Protein 2ZU9 (pdb70)

Organism: Pyrococcus horikoshii (strain ATCC 700860 / DSM 12428 / JCM 9974 / NBRC 100139 / OT-3) (NCBI:txid70601)

B-factor: mean 32.84, std 9.47, range [15.9, 75.98]

Structure (mmCIF, N/CA/C/O backbone):
data_2ZU9
#
_entry.id   2ZU9
#
_cell.length_a   54.655
_cell.length_b   84.867
_cell.length_c   83.565
_cell.angle_alpha   90.00
_cell.angle_beta   102.00
_cell.angle_gamma   90.00
#
_symmetry.space_group_name_H-M   'P 1 21 1'
#
loop_
_entity.id
_entity.type
_entity.pdbx_description
1 polymer 'Mannosyl-3-phosphoglycerate synthase'
2 non-polymer "GUANOSINE-5'-DIPHOSPHATE"
3 non-polymer 'COBALT (II) ION'
4 water water
#
loop_
_atom_site.group_PDB
_atom_site.id
_atom_site.type_symbol
_atom_site.label_atom_id
_atom_site.label_alt_id
_atom_site.label_comp_id
_atom_site.label_asym_id
_atom_site.label_entity_id
_atom_site.label_seq_id
_atom_site.pdbx_PDB_ins_code
_atom_site.Cartn_x
_atom_site.Cartn_y
_atom_site.Cartn_z
_atom_site.occupancy
_atom_site.B_iso_or_equiv
_atom_site.auth_seq_id
_atom_site.auth_comp_id
_atom_site.auth_asym_id
_atom_site.auth_atom_id
_atom_site.pdbx_PDB_model_num
ATOM 9 N N . LEU A 1 2 ? 1.835 14.125 -20.706 1.00 24.46 2 LEU A N 1
ATOM 10 C CA . LEU A 1 2 ? 3.271 13.995 -20.883 1.00 24.65 2 LEU A CA 1
ATOM 11 C C . LEU A 1 2 ? 3.588 12.596 -21.419 1.00 24.09 2 LEU A C 1
ATOM 12 O O . LEU A 1 2 ? 3.064 11.602 -20.931 1.00 22.78 2 LEU A O 1
ATOM 17 N N . LEU A 1 3 ? 4.430 12.538 -22.441 1.00 23.56 3 LEU A N 1
ATOM 18 C CA . LEU A 1 3 ? 4.864 11.274 -23.007 1.00 24.13 3 LEU A CA 1
ATOM 19 C C . LEU A 1 3 ? 6.354 11.344 -23.157 1.00 24.05 3 LEU A C 1
ATOM 20 O O . LEU A 1 3 ? 6.937 12.425 -23.098 1.00 23.30 3 LEU A O 1
ATOM 25 N N . GLU A 1 4 ? 6.966 10.173 -23.339 1.00 24.64 4 GLU A N 1
ATOM 26 C CA . GLU A 1 4 ? 8.387 10.152 -23.627 1.00 25.07 4 GLU A CA 1
ATOM 27 C C . GLU A 1 4 ? 8.495 10.862 -24.998 1.00 25.55 4 GLU A C 1
ATOM 28 O O . GLU A 1 4 ? 7.632 10.700 -25.869 1.00 24.04 4 GLU A O 1
ATOM 34 N N . ALA A 1 5 ? 9.547 11.655 -25.183 1.00 25.92 5 ALA A N 1
ATOM 35 C CA . ALA A 1 5 ? 9.740 12.380 -26.436 1.00 27.20 5 ALA A CA 1
ATOM 36 C C . ALA A 1 5 ? 10.065 11.404 -27.567 1.00 27.62 5 ALA A C 1
ATOM 37 O O . ALA A 1 5 ? 10.730 10.396 -27.348 1.00 27.43 5 ALA A O 1
ATOM 39 N N . PRO A 1 6 ? 9.570 11.673 -28.784 1.00 28.80 6 PRO A N 1
ATOM 40 C CA . PRO A 1 6 ? 9.809 10.819 -29.957 1.00 29.67 6 PRO A CA 1
ATOM 41 C C . PRO A 1 6 ? 11.242 10.992 -30.450 1.00 31.74 6 PRO A C 1
ATOM 42 O O . PRO A 1 6 ? 11.483 11.629 -31.472 1.00 33.40 6 PRO A O 1
ATOM 46 N N . VAL A 1 7 ? 12.187 10.404 -29.732 1.00 32.14 7 VAL A N 1
ATOM 47 C CA . VAL A 1 7 ? 13.601 10.517 -30.072 1.00 33.42 7 VAL A CA 1
ATOM 48 C C . VAL A 1 7 ? 14.105 9.558 -31.146 1.00 33.41 7 VAL A C 1
ATOM 49 O O . VAL A 1 7 ? 14.808 9.975 -32.074 1.00 35.16 7 VAL A O 1
ATOM 53 N N . TYR A 1 8 ? 13.734 8.288 -31.040 1.00 32.38 8 TYR A N 1
ATOM 54 C CA . TYR A 1 8 ? 14.188 7.291 -32.000 1.00 31.68 8 TYR A CA 1
ATOM 55 C C . TYR A 1 8 ? 13.116 6.828 -32.987 1.00 31.11 8 TYR A C 1
ATOM 56 O O . TYR A 1 8 ? 11.917 6.839 -32.685 1.00 29.01 8 TYR A O 1
ATOM 65 N N . LYS A 1 9 ? 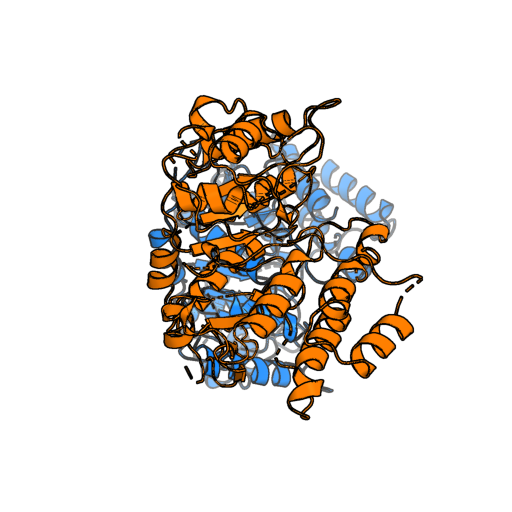13.570 6.397 -34.161 1.00 28.98 9 LYS A N 1
ATOM 66 C CA . LYS A 1 9 ? 12.666 5.946 -35.195 1.00 28.41 9 LYS A CA 1
ATOM 67 C C . LYS A 1 9 ? 13.479 5.325 -36.320 1.00 28.08 9 LYS A C 1
ATOM 68 O O . LYS A 1 9 ? 14.704 5.477 -36.383 1.00 27.05 9 LYS A O 1
ATOM 74 N N . GLU A 1 10 ? 12.771 4.674 -37.234 1.00 26.15 10 GLU A N 1
ATOM 75 C CA . GLU A 1 10 ? 13.396 4.046 -38.378 1.00 27.08 10 GLU A CA 1
ATOM 76 C C . GLU A 1 10 ? 12.654 4.475 -39.640 1.00 27.13 10 GLU A C 1
ATOM 77 O O . GLU A 1 10 ? 11.422 4.477 -39.687 1.00 26.63 10 GLU A O 1
ATOM 83 N N . ILE A 1 11 ? 13.417 4.874 -40.654 1.00 25.88 11 ILE A N 1
ATOM 84 C CA . ILE A 1 11 ? 12.861 5.328 -41.911 1.00 26.53 11 ILE A CA 1
ATOM 85 C C . ILE A 1 11 ? 13.031 4.285 -43.008 1.00 26.03 11 ILE A C 1
ATOM 86 O O . ILE A 1 11 ? 14.121 3.760 -43.209 1.00 24.83 11 ILE A O 1
ATOM 91 N N . PHE A 1 12 ? 11.936 3.999 -43.709 1.00 25.64 12 PHE A N 1
ATOM 92 C CA . PHE A 1 12 ? 11.925 3.070 -44.835 1.00 26.04 12 PHE A CA 1
ATOM 93 C C . PHE A 1 12 ? 11.315 3.891 -45.981 1.00 25.82 12 PHE A C 1
ATOM 94 O O . PHE A 1 12 ? 10.118 4.187 -45.974 1.00 24.68 12 PHE A O 1
ATOM 102 N N . GLY A 1 13 ? 12.143 4.288 -46.941 1.00 24.45 13 GLY A N 1
ATOM 103 C CA . GLY A 1 13 ? 11.627 5.092 -48.035 1.00 24.21 13 GLY A CA 1
ATOM 104 C C . GLY A 1 13 ? 10.977 6.336 -47.459 1.00 23.76 13 GLY A C 1
ATOM 105 O O . GLY A 1 13 ? 11.604 7.088 -46.705 1.00 22.88 13 GLY A O 1
ATOM 106 N N . ALA A 1 14 ? 9.703 6.547 -47.779 1.00 22.14 14 ALA A N 1
ATOM 107 C CA . ALA A 1 14 ? 8.986 7.718 -47.280 1.00 21.32 14 ALA A CA 1
ATOM 108 C C . ALA A 1 14 ? 8.213 7.395 -46.009 1.00 20.65 14 ALA A C 1
ATOM 109 O O . ALA A 1 14 ? 7.421 8.213 -45.557 1.00 19.91 14 ALA A O 1
ATOM 111 N N . VAL A 1 15 ? 8.427 6.202 -45.453 1.00 20.25 15 VAL A N 1
ATOM 112 C CA . VAL A 1 15 ? 7.720 5.780 -44.234 1.00 20.40 15 VAL A CA 1
ATOM 113 C C . VAL A 1 15 ? 8.567 5.945 -42.966 1.00 20.61 15 VAL A C 1
ATOM 114 O O . VAL A 1 15 ? 9.620 5.343 -42.827 1.00 21.91 15 VAL A O 1
ATOM 118 N N . THR A 1 16 ? 8.101 6.764 -42.037 1.00 20.97 16 THR A N 1
ATOM 119 C CA . THR A 1 16 ? 8.824 6.926 -40.784 1.00 21.74 16 THR A CA 1
ATOM 120 C C . THR A 1 16 ? 8.074 6.193 -39.681 1.00 21.66 16 THR A C 1
ATOM 121 O O . THR A 1 16 ? 6.885 6.444 -39.451 1.00 21.84 16 THR A O 1
ATOM 125 N N . ILE A 1 17 ? 8.750 5.268 -39.015 1.00 20.94 17 ILE A N 1
ATOM 126 C CA . ILE A 1 17 ? 8.116 4.567 -37.911 1.00 20.95 17 ILE A CA 1
ATOM 127 C C . ILE A 1 17 ? 8.778 4.990 -36.608 1.00 20.64 17 ILE A C 1
ATOM 128 O O . ILE A 1 17 ? 9.958 4.753 -36.394 1.00 19.38 17 ILE A O 1
ATOM 133 N N . HIS A 1 18 ? 8.019 5.670 -35.763 1.00 21.47 18 HIS A N 1
ATOM 134 C CA . HIS A 1 18 ? 8.548 6.108 -34.482 1.00 22.42 18 HIS A CA 1
ATOM 135 C C . HIS A 1 18 ? 8.568 4.965 -33.495 1.00 22.86 18 HIS A C 1
ATOM 136 O O . HIS A 1 18 ? 7.652 4.142 -33.444 1.00 21.07 18 HIS A O 1
ATOM 143 N N . GLU A 1 19 ? 9.640 4.925 -32.716 1.00 22.92 19 GLU A N 1
ATOM 144 C CA . GLU A 1 19 ? 9.802 3.928 -31.693 1.00 24.40 19 GLU A CA 1
ATOM 145 C C . GLU A 1 19 ? 8.683 4.169 -30.695 1.00 24.33 19 GLU A C 1
ATOM 146 O O . GLU A 1 19 ? 8.289 5.319 -30.443 1.00 23.83 19 GLU A O 1
ATOM 152 N N . VAL A 1 20 ? 8.157 3.084 -30.132 1.00 23.02 20 VAL A N 1
ATOM 153 C CA . VAL A 1 20 ? 7.068 3.178 -29.172 1.00 23.70 20 VAL A CA 1
ATOM 154 C C . VAL A 1 20 ? 7.369 4.166 -28.019 1.00 23.92 20 VAL A C 1
ATOM 155 O O . VAL A 1 20 ? 8.466 4.181 -27.472 1.00 22.24 20 VAL A O 1
ATOM 159 N N . GLN A 1 21 ? 6.378 4.993 -27.672 1.00 23.72 21 GLN A N 1
ATOM 160 C CA . GLN A 1 21 ? 6.503 6.011 -26.617 1.00 24.30 21 GLN A CA 1
ATOM 161 C C . GLN A 1 21 ? 5.481 5.784 -25.512 1.00 23.73 21 GLN A C 1
ATOM 162 O O . GLN A 1 21 ? 4.317 5.512 -25.781 1.00 22.49 21 GLN A O 1
ATOM 168 N N . LYS A 1 22 ? 5.902 5.926 -24.264 1.00 23.80 22 LYS A N 1
ATOM 169 C CA . LYS A 1 22 ? 4.978 5.735 -23.154 1.00 24.60 22 LYS A CA 1
ATOM 170 C C . LYS A 1 22 ? 4.334 7.016 -22.653 1.00 25.19 22 LYS A C 1
ATOM 171 O O . LYS A 1 22 ? 4.927 8.089 -22.709 1.00 23.56 22 LYS A O 1
ATOM 177 N N . VAL A 1 23 ? 3.093 6.896 -22.190 1.00 24.53 23 VAL A N 1
ATOM 178 C CA . VAL A 1 23 ? 2.415 8.033 -21.605 1.00 25.59 23 VAL A CA 1
ATOM 179 C C . VAL A 1 23 ? 3.079 8.077 -20.233 1.00 26.50 23 VAL A C 1
ATOM 180 O O . VAL A 1 23 ? 3.181 7.055 -19.549 1.00 26.53 23 VAL A O 1
ATOM 184 N N . ILE A 1 24 ? 3.552 9.256 -19.842 1.00 27.56 24 ILE A N 1
ATOM 185 C CA . ILE A 1 24 ? 4.238 9.431 -18.571 1.00 27.98 24 ILE A CA 1
ATOM 186 C C . ILE A 1 24 ? 3.369 10.076 -17.497 1.00 29.33 24 ILE A C 1
ATOM 187 O O . ILE A 1 24 ? 3.520 9.810 -16.310 1.00 28.56 24 ILE A O 1
ATOM 192 N N . LYS A 1 25 ? 2.458 10.936 -17.915 1.00 29.63 25 LYS A N 1
ATOM 193 C CA . LYS A 1 25 ? 1.588 11.590 -16.968 1.00 31.25 25 LYS A CA 1
ATOM 194 C C . LYS A 1 25 ? 0.311 11.914 -17.704 1.00 33.31 25 LYS A C 1
ATOM 195 O O . LYS A 1 25 ? 0.339 12.431 -18.820 1.00 32.58 25 LYS A O 1
ATOM 209 N N . ASP A 1 27 ? -2.867 14.043 -16.859 1.00 42.18 27 ASP A N 1
ATOM 210 C CA . ASP A 1 27 ? -3.445 15.388 -17.014 1.00 43.33 27 ASP A CA 1
ATOM 211 C C . ASP A 1 27 ? -2.411 16.471 -16.739 1.00 44.09 27 ASP A C 1
ATOM 212 O O . ASP A 1 27 ? -1.851 16.529 -15.641 1.00 45.01 27 ASP A O 1
ATOM 217 N N . THR A 1 28 ? -2.152 17.321 -17.724 1.00 43.38 28 THR A N 1
ATOM 218 C CA . THR A 1 28 ? -1.219 18.427 -17.530 1.00 43.50 28 THR A CA 1
ATOM 219 C C . THR A 1 28 ? -1.661 19.609 -18.388 1.00 43.34 28 THR A C 1
ATOM 220 O O . THR A 1 28 ? -2.436 19.438 -19.337 1.00 43.92 28 THR A O 1
ATOM 224 N N . THR A 1 37 ? 13.672 14.792 -22.124 1.00 34.16 37 THR A N 1
ATOM 225 C CA . THR A 1 37 ? 13.311 13.578 -22.849 1.00 33.41 37 THR A CA 1
ATOM 226 C C . THR A 1 37 ? 11.811 13.364 -22.715 1.00 32.07 37 THR A C 1
ATOM 227 O O . THR A 1 37 ? 11.317 12.247 -22.881 1.00 30.27 37 THR A O 1
ATOM 231 N N . ILE A 1 38 ? 11.089 14.433 -22.404 1.00 30.94 38 ILE A N 1
ATOM 232 C CA . ILE A 1 38 ? 9.653 14.332 -22.215 1.00 30.96 38 ILE A CA 1
ATOM 233 C C . ILE A 1 38 ? 8.944 15.371 -23.047 1.00 31.19 38 ILE A C 1
ATOM 234 O O . ILE A 1 38 ? 9.337 16.533 -23.069 1.00 30.51 38 ILE A O 1
ATOM 239 N N . SER A 1 39 ? 7.914 14.935 -23.764 1.00 30.60 39 SER A N 1
ATOM 240 C CA . SER A 1 39 ? 7.134 15.840 -24.581 1.00 30.03 39 SER A CA 1
ATOM 241 C C . SER A 1 39 ? 5.898 16.217 -23.789 1.00 30.02 39 SER A C 1
ATOM 242 O O . SER A 1 39 ? 5.224 15.355 -23.217 1.00 28.92 39 SER A O 1
ATOM 245 N N . ASN A 1 40 ? 5.628 17.517 -23.733 1.00 30.64 40 ASN A N 1
ATOM 246 C CA . ASN A 1 40 ? 4.463 18.033 -23.037 1.00 30.96 40 ASN A CA 1
ATOM 247 C C . ASN A 1 40 ? 3.428 18.458 -24.068 1.00 31.13 40 ASN A C 1
ATOM 248 O O . ASN A 1 40 ? 3.634 19.399 -24.834 1.00 30.88 40 ASN A O 1
ATOM 253 N N . ILE A 1 41 ? 2.312 17.736 -24.095 1.00 31.29 41 ILE A N 1
ATOM 254 C CA . ILE A 1 41 ? 1.214 18.008 -25.022 1.00 31.31 41 ILE A CA 1
ATOM 255 C C . ILE A 1 41 ? 0.094 18.520 -24.127 1.00 32.40 41 ILE A C 1
ATOM 256 O O . ILE A 1 41 ? -0.695 17.732 -23.618 1.00 31.54 41 ILE A O 1
ATOM 261 N N . PRO A 1 42 ? 0.025 19.837 -23.904 1.00 33.19 42 PRO A N 1
ATOM 262 C CA . PRO A 1 42 ? -1.033 20.371 -23.048 1.00 34.01 42 PRO A CA 1
ATOM 263 C C . PRO A 1 42 ? -2.475 20.009 -23.418 1.00 34.36 42 PRO A C 1
ATOM 264 O O . PRO A 1 42 ? -2.836 19.919 -24.594 1.00 33.76 42 PRO A O 1
ATOM 268 N N . ARG A 1 43 ? -3.252 19.789 -22.367 1.00 34.49 43 ARG A N 1
ATOM 269 C CA . ARG A 1 43 ? -4.667 19.435 -22.404 1.00 36.09 43 ARG A CA 1
ATOM 270 C C . ARG A 1 43 ? -5.466 20.308 -23.362 1.00 35.53 43 ARG A C 1
ATOM 271 O O . ARG A 1 43 ? -6.219 19.816 -24.210 1.00 34.70 43 ARG A O 1
ATOM 279 N N . GLU A 1 44 ? -5.286 21.614 -23.210 1.00 35.41 44 GLU A N 1
ATOM 280 C CA . GLU A 1 44 ? -5.993 22.574 -24.029 1.00 35.99 44 GLU A CA 1
ATOM 281 C C . GLU A 1 44 ? -5.784 22.296 -25.524 1.00 34.46 44 GLU A C 1
ATOM 282 O O . GLU A 1 44 ? -6.731 22.357 -26.312 1.00 33.69 44 GLU A O 1
ATOM 288 N N . LYS A 1 45 ? -4.573 21.925 -25.920 1.00 33.35 45 LYS A N 1
ATOM 289 C CA . LYS A 1 45 ? -4.327 21.606 -27.332 1.00 32.66 45 LYS A CA 1
ATOM 290 C C . LYS A 1 45 ? -5.040 20.332 -27.772 1.00 30.94 45 LYS A C 1
ATOM 291 O O . LYS A 1 45 ? -5.554 20.242 -28.888 1.00 29.52 45 LYS A O 1
ATOM 297 N N . ILE A 1 46 ? -5.038 19.334 -26.901 1.00 29.62 46 ILE A N 1
ATOM 298 C CA . ILE A 1 46 ? -5.684 18.069 -27.202 1.00 28.94 46 ILE A CA 1
ATOM 299 C C . ILE A 1 46 ? -7.177 18.293 -27.395 1.00 29.66 46 ILE A C 1
ATOM 300 O O . ILE A 1 46 ? -7.778 17.762 -28.324 1.00 28.66 46 ILE A O 1
ATOM 305 N N . TYR A 1 47 ? -7.772 19.086 -26.509 1.00 31.12 47 TYR A N 1
ATOM 306 C CA . TYR A 1 47 ? -9.197 19.362 -26.601 1.00 33.96 47 TYR A CA 1
ATOM 307 C C . TYR A 1 47 ? -9.582 20.099 -27.846 1.00 34.63 47 TYR A C 1
ATOM 308 O O . TYR A 1 47 ? -10.661 19.895 -28.404 1.00 34.26 47 TYR A O 1
ATOM 317 N N . ASP A 1 48 ? -8.695 20.972 -28.295 1.00 35.06 48 ASP A N 1
ATOM 318 C CA . ASP A 1 48 ? -8.998 21.680 -29.523 1.00 36.47 48 ASP A CA 1
ATOM 319 C C . ASP A 1 48 ? -8.971 20.709 -30.699 1.00 35.33 48 ASP A C 1
ATOM 320 O O . ASP A 1 48 ? -9.746 20.847 -31.599 1.00 36.52 48 ASP A O 1
ATOM 325 N N . LEU A 1 49 ? -8.065 19.758 -30.685 1.00 33.67 49 LEU A N 1
ATOM 326 C CA . LEU A 1 49 ? -8.025 18.840 -31.804 1.00 32.31 49 LEU A CA 1
ATOM 327 C C . LEU A 1 49 ? -9.198 17.829 -31.835 1.00 32.18 49 LEU A C 1
ATOM 328 O O . LEU A 1 49 ? -9.671 17.445 -32.913 1.00 31.36 49 LEU A O 1
ATOM 333 N N . LEU A 1 50 ? -9.670 17.369 -30.684 1.00 31.51 50 LEU A N 1
ATOM 334 C CA . LEU A 1 50 ? -10.769 16.392 -30.622 1.00 30.91 50 LEU A CA 1
ATOM 335 C C . LEU A 1 50 ? -12.018 16.722 -31.452 1.00 31.21 50 LEU A C 1
ATOM 336 O O . LEU A 1 50 ? -12.686 15.824 -31.989 1.00 29.84 50 LEU A O 1
ATOM 341 N N . GLY A 1 51 ? -12.345 18.006 -31.560 1.00 30.34 51 GLY A N 1
ATOM 342 C CA . GLY A 1 51 ? -13.509 18.388 -32.345 1.00 30.08 51 GLY A CA 1
ATOM 343 C C . GLY A 1 51 ? -13.370 17.974 -33.798 1.00 29.53 51 GLY A C 1
ATOM 344 O O . GLY A 1 51 ? -14.358 17.778 -34.488 1.00 29.51 51 GLY A O 1
ATOM 345 N N . LYS A 1 52 ? -12.135 17.817 -34.255 1.00 29.21 52 LYS A N 1
ATOM 346 C CA . LYS A 1 52 ? -11.874 17.451 -35.648 1.00 29.00 52 LYS A CA 1
ATOM 347 C C . LYS A 1 52 ? -11.711 15.952 -35.883 1.00 28.01 52 LYS A C 1
ATOM 348 O O . LYS A 1 52 ? -11.497 15.505 -37.014 1.00 24.76 52 LYS A O 1
ATOM 362 N N . ALA A 1 54 ? -13.298 12.122 -35.628 1.00 24.17 54 ALA A N 1
ATOM 363 C CA . ALA A 1 54 ? -14.485 11.308 -35.435 1.00 22.78 54 ALA A CA 1
ATOM 364 C C . ALA A 1 54 ? -14.037 9.951 -34.885 1.00 22.69 54 ALA A C 1
ATOM 365 O O . ALA A 1 54 ? -13.051 9.373 -35.342 1.00 21.79 54 ALA A O 1
ATOM 367 N N . VAL A 1 55 ? -14.762 9.445 -33.894 1.00 20.87 55 VAL A N 1
ATOM 368 C CA . VAL A 1 55 ? -14.427 8.161 -33.305 1.00 20.81 55 VAL A CA 1
ATOM 369 C C . VAL A 1 55 ? -15.393 7.136 -33.823 1.00 20.80 55 VAL A C 1
ATOM 370 O O . VAL A 1 55 ? -16.609 7.217 -33.578 1.00 20.35 55 VAL A O 1
ATOM 374 N N . ILE A 1 56 ? -14.841 6.172 -34.547 1.00 20.50 56 ILE A N 1
ATOM 375 C CA . ILE A 1 56 ? -15.632 5.109 -35.160 1.00 21.30 56 ILE A CA 1
ATOM 376 C C . ILE A 1 56 ? -15.682 3.883 -34.260 1.00 22.20 56 ILE A C 1
ATOM 377 O O . ILE A 1 56 ? -14.641 3.376 -33.817 1.00 21.88 56 ILE A O 1
ATOM 382 N N . VAL A 1 57 ? -16.897 3.416 -33.987 1.00 20.99 57 VAL A N 1
ATOM 383 C CA . VAL A 1 57 ? -17.089 2.264 -33.125 1.00 21.86 57 VAL A CA 1
ATOM 384 C C . VAL A 1 57 ? -17.787 1.116 -33.827 1.00 22.77 57 VAL A C 1
ATOM 385 O O . VAL A 1 57 ? -19.017 1.045 -33.858 1.00 22.31 57 VAL A O 1
ATOM 389 N N . PRO A 1 58 ? -17.009 0.220 -34.444 1.00 23.06 58 PRO A N 1
ATOM 390 C CA . PRO A 1 58 ? -17.596 -0.932 -35.147 1.00 22.99 58 PRO A CA 1
ATOM 391 C C . PRO A 1 58 ? -18.035 -1.923 -34.081 1.00 23.82 58 PRO A C 1
ATOM 392 O O . PRO A 1 58 ? -17.255 -2.264 -33.199 1.00 24.79 58 PRO A O 1
ATOM 404 N N . LYS A 1 60 ? -20.539 -5.568 -33.089 1.00 22.79 60 LYS A N 1
ATOM 405 C CA . LYS A 1 60 ? -21.337 -6.691 -33.515 1.00 25.29 60 LYS A CA 1
ATOM 406 C C . LYS A 1 60 ? -21.689 -7.568 -32.327 1.00 24.94 60 LYS A C 1
ATOM 407 O O . LYS A 1 60 ? -20.821 -8.223 -31.743 1.00 23.65 60 LYS A O 1
ATOM 413 N N . ASN A 1 61 ? -22.965 -7.534 -31.952 1.00 25.96 61 ASN A N 1
ATOM 414 C CA . ASN A 1 61 ? -23.492 -8.340 -30.857 1.00 26.79 61 ASN A CA 1
ATOM 415 C C . ASN A 1 61 ? -22.721 -8.247 -29.533 1.00 28.38 61 ASN A C 1
ATOM 416 O O . ASN A 1 61 ? -22.555 -9.249 -28.843 1.00 29.45 61 ASN A O 1
ATOM 421 N N . GLU A 1 62 ? -22.246 -7.065 -29.169 1.00 28.97 62 GLU A N 1
ATOM 422 C CA . GLU A 1 62 ? -21.509 -6.944 -27.918 1.00 29.57 62 GLU A CA 1
ATOM 423 C C . GLU A 1 62 ? -22.508 -6.667 -26.812 1.00 29.75 62 GLU A C 1
ATOM 424 O O . GLU A 1 62 ? -23.632 -6.257 -27.075 1.00 29.09 62 GLU A O 1
ATOM 430 N N . LYS A 1 63 ? -22.104 -6.900 -25.569 1.00 30.70 63 LYS A N 1
ATOM 431 C CA . LYS A 1 63 ? -22.997 -6.649 -24.454 1.00 31.93 63 LYS A CA 1
ATOM 432 C C . LYS A 1 63 ? -23.288 -5.166 -24.320 1.00 31.07 63 LYS A C 1
ATOM 433 O O . LYS A 1 63 ? -22.390 -4.315 -24.404 1.00 29.31 63 LYS A O 1
ATOM 439 N N . LEU A 1 64 ? -24.560 -4.872 -24.096 1.00 30.28 64 LEU A N 1
ATOM 440 C CA . LEU A 1 64 ? -25.014 -3.503 -23.988 1.00 31.87 64 LEU A CA 1
ATOM 441 C C . LEU A 1 64 ? -24.316 -2.703 -22.894 1.00 31.75 64 LEU A C 1
ATOM 442 O O . LEU A 1 64 ? -24.009 -1.524 -23.104 1.00 30.34 64 LEU A O 1
ATOM 447 N N . HIS A 1 65 ? -24.043 -3.319 -21.744 1.00 31.39 65 HIS A N 1
ATOM 448 C CA . HIS A 1 65 ? -23.386 -2.549 -20.697 1.00 32.13 65 HIS A CA 1
ATOM 449 C C . HIS A 1 65 ? -21.970 -2.149 -21.101 1.00 30.23 65 HIS A C 1
ATOM 450 O O . HIS A 1 65 ? -21.498 -1.086 -20.714 1.00 30.27 65 HIS A O 1
ATOM 457 N N . LEU A 1 66 ? -21.296 -2.979 -21.894 1.00 28.05 66 LEU A N 1
ATOM 458 C CA . LEU A 1 66 ? -19.956 -2.624 -22.332 1.00 26.03 66 LEU A CA 1
ATOM 459 C C . LEU A 1 66 ? -20.025 -1.475 -23.331 1.00 25.44 66 LEU A C 1
ATOM 460 O O . LEU A 1 66 ? -19.238 -0.522 -23.261 1.00 25.83 66 LEU A O 1
ATOM 465 N N . VAL A 1 67 ? -20.966 -1.574 -24.265 1.00 24.23 67 VAL A N 1
ATOM 466 C CA . VAL A 1 67 ? -21.172 -0.554 -25.276 1.00 23.73 67 VAL A CA 1
ATOM 467 C C . VAL A 1 67 ? -21.453 0.771 -24.580 1.00 23.18 67 VAL A C 1
ATOM 468 O O . VAL A 1 67 ? -20.897 1.808 -24.941 1.00 23.17 67 VAL A O 1
ATOM 472 N N . ASP A 1 68 ? -22.313 0.710 -23.570 1.00 23.38 68 ASP A N 1
ATOM 473 C CA . ASP A 1 68 ? -22.702 1.873 -22.791 1.00 24.72 68 ASP A CA 1
ATOM 474 C C . ASP A 1 68 ? -21.469 2.550 -22.171 1.00 24.16 68 ASP A C 1
ATOM 475 O O . ASP A 1 68 ? -21.285 3.775 -22.276 1.00 23.21 68 ASP A O 1
ATOM 480 N N . GLY A 1 69 ? -20.628 1.746 -21.528 1.00 23.59 69 GLY A N 1
ATOM 481 C CA . GLY A 1 69 ? -19.425 2.289 -20.909 1.00 23.22 69 GLY A CA 1
ATOM 482 C C . GLY A 1 69 ? -18.513 2.967 -21.920 1.00 22.79 69 GLY A C 1
ATOM 483 O O . GLY A 1 69 ? -17.922 4.009 -21.640 1.00 22.43 69 GLY A O 1
ATOM 484 N N . VAL A 1 70 ? -18.390 2.388 -23.108 1.00 22.44 70 VAL A N 1
ATOM 485 C CA . VAL A 1 70 ? -17.524 2.972 -24.130 1.00 21.34 70 VAL A CA 1
ATOM 486 C C . VAL A 1 70 ? -18.027 4.346 -24.601 1.00 22.03 70 VAL A C 1
ATOM 487 O O . VAL A 1 70 ? -17.244 5.292 -24.675 1.00 21.94 70 VAL A O 1
ATOM 491 N N . LEU A 1 71 ? -19.317 4.462 -24.916 1.00 21.57 71 LEU A N 1
ATOM 492 C CA . LEU A 1 71 ? -19.878 5.736 -25.392 1.00 22.19 71 LEU A CA 1
ATOM 493 C C . LEU A 1 71 ? -19.789 6.837 -24.318 1.00 22.05 71 LEU A C 1
ATOM 494 O O . LEU A 1 71 ? -19.568 7.997 -24.633 1.00 21.33 71 LEU A O 1
ATOM 499 N N . LYS A 1 72 ? -19.950 6.467 -23.054 1.00 21.35 72 LYS A N 1
ATOM 500 C CA . LYS A 1 72 ? -19.886 7.443 -21.954 1.00 21.64 72 LYS A CA 1
ATOM 501 C C . LYS A 1 72 ? -18.479 7.972 -21.686 1.00 21.39 72 LYS A C 1
ATOM 502 O O . LYS A 1 72 ? -18.291 9.027 -21.058 1.00 21.83 72 LYS A O 1
ATOM 508 N N . ALA A 1 73 ? -17.475 7.243 -22.156 1.00 20.57 73 ALA A N 1
ATOM 509 C CA . ALA A 1 73 ? -16.099 7.667 -21.933 1.00 20.29 73 ALA A CA 1
ATOM 510 C C . ALA A 1 73 ? -15.481 8.440 -23.104 1.00 19.35 73 ALA A C 1
ATOM 511 O O . ALA A 1 73 ? -14.403 8.997 -22.969 1.00 19.88 73 ALA A O 1
ATOM 513 N N . ILE A 1 74 ? -16.131 8.466 -24.259 1.00 20.30 74 ILE A N 1
ATOM 514 C CA . ILE A 1 74 ? -15.567 9.211 -25.381 1.00 20.63 74 ILE A CA 1
ATOM 515 C C . ILE A 1 74 ? -15.792 10.704 -25.114 1.00 21.50 74 ILE A C 1
ATOM 516 O O . ILE A 1 74 ? -16.904 11.128 -24.799 1.00 20.51 74 ILE A O 1
ATOM 521 N N . PRO A 1 75 ? -14.725 11.511 -25.206 1.00 22.72 75 PRO A N 1
ATOM 522 C CA . PRO A 1 75 ? -14.806 12.959 -24.979 1.00 25.04 75 PRO A CA 1
ATOM 523 C C . PRO A 1 75 ? -16.042 13.495 -25.707 1.00 26.29 75 PRO A C 1
ATOM 524 O O . PRO A 1 75 ? -16.273 13.172 -26.876 1.00 26.59 75 PRO A O 1
ATOM 528 N N . HIS A 1 76 ? -16.841 14.296 -25.009 1.00 28.29 76 HIS A N 1
ATOM 529 C CA . HIS A 1 76 ? -18.069 14.864 -25.571 1.00 30.34 76 HIS A CA 1
ATOM 530 C C . HIS A 1 76 ? -17.843 15.584 -26.908 1.00 31.16 76 HIS A C 1
ATOM 531 O O . HIS A 1 76 ? -18.711 15.625 -27.781 1.00 31.27 76 HIS A O 1
ATOM 538 N N . LYS A 1 77 ? -16.661 16.163 -27.052 1.00 31.26 77 LYS A N 1
ATOM 539 C CA . LYS A 1 77 ? -16.275 16.915 -28.246 1.00 31.57 77 LYS A CA 1
ATOM 540 C C . LYS A 1 77 ? -16.183 16.127 -29.553 1.00 30.82 77 LYS A C 1
ATOM 541 O O . LYS A 1 77 ? -16.295 16.702 -30.637 1.00 30.21 77 LYS A O 1
ATOM 547 N N . CYS A 1 78 ? -15.908 14.835 -29.438 1.00 29.28 78 CYS A N 1
ATOM 548 C CA . CYS A 1 78 ? -15.765 13.960 -30.599 1.00 27.60 78 CYS A CA 1
ATOM 549 C C . CYS A 1 78 ? -17.060 13.457 -31.193 1.00 26.28 78 CYS A C 1
ATOM 550 O O . CYS A 1 78 ? -17.927 12.965 -30.484 1.00 26.42 78 CYS A O 1
ATOM 553 N N . PRO A 1 79 ? -17.226 13.604 -32.514 1.00 24.59 79 PRO A N 1
ATOM 554 C CA . PRO A 1 79 ? -18.469 13.068 -33.059 1.00 24.26 79 PRO A CA 1
ATOM 555 C C . PRO A 1 79 ? -18.292 11.535 -33.044 1.00 23.87 79 PRO A C 1
ATOM 556 O O . PRO A 1 79 ? -17.189 11.012 -33.279 1.00 23.66 79 PRO A O 1
ATOM 560 N N . ILE A 1 80 ? -19.362 10.819 -32.730 1.00 21.58 80 ILE A N 1
ATOM 561 C CA . ILE A 1 80 ? -19.313 9.370 -32.656 1.00 20.83 80 ILE A CA 1
ATOM 562 C C . ILE A 1 80 ? -20.033 8.693 -33.817 1.00 21.34 80 ILE A C 1
ATOM 563 O O . ILE A 1 80 ? -21.200 8.980 -34.099 1.00 21.06 80 ILE A O 1
ATOM 568 N N . ILE A 1 81 ? -19.321 7.789 -34.484 1.00 20.54 81 ILE A N 1
ATOM 569 C CA . ILE A 1 81 ? -19.876 7.044 -35.598 1.00 21.57 81 ILE A CA 1
ATOM 570 C C . ILE A 1 81 ? -19.917 5.555 -35.273 1.00 22.53 81 ILE A C 1
ATOM 571 O O . ILE A 1 81 ? -18.886 4.914 -35.065 1.00 22.16 81 ILE A O 1
ATOM 576 N N . ILE A 1 82 ? -21.121 5.014 -35.213 1.00 21.53 82 ILE A N 1
ATOM 577 C CA . ILE A 1 82 ? -21.286 3.606 -34.899 1.00 22.55 82 ILE A CA 1
ATOM 578 C C . ILE A 1 82 ? -21.767 2.818 -36.109 1.00 22.02 82 ILE A C 1
ATOM 579 O O . ILE A 1 82 ? -22.722 3.208 -36.770 1.00 22.47 82 ILE A O 1
ATOM 584 N N . VAL A 1 83 ? -21.080 1.725 -36.422 1.00 22.24 83 VAL A N 1
ATOM 585 C CA . VAL A 1 83 ? -21.510 0.864 -37.519 1.00 22.21 83 VAL A CA 1
ATOM 586 C C . VAL A 1 83 ? -21.741 -0.523 -36.906 1.00 23.21 83 VAL A C 1
ATOM 587 O O . VAL A 1 83 ? -20.806 -1.213 -36.515 1.00 22.63 83 VAL A O 1
ATOM 591 N N . SER A 1 84 ? -23.003 -0.924 -36.808 1.00 22.67 84 SER A N 1
ATOM 592 C CA . SER A 1 84 ? -23.319 -2.213 -36.206 1.00 22.42 84 SER A CA 1
ATOM 593 C C . SER A 1 84 ? -23.602 -3.282 -37.231 1.00 22.79 84 SER A C 1
ATOM 594 O O . SER A 1 84 ? -24.213 -3.004 -38.266 1.00 22.16 84 SER A O 1
ATOM 597 N N . ASN A 1 85 ? -23.142 -4.503 -36.950 1.00 22.17 85 ASN A N 1
ATOM 598 C CA . ASN A 1 85 ? -23.430 -5.647 -37.818 1.00 23.21 85 ASN A CA 1
ATOM 599 C C . ASN A 1 85 ? -24.096 -6.647 -36.895 1.00 24.12 85 ASN A C 1
ATOM 600 O O . ASN A 1 85 ? -23.963 -7.862 -37.046 1.00 22.62 85 ASN A O 1
ATOM 605 N N . SER A 1 86 ? -24.809 -6.115 -35.912 1.00 25.12 86 SER A N 1
ATOM 606 C CA . SER A 1 86 ? -25.482 -6.967 -34.953 1.00 27.77 86 SER A CA 1
ATOM 607 C C . SER A 1 86 ? -26.679 -7.693 -35.546 1.00 29.03 86 SER A C 1
ATOM 608 O O . SER A 1 86 ? -27.231 -7.311 -36.566 1.00 28.22 86 SER A O 1
ATOM 611 N N . LYS A 1 87 ? -27.043 -8.771 -34.877 1.00 32.03 87 LYS A N 1
ATOM 612 C CA . LYS A 1 87 ? -28.164 -9.614 -35.244 1.00 35.28 87 LYS A CA 1
ATOM 613 C C . LYS A 1 87 ? -29.441 -8.818 -35.515 1.00 36.35 87 LYS A C 1
ATOM 614 O O . LYS A 1 87 ? -29.867 -7.996 -34.697 1.00 36.34 87 LYS A O 1
ATOM 620 N N . ARG A 1 88 ? -30.064 -9.095 -36.657 1.00 37.20 88 ARG A N 1
ATOM 621 C CA . ARG A 1 88 ? -31.253 -8.375 -37.081 1.00 38.59 88 ARG A CA 1
ATOM 622 C C . ARG A 1 88 ? -32.625 -8.930 -36.748 1.00 39.66 88 ARG A C 1
ATOM 623 O O . ARG A 1 88 ? -33.613 -8.208 -36.820 1.00 39.66 88 ARG A O 1
ATOM 631 N N . GLU A 1 89 ? -32.701 -10.205 -36.406 1.00 40.88 89 GLU A N 1
ATOM 632 C CA . GLU A 1 89 ? -33.983 -10.801 -36.068 1.00 42.66 89 GLU A CA 1
ATOM 633 C C . GLU A 1 89 ? -33.764 -11.972 -35.134 1.00 42.93 89 GLU A C 1
ATOM 634 O O . GLU A 1 89 ? -32.720 -12.632 -35.172 1.00 42.93 89 GLU A O 1
ATOM 640 N N . GLY A 1 90 ? -34.749 -12.211 -34.277 1.00 43.22 90 GLY A N 1
ATOM 641 C CA . GLY A 1 90 ? -34.655 -13.302 -33.331 1.00 43.14 90 GLY A CA 1
ATOM 642 C C . GLY A 1 90 ? -33.450 -13.228 -32.410 1.00 42.67 90 GLY A C 1
ATOM 643 O O . GLY A 1 90 ? -32.691 -14.193 -32.336 1.00 43.22 90 GLY A O 1
ATOM 644 N N . PRO A 1 91 ? -33.234 -12.102 -31.701 1.00 42.23 91 PRO A N 1
ATOM 645 C CA . PRO A 1 91 ? -34.063 -10.889 -31.726 1.00 41.15 91 PRO A CA 1
ATOM 646 C C . PRO A 1 91 ? -33.352 -9.772 -32.502 1.00 39.91 91 PRO A C 1
ATOM 647 O O . PRO A 1 91 ? -32.195 -9.928 -32.894 1.00 39.36 91 PRO A O 1
ATOM 651 N N . ASN A 1 92 ? -34.048 -8.664 -32.740 1.00 38.04 92 ASN A N 1
ATOM 652 C CA . ASN A 1 92 ? -33.458 -7.5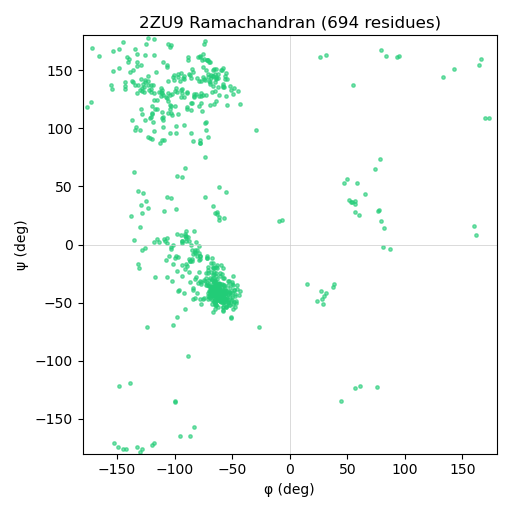43 -33.466 1.00 36.72 92 ASN A CA 1
ATOM 653 C C . ASN A 1 92 ? -32.557 -6.820 -32.477 1.00 36.39 92 ASN A C 1
ATOM 654 O O . ASN A 1 92 ? -32.994 -5.889 -31.793 1.00 35.95 92 ASN A O 1
ATOM 659 N N . ARG A 1 93 ? -31.304 -7.267 -32.389 1.00 36.17 93 ARG A N 1
ATOM 660 C CA . ARG A 1 93 ? -30.345 -6.653 -31.480 1.00 35.81 93 ARG A CA 1
ATOM 661 C C . ARG A 1 93 ? -30.018 -5.235 -31.917 1.00 34.55 93 ARG A C 1
ATOM 662 O O . ARG A 1 93 ? -29.646 -4.393 -31.095 1.00 35.40 93 ARG A O 1
ATOM 670 N N . TYR A 1 94 ? -30.154 -4.959 -33.208 1.00 32.25 94 TYR A N 1
ATOM 671 C CA . TYR A 1 94 ? -29.888 -3.612 -33.668 1.00 31.10 94 TYR A CA 1
ATOM 672 C C . TYR A 1 94 ? -30.888 -2.678 -32.972 1.00 31.20 94 TYR A C 1
ATOM 673 O O . TYR A 1 94 ? -30.551 -1.556 -32.612 1.00 30.07 94 TYR A O 1
ATOM 682 N N . LYS A 1 95 ? -32.123 -3.142 -32.784 1.00 32.31 95 LYS A N 1
ATOM 683 C CA . LYS A 1 95 ? -33.142 -2.310 -32.121 1.00 33.20 95 LYS A CA 1
ATOM 684 C C . LYS A 1 95 ? -32.773 -2.061 -30.660 1.00 32.69 95 LYS A C 1
ATOM 685 O O . LYS A 1 95 ? -32.968 -0.962 -30.153 1.00 33.47 95 LYS A O 1
ATOM 691 N N . LEU A 1 96 ? -32.247 -3.077 -29.983 1.00 32.67 96 LEU A N 1
ATOM 692 C CA . LEU A 1 96 ? -31.820 -2.910 -28.593 1.00 32.99 96 LEU A CA 1
ATOM 693 C C . LEU A 1 96 ? -30.713 -1.850 -28.559 1.00 32.14 96 LEU A C 1
ATOM 694 O O . LEU A 1 96 ? -30.641 -1.035 -27.642 1.00 32.57 96 LEU A O 1
ATOM 699 N N . GLU A 1 97 ? -29.852 -1.871 -29.572 1.00 31.27 97 GLU A N 1
ATOM 700 C CA . GLU A 1 97 ? -28.757 -0.915 -29.671 1.00 29.61 97 GLU A CA 1
ATOM 701 C C . GLU A 1 97 ? -29.288 0.472 -29.966 1.00 29.54 97 GLU A C 1
ATOM 702 O O . GLU A 1 97 ? -28.797 1.456 -29.414 1.00 29.99 97 GLU A O 1
ATOM 708 N N . VAL A 1 98 ? -30.304 0.563 -30.820 1.00 28.41 98 VAL A N 1
ATOM 709 C CA . VAL A 1 98 ? -30.902 1.862 -31.112 1.00 28.25 98 VAL A CA 1
ATOM 710 C C . VAL A 1 98 ? -31.562 2.440 -29.830 1.00 28.38 98 VAL A C 1
ATOM 711 O O . VAL A 1 98 ? -31.459 3.634 -29.561 1.00 28.18 98 VAL A O 1
ATOM 715 N N . ASP A 1 99 ? -32.230 1.597 -29.043 1.00 28.58 99 ASP A N 1
ATOM 716 C CA . ASP A 1 99 ? -32.848 2.082 -27.815 1.00 29.98 99 ASP A CA 1
ATOM 717 C C . ASP A 1 99 ? -31.739 2.588 -26.901 1.00 29.95 99 ASP A C 1
ATOM 718 O O . ASP A 1 99 ? -31.836 3.678 -26.330 1.00 28.82 99 ASP A O 1
ATOM 723 N N . LEU A 1 100 ? -30.681 1.788 -26.777 1.00 29.72 100 LEU A N 1
ATOM 724 C CA . LEU A 1 100 ? -29.541 2.162 -25.949 1.00 29.27 100 LEU A CA 1
ATOM 725 C C . LEU A 1 100 ? -29.003 3.524 -26.396 1.00 29.63 100 LEU A C 1
ATOM 726 O O . LEU A 1 100 ? -28.881 4.441 -25.578 1.00 28.74 100 LEU A O 1
ATOM 731 N N . ILE A 1 101 ? -28.689 3.665 -27.688 1.00 28.89 101 ILE A N 1
ATOM 732 C CA . ILE A 1 101 ? -28.152 4.932 -28.198 1.00 29.44 101 ILE A CA 1
ATOM 733 C C . ILE A 1 101 ? -29.097 6.109 -28.041 1.00 29.34 101 ILE A C 1
ATOM 734 O O . ILE A 1 101 ? -28.658 7.239 -27.794 1.00 28.79 101 ILE A O 1
ATOM 739 N N . ARG A 1 102 ? -30.390 5.864 -28.215 1.00 28.23 102 ARG A N 1
ATOM 740 C CA . ARG A 1 102 ? -31.348 6.944 -28.075 1.00 29.66 102 ARG A CA 1
ATOM 741 C C . ARG A 1 102 ? -31.351 7.425 -26.640 1.00 29.37 102 ARG A C 1
ATOM 742 O O . ARG A 1 102 ? -31.451 8.622 -26.385 1.00 28.36 102 ARG A O 1
ATOM 750 N N . HIS A 1 103 ? -31.263 6.489 -25.702 1.00 29.86 103 HIS A N 1
ATOM 751 C CA . HIS A 1 103 ? -31.257 6.860 -24.298 1.00 31.52 103 HIS A CA 1
ATOM 752 C C . HIS A 1 103 ? -29.974 7.626 -23.956 1.00 31.28 103 HIS A C 1
ATOM 753 O O . HIS A 1 103 ? -30.014 8.637 -23.252 1.00 30.95 103 HIS A O 1
ATOM 760 N N . PHE A 1 104 ? -28.841 7.141 -24.454 1.00 30.20 104 PHE A N 1
ATOM 761 C CA . PHE A 1 104 ? -27.557 7.800 -24.219 1.00 29.62 104 PHE A CA 1
ATOM 762 C C . PHE A 1 104 ? -27.631 9.244 -24.729 1.00 29.48 104 PHE A C 1
ATOM 763 O O . PHE A 1 104 ? -27.157 10.195 -24.095 1.00 28.16 104 PHE A O 1
ATOM 771 N N . TYR A 1 105 ? -28.231 9.401 -25.899 1.00 28.76 105 TYR A N 1
ATOM 772 C CA . TYR A 1 105 ? -28.352 10.715 -26.486 1.00 29.57 105 TYR A CA 1
ATOM 773 C C . TYR A 1 105 ? -29.199 11.683 -25.632 1.00 30.78 105 TYR A C 1
ATOM 774 O O . TYR A 1 105 ? -28.806 12.835 -25.407 1.00 29.94 105 TYR A O 1
ATOM 783 N N . ASN A 1 106 ? -30.358 11.224 -25.168 1.00 30.94 106 ASN A N 1
ATOM 784 C CA . ASN A 1 106 ? -31.228 12.077 -24.362 1.00 32.73 106 ASN A CA 1
ATOM 785 C C . ASN A 1 106 ? -30.600 12.505 -23.019 1.00 33.33 106 ASN A C 1
ATOM 786 O O . ASN A 1 106 ? -31.059 13.461 -22.393 1.00 34.11 106 ASN A O 1
ATOM 791 N N . LEU A 1 107 ? -29.556 11.813 -22.577 1.00 33.26 107 LEU A N 1
ATOM 792 C CA . LEU A 1 107 ? -28.915 12.146 -21.308 1.00 33.58 107 LEU A CA 1
ATOM 793 C C . LEU A 1 107 ? -27.623 12.927 -21.439 1.00 33.55 107 LEU A C 1
ATOM 794 O O . LEU A 1 107 ? -27.164 13.529 -20.470 1.00 35.00 107 LEU A O 1
ATOM 799 N N . THR A 1 108 ? -27.038 12.924 -22.631 1.00 32.65 108 THR A N 1
ATOM 800 C CA . THR A 1 108 ? -25.765 13.600 -22.841 1.00 31.85 108 THR A CA 1
ATOM 801 C C . THR A 1 108 ? -25.719 14.520 -24.049 1.00 32.30 108 THR A C 1
ATOM 802 O O . THR A 1 108 ? -24.850 15.397 -24.139 1.00 31.73 108 THR A O 1
ATOM 806 N N . HIS A 1 109 ? -26.639 14.304 -24.985 1.00 33.07 109 HIS A N 1
ATOM 807 C CA . HIS A 1 109 ? -26.677 15.076 -26.220 1.00 33.41 109 HIS A CA 1
ATOM 808 C C . HIS A 1 109 ? -25.341 14.975 -26.970 1.00 33.15 109 HIS A C 1
ATOM 809 O O . HIS A 1 109 ? -24.862 15.950 -27.547 1.00 33.03 109 HIS A O 1
ATOM 816 N N . SER A 1 110 ? -24.732 13.790 -26.940 1.00 32.61 110 SER A N 1
ATOM 817 C CA . SER A 1 110 ? -23.479 13.565 -27.661 1.00 31.83 110 SER A CA 1
ATOM 818 C C . SER A 1 110 ? -23.813 13.540 -29.156 1.00 31.60 110 SER A C 1
ATOM 819 O O . SER A 1 110 ? -24.905 13.115 -29.551 1.00 31.70 110 SER A O 1
ATOM 822 N N . LYS A 1 111 ? -22.890 14.018 -29.988 1.00 31.00 111 LYS A N 1
ATOM 823 C CA . LYS A 1 111 ? -23.126 14.025 -31.424 1.00 30.64 111 LYS A CA 1
ATOM 824 C C . LYS A 1 111 ? -22.868 12.609 -31.912 1.00 29.88 111 LYS A C 1
ATOM 825 O O . LYS A 1 111 ? -21.770 12.079 -31.762 1.00 29.64 111 LYS A O 1
ATOM 831 N N . ILE A 1 112 ? -23.899 11.990 -32.473 1.00 28.53 112 ILE A N 1
ATOM 832 C CA . ILE A 1 112 ? -23.807 10.612 -32.922 1.00 28.45 112 ILE A CA 1
ATOM 833 C C . ILE A 1 112 ? -24.470 10.264 -34.250 1.00 28.72 112 ILE A C 1
ATOM 834 O O . ILE A 1 112 ? -25.502 10.828 -34.627 1.00 26.51 112 ILE A O 1
ATOM 839 N N . ILE A 1 113 ? -23.862 9.300 -34.932 1.00 28.17 113 ILE A N 1
ATOM 840 C CA . ILE A 1 113 ? -24.388 8.761 -36.171 1.00 28.49 113 ILE A CA 1
ATOM 841 C C . ILE A 1 113 ? -24.279 7.263 -36.055 1.00 28.46 113 ILE A C 1
ATOM 842 O O . ILE A 1 113 ? -23.217 6.743 -35.725 1.00 27.18 113 ILE A O 1
ATOM 855 N N . ILE A 1 115 ? -25.559 3.427 -37.943 1.00 24.88 115 ILE A N 1
ATOM 856 C CA . ILE A 1 115 ? -26.185 2.768 -39.076 1.00 23.91 115 ILE A CA 1
ATOM 857 C C . ILE A 1 115 ? -25.870 1.294 -38.959 1.00 22.53 115 ILE A C 1
ATOM 858 O O . ILE A 1 115 ? -24.928 0.901 -38.271 1.00 21.02 115 ILE A O 1
ATOM 863 N N . HIS A 1 116 ? -26.664 0.468 -39.624 1.00 21.70 116 HIS A N 1
ATOM 864 C CA . HIS A 1 116 ? -26.388 -0.949 -39.597 1.00 22.47 116 HIS A CA 1
ATOM 865 C C . HIS A 1 116 ? -25.668 -1.334 -40.901 1.00 23.19 116 HIS A C 1
ATOM 866 O O . HIS A 1 116 ? -26.073 -0.953 -41.999 1.00 23.50 116 HIS A O 1
ATOM 873 N N . GLN A 1 117 ? -24.578 -2.081 -40.755 1.00 24.98 117 GLN A N 1
ATOM 874 C CA . GLN A 1 117 ? -23.742 -2.532 -41.882 1.00 26.38 117 GLN A CA 1
ATOM 875 C C . GLN A 1 117 ? -24.501 -3.109 -43.088 1.00 28.01 117 GLN A C 1
ATOM 876 O O . GLN A 1 117 ? -24.120 -2.871 -44.241 1.00 27.35 117 GLN A O 1
ATOM 882 N N . LYS A 1 118 ? -25.567 -3.864 -42.814 1.00 29.39 118 LYS A N 1
ATOM 883 C CA . LYS A 1 118 ? -26.379 -4.518 -43.847 1.00 30.90 118 LYS A CA 1
ATOM 884 C C . LYS A 1 118 ? -27.527 -3.664 -44.407 1.00 32.22 118 LYS A C 1
ATOM 885 O O . LYS A 1 118 ? -28.352 -4.149 -45.196 1.00 32.82 118 LYS A O 1
ATOM 891 N N . ASP A 1 119 ? -27.602 -2.403 -44.013 1.00 31.92 119 ASP A N 1
ATOM 892 C CA . ASP A 1 119 ? -28.680 -1.556 -44.511 1.00 32.17 119 ASP A CA 1
ATOM 893 C C . ASP A 1 119 ? -28.698 -1.570 -46.041 1.00 32.31 119 ASP A C 1
ATOM 894 O O . ASP A 1 119 ? -27.720 -1.185 -46.687 1.00 32.14 119 ASP A O 1
ATOM 899 N N . PRO A 1 120 ? -29.808 -2.016 -46.646 1.00 32.62 120 PRO A N 1
ATOM 900 C CA . PRO A 1 120 ? -29.822 -2.024 -48.116 1.00 32.52 120 PRO A CA 1
ATOM 901 C C . PRO A 1 120 ? -29.585 -0.638 -48.719 1.00 32.25 120 PRO A C 1
ATOM 902 O O . PRO A 1 120 ? -29.179 -0.512 -49.871 1.00 32.24 120 PRO A O 1
ATOM 906 N N . GLY A 1 121 ? -29.815 0.403 -47.925 1.00 32.41 121 GLY A N 1
ATOM 907 C CA . GLY A 1 121 ? -29.596 1.760 -48.401 1.00 31.21 121 GLY A CA 1
ATOM 908 C C . GLY A 1 121 ? -28.114 2.005 -48.651 1.00 31.52 121 GLY A C 1
ATOM 909 O O . GLY A 1 121 ? -27.739 2.812 -49.504 1.00 31.88 121 GLY A O 1
ATOM 910 N N . LEU A 1 122 ? -27.258 1.306 -47.906 1.00 30.66 122 LEU A N 1
ATOM 911 C CA . LEU A 1 122 ? -25.811 1.442 -48.081 1.00 30.24 122 LEU A CA 1
ATOM 912 C C . LEU A 1 122 ? -25.331 0.737 -49.344 1.00 30.20 122 LEU A C 1
ATOM 913 O O . LEU A 1 122 ? -24.520 1.263 -50.110 1.00 29.69 122 LEU A O 1
ATOM 918 N N . ALA A 1 123 ? -25.817 -0.483 -49.534 1.00 30.11 123 ALA A N 1
ATOM 919 C CA . ALA A 1 123 ? -25.435 -1.285 -50.692 1.00 31.18 123 ALA A CA 1
ATOM 920 C C . ALA A 1 123 ? -25.839 -0.558 -51.965 1.00 31.73 123 ALA A C 1
ATOM 921 O O . ALA A 1 123 ? -25.161 -0.637 -52.998 1.00 32.03 123 ALA A O 1
ATOM 923 N N . LYS A 1 124 ? -26.954 0.151 -51.889 1.00 32.17 124 LYS A N 1
ATOM 924 C CA . LYS A 1 124 ? -27.433 0.900 -53.037 1.00 33.05 124 LYS A CA 1
ATOM 925 C C . LYS A 1 124 ? -26.458 2.004 -53.419 1.00 32.63 124 LYS A C 1
ATOM 926 O O . LYS A 1 124 ? -26.172 2.227 -54.606 1.00 32.47 124 LYS A O 1
ATOM 932 N N . ALA A 1 125 ? -25.951 2.703 -52.408 1.00 32.13 125 ALA A N 1
ATOM 933 C CA . ALA A 1 125 ? -25.004 3.795 -52.638 1.00 31.82 125 ALA A CA 1
ATOM 934 C C . ALA A 1 125 ? -23.664 3.295 -53.190 1.00 31.66 125 ALA A C 1
ATOM 935 O O . ALA A 1 125 ? -23.082 3.918 -54.088 1.00 31.09 125 ALA A O 1
ATOM 937 N N . PHE A 1 126 ? -23.165 2.184 -52.650 1.00 31.13 126 PHE A N 1
ATOM 938 C CA . PHE A 1 126 ? -21.903 1.634 -53.137 1.00 31.00 126 PHE A CA 1
ATOM 939 C C . PHE A 1 126 ? -22.072 1.198 -54.589 1.00 31.95 126 PHE A C 1
ATOM 940 O O . PHE A 1 126 ? -21.303 1.606 -55.475 1.00 31.19 126 PHE A O 1
ATOM 948 N N . LYS A 1 127 ? -23.102 0.395 -54.827 1.00 32.61 127 LYS A N 1
ATOM 949 C CA . LYS A 1 127 ? -23.387 -0.101 -56.160 1.00 35.01 127 LYS A CA 1
ATOM 950 C C . LYS A 1 127 ? -23.466 1.063 -57.139 1.00 35.57 127 LYS A C 1
ATOM 951 O O . LYS A 1 127 ? -22.776 1.071 -58.155 1.00 36.99 127 LYS A O 1
ATOM 957 N N . GLU A 1 128 ? -24.270 2.067 -56.810 1.00 35.99 128 GLU A N 1
ATOM 958 C CA . GLU A 1 128 ? -24.431 3.224 -57.682 1.00 37.05 128 GLU A CA 1
ATOM 959 C C . GLU A 1 128 ? -23.196 4.064 -57.996 1.00 36.54 128 GLU A C 1
ATOM 960 O O . GLU A 1 128 ? -23.143 4.717 -59.042 1.00 37.12 128 GLU A O 1
ATOM 966 N N . VAL A 1 129 ? -22.209 4.075 -57.108 1.00 35.28 129 VAL A N 1
ATOM 967 C CA . VAL A 1 129 ? -20.994 4.837 -57.382 1.00 33.91 129 VAL A CA 1
ATOM 968 C C . VAL A 1 129 ? -19.934 3.931 -58.028 1.00 33.54 129 VAL A C 1
ATOM 969 O O . VAL A 1 129 ? -18.814 4.359 -58.307 1.00 33.21 129 VAL A O 1
ATOM 973 N N . GLY A 1 130 ? -20.284 2.669 -58.252 1.00 33.27 130 GLY A N 1
ATOM 974 C CA . GLY A 1 130 ? -19.343 1.750 -58.880 1.00 32.19 130 GLY A CA 1
ATOM 975 C C . GLY A 1 130 ? -18.309 1.120 -57.957 1.00 31.92 130 GLY A C 1
ATOM 976 O O . GLY A 1 130 ? -17.321 0.542 -58.416 1.00 30.65 130 GLY A O 1
ATOM 977 N N . TYR A 1 131 ? -18.534 1.224 -56.650 1.00 31.88 131 TYR A N 1
ATOM 978 C CA . TYR A 1 131 ? -17.618 0.642 -55.668 1.00 31.56 131 TYR A CA 1
ATOM 979 C C . TYR A 1 131 ? -18.219 -0.682 -55.226 1.00 31.74 131 TYR A C 1
ATOM 980 O O . TYR A 1 131 ? -19.058 -0.715 -54.323 1.00 32.74 131 TYR A O 1
ATOM 989 N N . THR A 1 132 ? -17.780 -1.769 -55.850 1.00 31.19 132 THR A N 1
ATOM 990 C CA . THR A 1 132 ? -18.299 -3.095 -55.530 1.00 31.14 132 THR A CA 1
ATOM 991 C C . THR A 1 132 ? -17.421 -3.998 -54.662 1.00 30.72 132 THR A C 1
ATOM 992 O O . THR A 1 132 ? -17.845 -5.097 -54.297 1.00 30.13 132 THR A O 1
ATOM 996 N N . ASP A 1 133 ? -16.215 -3.545 -54.329 1.00 30.66 133 ASP A N 1
ATOM 997 C CA . ASP A 1 133 ? -15.296 -4.328 -53.501 1.00 31.05 133 ASP A CA 1
ATOM 998 C C . ASP A 1 133 ? -15.965 -4.750 -52.212 1.00 31.13 133 ASP A C 1
ATOM 999 O O . ASP A 1 133 ? -15.663 -5.802 -51.657 1.00 31.02 133 ASP A O 1
ATOM 1004 N N . ILE A 1 134 ? -16.872 -3.914 -51.728 1.00 31.38 134 ILE A N 1
ATOM 1005 C CA . ILE A 1 134 ? -17.546 -4.195 -50.478 1.00 32.93 134 ILE A CA 1
ATOM 1006 C C . ILE A 1 134 ? -18.790 -5.097 -50.568 1.00 33.86 134 ILE A C 1
ATOM 1007 O O . ILE A 1 134 ? -19.269 -5.593 -49.548 1.00 34.43 134 ILE A O 1
ATOM 1012 N N . LEU A 1 135 ? -19.298 -5.328 -51.774 1.00 34.97 135 LEU A N 1
ATOM 1013 C CA . LEU A 1 135 ? -20.508 -6.139 -51.937 1.00 36.87 135 LEU A CA 1
ATOM 1014 C C . LEU A 1 135 ? -20.243 -7.619 -52.167 1.00 38.79 135 LEU A C 1
ATOM 1015 O O . LEU A 1 135 ? -19.296 -7.991 -52.856 1.00 38.83 135 LEU A O 1
ATOM 1020 N N . ASP A 1 136 ? -21.091 -8.459 -51.578 1.00 41.18 136 ASP A N 1
ATOM 1021 C CA . ASP A 1 136 ? -20.969 -9.910 -51.696 1.00 43.62 136 ASP A CA 1
ATOM 1022 C C . ASP A 1 136 ? -21.594 -10.425 -52.983 1.00 45.35 136 ASP A C 1
ATOM 1023 O O . ASP A 1 136 ? -21.771 -9.683 -53.954 1.00 45.28 136 ASP A O 1
ATOM 1028 N N . GLU A 1 137 ? -21.950 -11.708 -52.960 1.00 47.32 137 GLU A N 1
ATOM 1029 C CA . GLU A 1 137 ? -22.567 -12.380 -54.098 1.00 49.21 137 GLU A CA 1
ATOM 1030 C C . GLU A 1 137 ? -23.873 -11.713 -54.559 1.00 49.67 137 GLU A C 1
ATOM 1031 O O . GLU A 1 137 ? -24.003 -11.344 -55.729 1.00 50.00 137 GLU A O 1
ATOM 1037 N N . ASN A 1 138 ? -24.823 -11.529 -53.644 1.00 50.23 138 ASN A N 1
ATOM 1038 C CA . ASN A 1 138 ? -26.113 -10.917 -53.987 1.00 50.80 138 ASN A CA 1
ATOM 1039 C C . ASN A 1 138 ? -26.155 -9.385 -54.020 1.00 50.62 138 ASN A C 1
ATOM 1040 O O . ASN A 1 138 ? -27.237 -8.792 -54.082 1.00 50.39 138 ASN A O 1
ATOM 1045 N N . GLY A 1 139 ? -24.999 -8.734 -53.970 1.00 50.26 139 GLY A N 1
ATOM 1046 C CA . GLY A 1 139 ? -25.007 -7.279 -53.993 1.00 49.36 139 GLY A CA 1
ATOM 1047 C C . GLY A 1 139 ? -25.358 -6.651 -52.651 1.00 48.44 139 GLY A C 1
ATOM 1048 O O . GLY A 1 139 ? -25.798 -5.504 -52.583 1.00 48.12 139 GLY A O 1
ATOM 1057 N N . ILE A 1 141 ? -23.998 -5.781 -48.640 1.00 40.29 141 ILE A N 1
ATOM 1058 C CA . ILE A 1 141 ? -22.725 -5.518 -48.000 1.00 37.36 141 ILE A CA 1
ATOM 1059 C C . ILE A 1 141 ? -22.197 -6.716 -47.238 1.00 35.19 141 ILE A C 1
ATOM 1060 O O . ILE A 1 141 ? -22.902 -7.336 -46.463 1.00 34.31 141 ILE A O 1
ATOM 1065 N N . ARG A 1 142 ? -20.947 -7.058 -47.496 1.00 34.22 142 ARG A N 1
ATOM 1066 C CA . ARG A 1 142 ? -20.346 -8.191 -46.827 1.00 33.75 142 ARG A CA 1
ATOM 1067 C C . ARG A 1 142 ? -20.181 -7.941 -45.335 1.00 32.99 142 ARG A C 1
ATOM 1068 O O . ARG A 1 142 ? -19.934 -6.820 -44.891 1.00 32.67 142 ARG A O 1
ATOM 1076 N N . SER A 1 143 ? -20.354 -9.015 -44.575 1.00 32.61 143 SER A N 1
ATOM 1077 C CA . SER A 1 143 ? -20.195 -9.013 -43.133 1.00 31.57 143 SER A CA 1
ATOM 1078 C C . SER A 1 143 ? -18.691 -8.890 -42.940 1.00 30.18 143 SER A C 1
ATOM 1079 O O . SER A 1 143 ? -17.916 -9.162 -43.856 1.00 30.27 143 SER A O 1
ATOM 1082 N N . GLY A 1 144 ? -18.267 -8.444 -41.769 1.00 28.45 144 GLY A N 1
ATOM 1083 C CA . GLY A 1 144 ? -16.842 -8.304 -41.529 1.00 27.42 144 GLY A CA 1
ATOM 1084 C C . GLY A 1 144 ? -16.511 -6.968 -40.896 1.00 25.64 144 GLY A C 1
ATOM 1085 O O . GLY A 1 144 ? -17.115 -5.952 -41.202 1.00 25.58 144 GLY A O 1
ATOM 1086 N N . LYS A 1 145 ? -15.530 -6.978 -40.012 1.00 25.37 145 LYS A N 1
ATOM 1087 C CA . LYS A 1 145 ? -15.123 -5.779 -39.306 1.00 24.44 145 LYS A CA 1
ATOM 1088 C C . LYS A 1 145 ? -14.493 -4.743 -40.242 1.00 23.75 145 LYS A C 1
ATOM 1089 O O . LYS A 1 145 ? -14.791 -3.545 -40.152 1.00 22.42 145 LYS A O 1
ATOM 1095 N N . GLY A 1 146 ? -13.632 -5.195 -41.148 1.00 22.37 146 GLY A N 1
ATOM 1096 C CA . GLY A 1 146 ? -13.020 -4.263 -42.084 1.00 22.85 146 GLY A CA 1
ATOM 1097 C C . GLY A 1 146 ? -14.106 -3.538 -42.874 1.00 23.81 146 GLY A C 1
ATOM 1098 O O . GLY A 1 146 ? -14.043 -2.324 -43.108 1.00 23.34 146 GLY A O 1
ATOM 1099 N N . GLU A 1 147 ? -15.126 -4.283 -43.288 1.00 23.86 147 GLU A N 1
ATOM 1100 C CA . GLU A 1 147 ? -16.208 -3.684 -44.055 1.00 23.69 147 GLU A CA 1
ATOM 1101 C C . GLU A 1 147 ? -16.965 -2.652 -43.214 1.00 23.61 147 GLU A C 1
ATOM 1102 O O . GLU A 1 147 ? -17.360 -1.601 -43.720 1.00 23.59 147 GLU A O 1
ATOM 1108 N N . GLY A 1 148 ? -17.145 -2.941 -41.927 1.00 22.67 148 GLY A N 1
ATOM 1109 C CA . GLY A 1 148 ? -17.817 -1.992 -41.049 1.00 21.80 148 GLY A CA 1
ATOM 1110 C C . GLY A 1 148 ? -17.007 -0.708 -40.900 1.00 21.44 148 GLY A C 1
ATOM 1111 O O . GLY A 1 148 ? -17.547 0.384 -40.880 1.00 20.51 148 GLY A O 1
ATOM 1120 N N . LEU A 1 150 ? -14.910 0.514 -43.059 1.00 23.02 150 LEU A N 1
ATOM 1121 C CA . LEU A 1 150 ? -14.937 1.224 -44.339 1.00 23.82 150 LEU A CA 1
ATOM 1122 C C . LEU A 1 150 ? -16.187 2.098 -44.384 1.00 22.57 150 LEU A C 1
ATOM 1123 O O . LEU A 1 150 ? -16.137 3.241 -44.826 1.00 22.53 150 LEU A O 1
ATOM 1128 N N . VAL A 1 151 ? -17.307 1.558 -43.916 1.00 22.19 151 VAL A N 1
ATOM 1129 C CA . VAL A 1 151 ? -18.560 2.313 -43.858 1.00 22.29 151 VAL A CA 1
ATOM 1130 C C . VAL A 1 151 ? -18.378 3.511 -42.908 1.00 22.26 151 VAL A C 1
ATOM 1131 O O . VAL A 1 151 ? -18.726 4.658 -43.229 1.00 22.61 151 VAL A O 1
ATOM 1135 N N . GLY A 1 152 ? -17.815 3.243 -41.738 1.00 21.09 152 GLY A N 1
ATOM 1136 C CA . GLY A 1 152 ? -17.610 4.310 -40.777 1.00 20.87 152 GLY A CA 1
ATOM 1137 C C . GLY A 1 152 ? -16.747 5.426 -41.326 1.00 20.37 152 GLY A C 1
ATOM 1138 O O . GLY A 1 152 ? -16.990 6.596 -41.048 1.00 20.08 152 GLY A O 1
ATOM 1139 N N . LEU A 1 153 ? -15.734 5.045 -42.105 1.00 21.82 153 LEU A N 1
ATOM 1140 C CA . LEU A 1 153 ? -14.793 5.977 -42.732 1.00 22.26 153 LEU A CA 1
ATOM 1141 C C . LEU A 1 153 ? -15.485 6.939 -43.715 1.00 22.15 153 LEU A C 1
ATOM 1142 O O . LEU A 1 153 ? -15.197 8.136 -43.724 1.00 22.05 153 LEU A O 1
ATOM 1147 N N . LEU A 1 154 ? -16.366 6.414 -44.564 1.00 20.73 154 LEU A N 1
ATOM 1148 C CA . LEU A 1 154 ? -17.076 7.262 -45.508 1.00 21.48 154 LEU A CA 1
ATOM 1149 C C . LEU A 1 154 ? -18.022 8.185 -44.761 1.00 21.74 154 LEU A C 1
ATOM 1150 O O . LEU A 1 154 ? -18.189 9.341 -45.146 1.00 23.03 154 LEU A O 1
ATOM 1155 N N . LEU A 1 155 ? -18.638 7.693 -43.689 1.00 22.16 155 LEU A N 1
ATOM 1156 C CA . LEU A 1 155 ? -19.530 8.548 -42.912 1.00 23.10 155 LEU A CA 1
ATOM 1157 C C . LEU A 1 155 ? -18.707 9.681 -42.298 1.00 24.20 155 LEU A C 1
ATOM 1158 O O . LEU A 1 155 ? -19.129 10.847 -42.315 1.00 23.48 155 LEU A O 1
ATOM 1163 N N . ALA A 1 156 ? -17.520 9.336 -41.780 1.00 23.74 156 ALA A N 1
ATOM 1164 C CA . ALA A 1 156 ? -16.640 10.322 -41.163 1.00 24.80 156 ALA A CA 1
ATOM 1165 C C . ALA A 1 156 ? -16.240 11.367 -42.194 1.00 25.82 156 ALA A C 1
ATOM 1166 O O . ALA A 1 156 ? -16.195 12.571 -41.898 1.00 26.32 156 ALA A O 1
ATOM 1168 N N . LYS A 1 157 ? -15.953 10.911 -43.411 1.00 25.53 157 LYS A N 1
ATOM 1169 C CA . LYS A 1 157 ? -15.592 11.840 -44.465 1.00 26.80 157 LYS A CA 1
ATOM 1170 C C . LYS A 1 157 ? -16.805 12.713 -44.831 1.00 28.25 157 LYS A C 1
ATOM 1171 O O . LYS A 1 157 ? -16.670 13.928 -45.023 1.00 28.49 157 LYS A O 1
ATOM 1177 N N . ALA A 1 158 ? -17.983 12.094 -44.903 1.00 28.08 158 ALA A N 1
ATOM 1178 C CA . ALA A 1 158 ? -19.216 12.812 -45.237 1.00 28.61 158 ALA A CA 1
ATOM 1179 C C . ALA A 1 158 ? -19.482 13.983 -44.297 1.00 29.53 158 ALA A C 1
ATOM 1180 O O . ALA A 1 158 ? -19.959 15.033 -44.736 1.00 30.17 158 ALA A O 1
ATOM 1182 N N . ILE A 1 159 ? -19.177 13.812 -43.010 1.00 29.62 159 ILE A N 1
ATOM 1183 C CA . ILE A 1 159 ? -19.388 14.886 -42.037 1.00 29.53 159 ILE A CA 1
ATOM 1184 C C . ILE A 1 159 ? -18.181 15.815 -41.845 1.00 29.44 159 ILE A C 1
ATOM 1185 O O . ILE A 1 159 ? -18.175 16.635 -40.935 1.00 29.39 159 ILE A O 1
ATOM 1190 N N . GLY A 1 160 ? -17.161 15.674 -42.693 1.00 29.05 160 GLY A N 1
ATOM 1191 C CA . GLY A 1 160 ? -15.992 16.546 -42.634 1.00 29.15 160 GLY A CA 1
ATOM 1192 C C . GLY A 1 160 ? -14.883 16.336 -41.607 1.00 29.40 160 GLY A C 1
ATOM 1193 O O . GLY A 1 160 ? -14.104 17.260 -41.320 1.00 28.56 160 GLY A O 1
ATOM 1194 N N . ALA A 1 161 ? -14.794 15.134 -41.044 1.00 28.87 161 ALA A N 1
ATOM 1195 C CA . ALA A 1 161 ? -13.747 14.839 -40.073 1.00 27.43 161 ALA A CA 1
ATOM 1196 C C . ALA A 1 161 ? -12.355 14.909 -40.724 1.00 27.12 161 ALA A C 1
ATOM 1197 O O . ALA A 1 161 ? -12.157 14.454 -41.851 1.00 25.22 161 ALA A O 1
ATOM 1199 N N . GLU A 1 162 ? -11.396 15.469 -39.991 1.00 26.10 162 GLU A N 1
ATOM 1200 C CA . GLU A 1 162 ? -10.013 15.600 -40.446 1.00 26.80 162 GLU A CA 1
ATOM 1201 C C . GLU A 1 162 ? -9.205 14.393 -39.957 1.00 25.34 162 GLU A C 1
ATOM 1202 O O . GLU A 1 162 ? -8.201 14.002 -40.567 1.00 24.89 162 GLU A O 1
ATOM 1208 N N . TYR A 1 163 ? -9.656 13.821 -38.839 1.00 23.76 163 TYR A N 1
ATOM 1209 C CA . TYR A 1 163 ? -9.016 12.654 -38.247 1.00 22.36 163 TYR A CA 1
ATOM 1210 C C . TYR A 1 163 ? -10.085 11.609 -37.906 1.00 21.74 163 TYR A C 1
ATOM 1211 O O . TYR A 1 163 ? -11.249 11.954 -37.695 1.00 20.73 163 TYR A O 1
ATOM 1220 N N . VAL A 1 164 ? -9.688 10.334 -37.874 1.00 21.28 164 VAL A N 1
ATOM 1221 C CA . VAL A 1 164 ? -10.588 9.259 -37.463 1.00 20.47 164 VAL A CA 1
ATOM 1222 C C . VAL A 1 164 ? -9.853 8.331 -36.500 1.00 19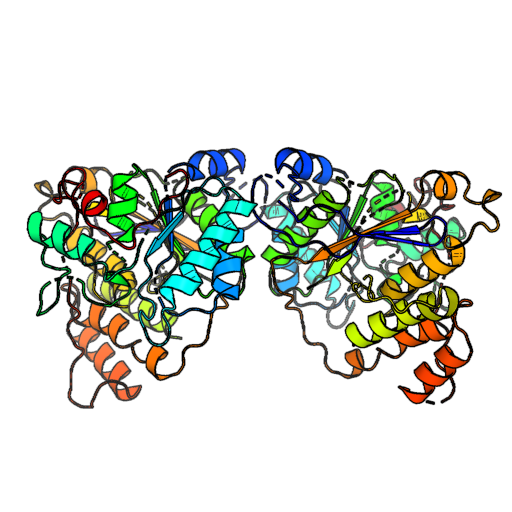.91 164 VAL A C 1
ATOM 1223 O O . VAL A 1 164 ? -8.684 8.002 -36.689 1.00 18.37 164 VAL A O 1
ATOM 1227 N N . GLY A 1 165 ? -10.550 7.932 -35.446 1.00 19.29 165 GLY A N 1
ATOM 1228 C CA . GLY A 1 165 ? -9.966 7.034 -34.475 1.00 18.75 165 GLY A CA 1
ATOM 1229 C C . GLY A 1 165 ? -10.902 5.867 -34.271 1.00 19.53 165 GLY A C 1
ATOM 1230 O O . GLY A 1 165 ? -12.119 6.053 -34.166 1.00 19.90 165 GLY A O 1
ATOM 1231 N N . PHE A 1 166 ? -10.359 4.654 -34.254 1.00 19.90 166 PHE A N 1
ATOM 1232 C CA . PHE A 1 166 ? -11.195 3.469 -34.050 1.00 19.81 166 PHE A CA 1
ATOM 1233 C C . PHE A 1 166 ? -11.077 3.005 -32.630 1.00 19.38 166 PHE A C 1
ATOM 1234 O O . PHE A 1 166 ? -10.017 3.078 -32.049 1.00 19.89 166 PHE A O 1
ATOM 1242 N N . VAL A 1 167 ? -12.179 2.514 -32.089 1.00 20.16 167 VAL A N 1
ATOM 1243 C CA . VAL A 1 167 ? -12.234 2.027 -30.721 1.00 22.43 167 VAL A CA 1
ATOM 1244 C C . VAL A 1 167 ? -13.153 0.817 -30.739 1.00 24.31 167 VAL A C 1
ATOM 1245 O O . VAL A 1 167 ? -14.216 0.858 -31.355 1.00 23.24 167 VAL A O 1
ATOM 1249 N N . ASP A 1 168 ? -12.730 -0.266 -30.091 1.00 27.04 168 ASP A N 1
ATOM 1250 C CA . ASP A 1 168 ? -13.536 -1.479 -30.041 1.00 28.86 168 ASP A CA 1
ATOM 1251 C C . ASP A 1 168 ? -14.597 -1.283 -28.965 1.00 29.49 168 ASP A C 1
ATOM 1252 O O . ASP A 1 168 ? -14.354 -0.666 -27.928 1.00 30.47 168 ASP A O 1
ATOM 1257 N N . ALA A 1 169 ? -15.785 -1.806 -29.236 1.00 29.85 169 ALA A N 1
ATOM 1258 C CA . ALA A 1 169 ? -16.953 -1.689 -28.368 1.00 29.08 169 ALA A CA 1
ATOM 1259 C C . ALA A 1 169 ? -17.017 -2.651 -27.180 1.00 29.05 169 ALA A C 1
ATOM 1260 O O . ALA A 1 169 ? -17.871 -2.491 -26.312 1.00 29.39 169 ALA A O 1
ATOM 1262 N N . ASP A 1 170 ? -16.130 -3.641 -27.132 1.00 28.44 170 ASP A N 1
ATOM 1263 C CA . ASP A 1 170 ? -16.147 -4.618 -26.042 1.00 29.13 170 ASP A CA 1
ATOM 1264 C C . ASP A 1 170 ? -15.062 -4.408 -24.970 1.00 28.17 170 ASP A C 1
ATOM 1265 O O . ASP A 1 170 ? -14.463 -5.371 -24.475 1.00 29.35 170 ASP A O 1
ATOM 1270 N N . ASN A 1 171 ? -14.815 -3.156 -24.607 1.00 26.54 171 ASN A N 1
ATOM 1271 C CA . ASN A 1 171 ? -13.789 -2.819 -23.616 1.00 24.59 171 ASN A CA 1
ATOM 1272 C C . ASN A 1 171 ? -14.409 -2.835 -22.219 1.00 24.65 171 ASN A C 1
ATOM 1273 O O . ASN A 1 171 ? -15.450 -2.231 -22.017 1.00 23.23 171 ASN A O 1
ATOM 1278 N N . TYR A 1 172 ? -13.777 -3.522 -21.268 1.00 25.38 172 TYR A N 1
ATOM 1279 C CA . TYR A 1 172 ? -14.278 -3.578 -19.893 1.00 27.37 172 TYR A CA 1
ATOM 1280 C C . TYR A 1 172 ? -13.857 -2.338 -19.117 1.00 26.29 172 TYR A C 1
ATOM 1281 O O . TYR A 1 172 ? -14.265 -2.156 -17.969 1.00 25.73 172 TYR A O 1
ATOM 1290 N N . ILE A 1 173 ? -13.019 -1.503 -19.726 1.00 24.99 173 ILE A N 1
ATOM 1291 C CA . ILE A 1 173 ? -12.532 -0.306 -19.055 1.00 23.80 173 ILE A CA 1
ATOM 1292 C C . ILE A 1 173 ? -12.844 1.030 -19.749 1.00 22.67 173 ILE A C 1
ATOM 1293 O O . ILE A 1 173 ? -12.070 1.503 -20.584 1.00 21.06 173 ILE A O 1
ATOM 1298 N N . PRO A 1 174 ? -13.971 1.663 -19.398 1.00 22.35 174 PRO A N 1
ATOM 1299 C CA . PRO A 1 174 ? -14.350 2.950 -19.996 1.00 21.71 174 PRO A CA 1
ATOM 1300 C C . PRO A 1 174 ? -13.177 3.915 -19.990 1.00 22.35 174 PRO A C 1
ATOM 1301 O O . PRO A 1 174 ? -12.915 4.583 -20.985 1.00 23.38 174 PRO A O 1
ATOM 1305 N N . GLY A 1 175 ? -12.464 3.978 -18.866 1.00 21.80 175 GLY A N 1
ATOM 1306 C CA . GLY A 1 175 ? -11.308 4.863 -18.773 1.00 22.22 175 GLY A CA 1
ATOM 1307 C C . GLY A 1 175 ? -10.261 4.642 -19.866 1.00 21.44 175 GLY A C 1
ATOM 1308 O O . GLY A 1 175 ? -9.707 5.607 -20.413 1.00 20.22 175 GLY A O 1
ATOM 1309 N N . ALA A 1 176 ? -9.979 3.381 -20.191 1.00 20.21 176 ALA A N 1
ATOM 1310 C CA . ALA A 1 176 ? -9.000 3.087 -21.242 1.00 19.32 176 ALA A CA 1
ATOM 1311 C C . ALA A 1 176 ? -9.451 3.758 -22.542 1.00 18.71 176 ALA A C 1
ATOM 1312 O O . ALA A 1 176 ? -8.641 4.337 -23.269 1.00 18.17 176 ALA A O 1
ATOM 1314 N N . VAL A 1 177 ? -10.742 3.671 -22.841 1.00 18.13 177 VAL A N 1
ATOM 1315 C CA . VAL A 1 177 ? -11.271 4.292 -24.052 1.00 18.71 177 VAL A CA 1
ATOM 1316 C C . VAL A 1 177 ? -11.044 5.800 -24.047 1.00 18.89 177 VAL A C 1
ATOM 1317 O O . VAL A 1 177 ? -10.660 6.387 -25.067 1.00 18.05 177 VAL A O 1
ATOM 1321 N N . ASN A 1 178 ? -11.290 6.434 -22.898 1.00 19.47 178 ASN A N 1
ATOM 1322 C CA . ASN A 1 178 ? -11.092 7.870 -22.798 1.00 20.17 178 ASN A CA 1
ATOM 1323 C C . ASN A 1 178 ? -9.608 8.172 -23.083 1.00 20.66 178 ASN A C 1
ATOM 1324 O O . ASN A 1 178 ? -9.270 9.143 -23.791 1.00 19.55 178 ASN A O 1
ATOM 1329 N N . GLU A 1 179 ? -8.723 7.331 -22.552 1.00 20.00 179 GLU A N 1
ATOM 1330 C CA . GLU A 1 179 ? -7.291 7.524 -22.781 1.00 21.52 179 GLU A CA 1
ATOM 1331 C C . GLU A 1 179 ? -6.917 7.345 -24.257 1.00 20.78 179 GLU A C 1
ATOM 1332 O O . GLU A 1 179 ? -6.120 8.115 -24.801 1.00 19.06 179 GLU A O 1
ATOM 1338 N N . TYR A 1 180 ? -7.490 6.334 -24.908 1.00 20.42 180 TYR A N 1
ATOM 1339 C CA . TYR A 1 180 ? -7.180 6.084 -26.315 1.00 20.81 180 TYR A CA 1
ATOM 1340 C C . TYR A 1 180 ? -7.421 7.306 -27.184 1.00 19.84 180 TYR A C 1
ATOM 1341 O O . TYR A 1 180 ? -6.591 7.664 -28.012 1.00 20.66 180 TYR A O 1
ATOM 1350 N N . VAL A 1 181 ? -8.565 7.941 -27.006 1.00 20.23 181 VAL A N 1
ATOM 1351 C CA . VAL A 1 181 ? -8.884 9.085 -27.831 1.00 21.32 181 VAL A CA 1
ATOM 1352 C C . VAL A 1 181 ? -7.872 10.204 -27.610 1.00 21.72 181 VAL A C 1
ATOM 1353 O O . VAL A 1 181 ? -7.401 10.822 -28.571 1.00 22.16 181 VAL A O 1
ATOM 1357 N N . LYS A 1 182 ? -7.526 10.453 -26.352 1.00 20.11 182 LYS A N 1
ATOM 1358 C CA . LYS A 1 182 ? -6.562 11.493 -26.054 1.00 21.31 182 LYS A CA 1
ATOM 1359 C C . LYS A 1 182 ? -5.175 11.145 -26.572 1.00 20.16 182 LYS A C 1
ATOM 1360 O O . LYS A 1 182 ? -4.459 12.027 -27.052 1.00 20.38 182 LYS A O 1
ATOM 1366 N N . ASP A 1 183 ? -4.794 9.869 -26.497 1.00 18.84 183 ASP A N 1
ATOM 1367 C CA . ASP A 1 183 ? -3.500 9.442 -27.015 1.00 18.40 183 ASP A CA 1
ATOM 1368 C C . ASP A 1 183 ? -3.421 9.660 -28.537 1.00 18.42 183 ASP A C 1
ATOM 1369 O O . ASP A 1 183 ? -2.373 10.075 -29.047 1.00 18.85 183 ASP A O 1
ATOM 1374 N N . TYR A 1 184 ? -4.515 9.392 -29.261 1.00 17.77 184 TYR A N 1
ATOM 1375 C CA . TYR A 1 184 ? -4.541 9.620 -30.719 1.00 17.15 184 TYR A CA 1
ATOM 1376 C C . TYR A 1 184 ? -4.256 11.098 -30.990 1.00 17.49 184 TYR A C 1
ATOM 1377 O O . TYR A 1 184 ? -3.453 11.456 -31.852 1.00 17.81 184 TYR A O 1
ATOM 1386 N N . ALA A 1 185 ? -4.944 11.963 -30.255 1.00 18.77 185 ALA A N 1
ATOM 1387 C CA . ALA A 1 185 ? -4.753 13.397 -30.418 1.00 19.11 185 ALA A CA 1
ATOM 1388 C C . ALA A 1 185 ? -3.290 13.755 -30.144 1.00 19.44 185 ALA A C 1
ATOM 1389 O O . ALA A 1 185 ? -2.664 14.533 -30.882 1.00 20.54 185 ALA A O 1
ATOM 1391 N N . ALA A 1 186 ? -2.733 13.165 -29.092 1.00 20.52 186 ALA A N 1
ATOM 1392 C CA . ALA A 1 186 ? -1.336 13.418 -28.750 1.00 20.03 186 ALA A CA 1
ATOM 1393 C C . ALA A 1 186 ? -0.430 13.091 -29.920 1.00 20.57 186 ALA A C 1
ATOM 1394 O O . ALA A 1 186 ? 0.476 13.864 -30.285 1.00 19.97 186 ALA A O 1
ATOM 1396 N N . GLY A 1 187 ? -0.657 11.924 -30.513 1.00 20.54 187 GLY A N 1
ATOM 1397 C CA . GLY A 1 187 ? 0.159 11.512 -31.641 1.00 19.36 187 GLY A CA 1
ATOM 1398 C C . GLY A 1 187 ? 0.059 12.490 -32.802 1.00 20.54 187 GLY A C 1
ATOM 1399 O O . GLY A 1 187 ? 1.076 12.887 -33.395 1.00 19.47 187 GLY A O 1
ATOM 1400 N N . PHE A 1 188 ? -1.163 12.886 -33.147 1.00 20.22 188 PHE A N 1
ATOM 1401 C CA . PHE A 1 188 ? -1.325 13.831 -34.241 1.00 21.88 188 PHE A CA 1
ATOM 1402 C C . PHE A 1 188 ? -0.654 15.177 -33.905 1.00 23.09 188 PHE A C 1
ATOM 1403 O O . PHE A 1 188 ? -0.043 15.775 -34.763 1.00 24.70 188 PHE A O 1
ATOM 1411 N N . LEU A 1 189 ? -0.753 15.635 -32.661 1.00 24.58 189 LEU A N 1
ATOM 1412 C CA . LEU A 1 189 ? -0.134 16.910 -32.280 1.00 25.65 189 LEU A CA 1
ATOM 1413 C C . LEU A 1 189 ? 1.381 16.864 -32.338 1.00 26.32 189 LEU A C 1
ATOM 1414 O O . LEU A 1 189 ? 2.030 17.893 -32.510 1.00 27.63 189 LEU A O 1
ATOM 1427 N N . SER A 1 191 ? 2.997 14.952 -34.658 1.00 27.60 191 SER A N 1
ATOM 1428 C CA . SER A 1 191 ? 3.383 14.697 -36.044 1.00 28.18 191 SER A CA 1
ATOM 1429 C C . SER A 1 191 ? 3.555 15.970 -36.868 1.00 28.86 191 SER A C 1
ATOM 1430 O O . SER A 1 191 ? 3.088 17.044 -36.494 1.00 28.96 191 SER A O 1
ATOM 1433 N N . GLU A 1 192 ? 4.233 15.825 -38.002 1.00 29.06 192 GLU A N 1
ATOM 1434 C CA . GLU A 1 192 ? 4.457 16.933 -38.920 1.00 31.09 192 GLU A CA 1
ATOM 1435 C C . GLU A 1 192 ? 3.786 16.682 -40.272 1.00 30.54 192 GLU A C 1
ATOM 1436 O O . GLU A 1 192 ? 3.406 17.625 -40.958 1.00 31.84 192 GLU A O 1
ATOM 1442 N N . SER A 1 193 ? 3.622 15.420 -40.655 1.00 29.25 193 SER A N 1
ATOM 1443 C CA . SER A 1 193 ? 2.993 15.101 -41.941 1.00 26.91 193 SER A CA 1
ATOM 1444 C C . SER A 1 193 ? 1.472 15.061 -41.875 1.00 26.52 193 SER A C 1
ATOM 1445 O O . SER A 1 193 ? 0.895 14.739 -40.833 1.00 25.85 193 SER A O 1
ATOM 1448 N N . GLU A 1 194 ? 0.818 15.377 -42.994 1.00 25.23 194 GLU A N 1
ATOM 1449 C CA . GLU A 1 194 ? -0.642 15.311 -43.054 1.00 25.34 194 GLU A CA 1
ATOM 1450 C C . GLU A 1 194 ? -1.078 13.846 -43.232 1.00 23.38 194 GLU A C 1
ATOM 1451 O O . GLU A 1 194 ? -2.263 13.536 -43.184 1.00 24.49 194 GLU A O 1
ATOM 1457 N N . TYR A 1 195 ? -0.110 12.961 -43.449 1.00 21.81 195 TYR A N 1
ATOM 1458 C CA . TYR A 1 195 ? -0.358 11.524 -43.624 1.00 22.52 195 TYR A CA 1
ATOM 1459 C C . TYR A 1 195 ? 0.258 10.899 -42.393 1.00 21.73 195 TYR A C 1
ATOM 1460 O O . TYR A 1 195 ? 1.436 10.514 -42.386 1.00 20.50 195 TYR A O 1
ATOM 1469 N N . THR A 1 196 ? -0.547 10.835 -41.339 1.00 20.70 196 THR A N 1
ATOM 1470 C CA . THR A 1 196 ? -0.099 10.313 -40.055 1.00 20.71 196 THR A CA 1
ATOM 1471 C C . THR A 1 196 ? -1.005 9.239 -39.492 1.00 20.09 196 THR A C 1
ATOM 1472 O O . THR A 1 196 ? -2.225 9.305 -39.632 1.00 19.69 196 THR A O 1
ATOM 1484 N N . VAL A 1 198 ? -1.503 6.700 -35.879 1.00 19.17 198 VAL A N 1
ATOM 1485 C CA . VAL A 1 198 ? -1.187 6.564 -34.459 1.00 18.97 198 VAL A CA 1
ATOM 1486 C C . VAL A 1 198 ? -1.738 5.226 -33.999 1.00 19.31 198 VAL A C 1
ATOM 1487 O O . VAL A 1 198 ? -2.946 5.000 -34.043 1.00 18.72 198 VAL A O 1
ATOM 1491 N N . ARG A 1 199 ? -0.853 4.346 -33.544 1.00 18.27 199 ARG A N 1
ATOM 1492 C CA . ARG A 1 199 ? -1.265 3.033 -33.100 1.00 19.23 199 ARG A CA 1
ATOM 1493 C C . ARG A 1 199 ? -0.929 2.851 -31.640 1.00 20.14 199 ARG A C 1
ATOM 1494 O O . ARG A 1 199 ? 0.158 3.215 -31.191 1.00 20.19 199 ARG A O 1
ATOM 1502 N N . LEU A 1 200 ? -1.867 2.268 -30.902 1.00 21.22 200 LEU A N 1
ATOM 1503 C CA . LEU A 1 200 ? -1.689 2.044 -29.484 1.00 21.88 200 LEU A CA 1
ATOM 1504 C C . LEU A 1 200 ? -1.209 0.633 -29.155 1.00 24.06 200 LEU A C 1
ATOM 1505 O O . LEU A 1 200 ? -1.591 -0.348 -29.792 1.00 22.98 200 LEU A O 1
ATOM 1510 N N . HIS A 1 201 ? -0.359 0.567 -28.135 1.00 24.40 201 HIS A N 1
ATOM 1511 C CA . HIS A 1 201 ? 0.247 -0.659 -27.659 1.00 26.95 201 HIS A CA 1
ATOM 1512 C C . HIS A 1 201 ? 0.032 -0.723 -26.145 1.00 28.37 201 HIS A C 1
ATOM 1513 O O . HIS A 1 201 ? -0.167 0.307 -25.498 1.00 27.22 201 HIS A O 1
ATOM 1520 N N . TRP A 1 202 ? 0.027 -1.925 -25.577 1.00 30.84 202 TRP A N 1
ATOM 1521 C CA . TRP A 1 202 ? -0.136 -2.049 -24.124 1.00 33.10 202 TRP A CA 1
ATOM 1522 C C . TRP A 1 202 ? 1.046 -2.829 -23.566 1.00 33.39 202 TRP A C 1
ATOM 1523 O O . TRP A 1 202 ? 1.586 -3.693 -24.256 1.00 33.52 202 TRP A O 1
ATOM 1534 N N . ARG A 1 220 ? -0.010 -13.453 -26.855 1.00 45.26 220 ARG A N 1
ATOM 1535 C CA . ARG A 1 220 ? 0.986 -14.010 -27.761 1.00 45.43 220 ARG A CA 1
ATOM 1536 C C . ARG A 1 220 ? 0.721 -13.663 -29.236 1.00 44.37 220 ARG A C 1
ATOM 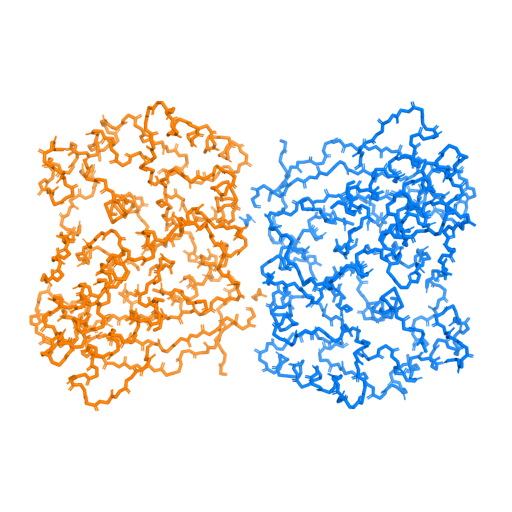1537 O O . ARG A 1 220 ? 1.663 -13.546 -30.020 1.00 45.00 220 ARG A O 1
ATOM 1545 N N . VAL A 1 221 ? -0.544 -13.486 -29.619 1.00 43.31 221 VAL A N 1
ATOM 1546 C CA . VAL A 1 221 ? -0.871 -13.163 -31.019 1.00 41.66 221 VAL A CA 1
ATOM 1547 C C . VAL A 1 221 ? -0.209 -11.866 -31.504 1.00 40.25 221 VAL A C 1
ATOM 1548 O O . VAL A 1 221 ? 0.362 -11.831 -32.600 1.00 38.74 221 VAL A O 1
ATOM 1552 N N . SER A 1 222 ? -0.302 -10.808 -30.696 1.00 38.62 222 SER A N 1
ATOM 1553 C CA . SER A 1 222 ? 0.306 -9.522 -31.038 1.00 37.86 222 SER A CA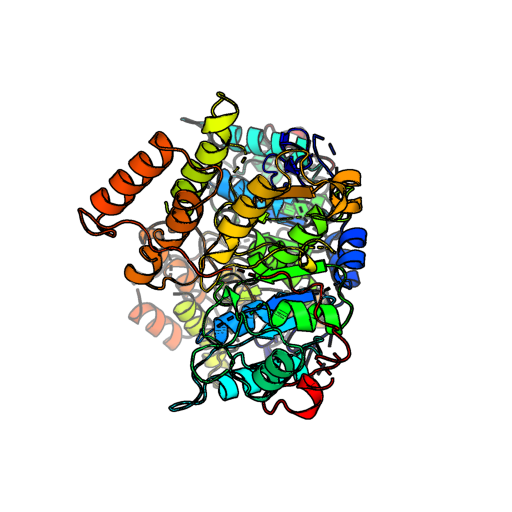 1
ATOM 1554 C C . SER A 1 222 ? 1.793 -9.718 -31.246 1.00 36.52 222 SER A C 1
ATOM 1555 O O . SER A 1 222 ? 2.359 -9.297 -32.251 1.00 35.47 222 SER A O 1
ATOM 1558 N N . GLU A 1 223 ? 2.419 -10.368 -30.273 1.00 35.67 223 GLU A N 1
ATOM 1559 C CA . GLU A 1 223 ? 3.850 -10.620 -30.315 1.00 35.73 223 GLU A CA 1
ATOM 1560 C C . GLU A 1 223 ? 4.276 -11.393 -31.551 1.00 33.82 223 GLU A C 1
ATOM 1561 O O . GLU A 1 223 ? 5.314 -11.094 -32.152 1.00 33.24 223 GLU A O 1
ATOM 1567 N N . ILE A 1 224 ? 3.475 -12.381 -31.930 1.00 31.71 224 ILE A N 1
ATOM 1568 C CA . ILE A 1 224 ? 3.775 -13.185 -33.099 1.00 30.15 224 ILE A CA 1
ATOM 1569 C C . ILE A 1 224 ? 3.623 -12.366 -34.377 1.00 28.91 224 ILE A C 1
ATOM 1570 O O . ILE A 1 224 ? 4.480 -12.422 -35.257 1.00 28.30 224 ILE A O 1
ATOM 1575 N N . THR A 1 225 ? 2.552 -11.585 -34.474 1.00 26.68 225 THR A N 1
ATOM 1576 C CA . THR A 1 225 ? 2.351 -10.762 -35.660 1.00 25.53 225 THR A CA 1
ATOM 1577 C C . THR A 1 225 ? 3.508 -9.760 -35.823 1.00 24.63 225 THR A C 1
ATOM 1578 O O . THR A 1 225 ? 4.035 -9.571 -36.919 1.00 23.41 225 THR A O 1
ATOM 1582 N N . ASN A 1 226 ? 3.887 -9.115 -34.728 1.00 24.40 226 ASN A N 1
ATOM 1583 C CA . ASN A 1 226 ? 4.985 -8.160 -34.765 1.00 24.31 226 ASN A CA 1
ATOM 1584 C C . ASN A 1 226 ? 6.288 -8.846 -35.135 1.00 22.74 226 ASN A C 1
ATOM 1585 O O . ASN A 1 226 ? 7.109 -8.301 -35.874 1.00 21.17 226 ASN A O 1
ATOM 1590 N N . HIS A 1 227 ? 6.490 -10.040 -34.606 1.00 23.73 227 HIS A N 1
ATOM 1591 C CA . HIS A 1 227 ? 7.709 -10.758 -34.917 1.00 25.84 227 HIS A CA 1
ATOM 1592 C C . HIS A 1 227 ? 7.855 -10.889 -36.422 1.00 25.36 227 HIS A C 1
ATOM 1593 O O . HIS A 1 227 ? 8.920 -10.642 -36.972 1.00 26.15 227 HIS A O 1
ATOM 1600 N N . TYR A 1 228 ? 6.778 -11.246 -37.106 1.00 26.38 228 TYR A N 1
ATOM 1601 C CA . TYR A 1 228 ? 6.857 -11.392 -38.551 1.00 26.65 228 TYR A CA 1
ATOM 1602 C C . TYR A 1 228 ? 6.846 -10.102 -39.352 1.00 25.99 228 TYR A C 1
ATOM 1603 O O . TYR A 1 228 ? 7.445 -10.044 -40.424 1.00 25.56 228 TYR A O 1
ATOM 1612 N N . LEU A 1 229 ? 6.167 -9.065 -38.862 1.00 25.85 229 LEU A N 1
ATOM 1613 C CA . LEU A 1 229 ? 6.163 -7.815 -39.613 1.00 25.54 229 LEU A CA 1
ATOM 1614 C C . LEU A 1 229 ? 7.601 -7.309 -39.593 1.00 25.62 229 LEU A C 1
ATOM 1615 O O . LEU A 1 229 ? 8.133 -6.871 -40.608 1.00 26.05 229 LEU A O 1
ATOM 1620 N N . ASN A 1 230 ? 8.236 -7.375 -38.428 1.00 25.79 230 ASN A N 1
ATOM 1621 C CA . ASN A 1 230 ? 9.614 -6.919 -38.322 1.00 26.28 230 ASN A CA 1
ATOM 1622 C C . ASN A 1 230 ? 10.513 -7.747 -39.247 1.00 28.27 230 ASN A C 1
ATOM 1623 O O . ASN A 1 230 ? 11.485 -7.244 -39.830 1.00 28.38 230 ASN A O 1
ATOM 1628 N N . LEU A 1 231 ? 10.161 -9.018 -39.384 1.00 29.26 231 LEU A N 1
ATOM 1629 C CA . LEU A 1 231 ? 10.884 -9.945 -40.249 1.00 31.27 231 LEU A CA 1
ATOM 1630 C C . LEU A 1 231 ? 10.750 -9.536 -41.698 1.00 30.97 231 LEU A C 1
ATOM 1631 O O . LEU A 1 231 ? 11.704 -9.603 -42.478 1.00 30.65 231 LEU A O 1
ATOM 1636 N N . LEU A 1 232 ? 9.537 -9.128 -42.050 1.00 30.91 232 LEU A N 1
ATOM 1637 C CA . LEU A 1 232 ? 9.231 -8.680 -43.393 1.00 30.76 232 LEU A CA 1
ATOM 1638 C C . LEU A 1 232 ? 10.237 -7.604 -43.790 1.00 30.55 232 LEU A C 1
ATOM 1639 O O . LEU A 1 232 ? 10.733 -7.576 -44.914 1.00 30.79 232 LEU A O 1
ATOM 1644 N N . VAL A 1 233 ? 10.545 -6.721 -42.851 1.00 30.42 233 VAL A N 1
ATOM 1645 C CA . VAL A 1 233 ? 11.494 -5.650 -43.106 1.00 30.25 233 VAL A CA 1
ATOM 1646 C C . VAL A 1 233 ? 12.941 -6.157 -43.084 1.00 30.31 233 VAL A C 1
ATOM 1647 O O . VAL A 1 233 ? 13.690 -5.921 -44.022 1.00 29.91 233 VAL A O 1
ATOM 1651 N N . SER A 1 234 ? 13.323 -6.871 -42.023 1.00 30.27 234 SER A N 1
ATOM 1652 C CA . SER A 1 234 ? 14.702 -7.334 -41.902 1.00 31.30 234 SER A CA 1
ATOM 1653 C C . SER A 1 234 ? 15.186 -8.235 -43.051 1.00 32.17 234 SER A C 1
ATOM 1654 O O . SER A 1 234 ? 16.388 -8.282 -43.340 1.00 30.52 234 SER A O 1
ATOM 1657 N N . GLU A 1 235 ? 14.264 -8.926 -43.720 1.00 32.65 235 GLU A N 1
ATOM 1658 C CA . GLU A 1 235 ? 14.648 -9.766 -44.846 1.00 34.33 235 GLU A CA 1
ATOM 1659 C C . GLU A 1 235 ? 15.214 -8.871 -45.956 1.00 34.45 235 GLU A C 1
ATOM 1660 O O . GLU A 1 235 ? 15.918 -9.352 -46.841 1.00 35.63 235 GLU A O 1
ATOM 1666 N N . HIS A 1 236 ? 14.917 -7.572 -45.912 1.00 33.55 236 HIS A N 1
ATOM 1667 C CA . HIS A 1 236 ? 15.439 -6.652 -46.918 1.00 34.15 236 HIS A CA 1
ATOM 1668 C C . HIS A 1 236 ? 16.554 -5.714 -46.425 1.00 34.22 236 HIS A C 1
ATOM 1669 O O . HIS A 1 236 ? 17.403 -5.297 -47.209 1.00 35.20 236 HIS A O 1
ATOM 1676 N N . THR A 1 237 ? 16.566 -5.380 -45.139 1.00 34.06 237 THR A N 1
ATOM 1677 C CA . THR A 1 237 ? 17.615 -4.501 -44.610 1.00 34.60 237 THR A CA 1
ATOM 1678 C C . THR A 1 237 ? 18.863 -5.274 -44.168 1.00 35.19 237 THR A C 1
ATOM 1679 O O . THR A 1 237 ? 19.964 -4.718 -44.097 1.00 36.81 237 THR A O 1
ATOM 1683 N N . ALA A 1 238 ? 18.677 -6.549 -43.854 1.00 34.87 238 ALA A N 1
ATOM 1684 C CA . ALA A 1 238 ? 19.759 -7.410 -43.388 1.00 35.36 238 ALA A CA 1
ATOM 1685 C C . ALA A 1 238 ? 20.015 -7.192 -41.887 1.00 34.61 238 ALA A C 1
ATOM 1686 O O . ALA A 1 238 ? 20.859 -7.850 -41.293 1.00 35.02 238 ALA A O 1
ATOM 1688 N N . PHE A 1 239 ? 19.285 -6.262 -41.283 1.00 34.08 239 PHE A N 1
ATOM 1689 C CA . PHE A 1 239 ? 19.421 -5.984 -39.854 1.00 33.22 239 PHE A CA 1
ATOM 1690 C C . PHE A 1 239 ? 18.125 -6.271 -39.141 1.00 33.04 239 PHE A C 1
ATOM 1691 O O . PHE A 1 239 ? 17.076 -5.727 -39.491 1.00 33.25 239 PHE A O 1
ATOM 1699 N N . GLU A 1 240 ? 18.198 -7.125 -38.129 1.00 32.67 240 GLU A N 1
ATOM 1700 C CA . GLU A 1 240 ? 17.012 -7.467 -37.377 1.00 32.89 240 GLU A CA 1
ATOM 1701 C C . GLU A 1 240 ? 16.499 -6.274 -36.590 1.00 32.57 240 GLU A C 1
ATOM 1702 O O . GLU A 1 240 ? 17.249 -5.612 -35.889 1.00 31.36 240 GLU A O 1
ATOM 1708 N N . THR A 1 241 ? 15.203 -6.016 -36.701 1.00 31.66 241 THR A N 1
ATOM 1709 C CA . THR A 1 241 ? 14.593 -4.897 -36.004 1.00 31.68 241 THR A CA 1
ATOM 1710 C C . THR A 1 241 ? 13.403 -5.335 -35.156 1.00 30.77 241 THR A C 1
ATOM 1711 O O . THR A 1 241 ? 12.868 -6.428 -35.330 1.00 31.83 241 THR A O 1
ATOM 1715 N N . THR A 1 242 ? 13.007 -4.478 -34.223 1.00 30.27 242 THR A N 1
ATOM 1716 C CA . THR A 1 242 ? 11.866 -4.732 -33.349 1.00 28.75 242 THR A CA 1
ATOM 1717 C C . THR A 1 242 ? 11.104 -3.412 -33.267 1.00 26.87 242 THR A C 1
ATOM 1718 O O . THR A 1 242 ? 10.372 -3.163 -32.309 1.00 25.92 242 THR A O 1
ATOM 1722 N N . ILE A 1 243 ? 11.267 -2.569 -34.283 1.00 24.85 243 ILE A N 1
ATOM 1723 C CA . ILE A 1 243 ? 10.594 -1.271 -34.296 1.00 23.97 243 ILE A CA 1
ATOM 1724 C C . ILE A 1 243 ? 9.048 -1.376 -34.291 1.00 23.38 243 ILE A C 1
ATOM 1725 O O . ILE A 1 243 ? 8.370 -0.624 -33.580 1.00 22.55 243 ILE A O 1
ATOM 1738 N N . VAL A 1 245 ? 5.742 -2.621 -33.043 1.00 22.66 245 VAL A N 1
ATOM 1739 C CA . VAL A 1 245 ? 5.179 -3.267 -31.860 1.00 22.87 245 VAL A CA 1
ATOM 1740 C C . VAL A 1 245 ? 3.662 -3.115 -31.805 1.00 22.73 245 VAL A C 1
ATOM 1741 O O . VAL A 1 245 ? 3.039 -3.473 -30.807 1.00 22.99 245 VAL A O 1
ATOM 1745 N N . THR A 1 246 ? 3.076 -2.591 -32.883 1.00 23.28 246 THR A N 1
ATOM 1746 C CA . THR A 1 246 ? 1.626 -2.378 -32.981 1.00 22.77 246 THR A CA 1
ATOM 1747 C C . THR A 1 246 ? 0.997 -3.056 -34.208 1.00 23.87 246 THR A C 1
ATOM 1748 O O . THR A 1 246 ? 0.071 -2.522 -34.822 1.00 24.49 246 THR A O 1
ATOM 1752 N N . GLY A 1 247 ? 1.490 -4.241 -34.546 1.00 24.37 247 GLY A N 1
ATOM 1753 C CA . GLY A 1 247 ? 0.967 -4.979 -35.687 1.00 25.52 247 GLY A CA 1
ATOM 1754 C C . GLY A 1 247 ? -0.524 -5.286 -35.647 1.00 26.82 247 GLY A C 1
ATOM 1755 O O . GLY A 1 247 ? -1.192 -5.180 -36.668 1.00 29.31 247 GLY A O 1
ATOM 1756 N N . ASN A 1 248 ? -1.046 -5.673 -34.487 1.00 26.84 248 ASN A N 1
ATOM 1757 C CA . ASN A 1 248 ? -2.469 -5.988 -34.317 1.00 27.55 248 ASN A CA 1
ATOM 1758 C C . ASN A 1 248 ? -3.170 -4.888 -33.535 1.00 28.50 248 ASN A C 1
ATOM 1759 O O . ASN A 1 248 ? -4.010 -5.179 -32.670 1.00 30.16 248 ASN A O 1
ATOM 1764 N N . ALA A 1 249 ? -2.848 -3.633 -33.814 1.00 27.62 249 ALA A N 1
ATOM 1765 C CA . ALA A 1 249 ? -3.472 -2.538 -33.071 1.00 27.63 249 ALA A CA 1
ATOM 1766 C C . ALA A 1 249 ? -4.902 -2.162 -33.467 1.00 26.75 249 ALA A C 1
ATOM 1767 O O . ALA A 1 249 ? -5.112 -1.259 -34.271 1.00 26.31 249 ALA A O 1
ATOM 1769 N N . GLY A 1 250 ? -5.880 -2.833 -32.861 1.00 26.38 250 GLY A N 1
ATOM 1770 C CA . GLY A 1 250 ? -7.278 -2.526 -33.143 1.00 26.17 250 GLY A CA 1
ATOM 1771 C C . GLY A 1 250 ? -7.572 -1.065 -32.819 1.00 25.74 250 GLY A C 1
ATOM 1772 O O . GLY A 1 250 ? -8.385 -0.406 -33.477 1.00 25.64 250 GLY A O 1
ATOM 1773 N N . GLU A 1 251 ? -6.907 -0.550 -31.794 1.00 24.25 251 GLU A N 1
ATOM 1774 C CA . GLU A 1 251 ? -7.078 0.847 -31.424 1.00 24.52 251 GLU A CA 1
ATOM 1775 C C . GLU A 1 251 ? -6.048 1.697 -32.131 1.00 23.17 251 GLU A C 1
ATOM 1776 O O . GLU A 1 251 ? -4.879 1.728 -31.750 1.00 22.79 251 GLU A O 1
ATOM 1782 N N . HIS A 1 252 ? -6.490 2.388 -33.173 1.00 21.25 252 HIS A N 1
ATOM 1783 C CA . HIS A 1 252 ? -5.608 3.249 -33.927 1.00 20.04 252 HIS A CA 1
ATOM 1784 C C . HIS A 1 252 ? -6.399 4.374 -34.585 1.00 19.27 252 HIS A C 1
ATOM 1785 O O . HIS A 1 252 ? -7.643 4.360 -34.651 1.00 18.34 252 HIS A O 1
ATOM 1792 N N . ALA A 1 253 ? -5.662 5.361 -35.065 1.00 18.59 253 ALA A N 1
ATOM 1793 C CA . ALA A 1 253 ? -6.262 6.504 -35.712 1.00 18.78 253 ALA A CA 1
ATOM 1794 C C . ALA A 1 253 ? -5.403 6.942 -36.888 1.00 19.19 253 ALA A C 1
ATOM 1795 O O . ALA A 1 253 ? -4.202 6.643 -36.952 1.00 19.48 253 ALA A O 1
ATOM 1805 N N . THR A 1 255 ? -5.156 10.265 -40.122 1.00 19.29 255 THR A N 1
ATOM 1806 C CA . THR A 1 255 ? -5.678 11.519 -40.662 1.00 20.18 255 THR A CA 1
ATOM 1807 C C . THR A 1 255 ? -6.563 11.026 -41.811 1.00 20.08 255 THR A C 1
ATOM 1808 O O . THR A 1 255 ? -6.281 9.995 -42.402 1.00 19.25 255 THR A O 1
ATOM 1820 N N . LYS A 1 257 ? -6.730 12.129 -44.665 1.00 23.83 257 LYS A N 1
ATOM 1821 C CA . LYS A 1 257 ? -5.905 12.131 -45.878 1.00 24.66 257 LYS A CA 1
ATOM 1822 C C . LYS A 1 257 ? -5.181 10.821 -46.135 1.00 24.18 257 LYS A C 1
ATOM 1823 O O . LYS A 1 257 ? -4.987 10.425 -47.289 1.00 23.69 257 LYS A O 1
ATOM 1829 N N . LEU A 1 258 ? -4.777 10.156 -45.060 1.00 22.89 258 LEU A N 1
ATOM 1830 C CA . LEU A 1 258 ? -4.094 8.881 -45.187 1.00 22.24 258 LEU A CA 1
ATOM 1831 C C . LEU A 1 258 ? -5.145 7.775 -45.328 1.00 22.77 258 LEU A C 1
ATOM 1832 O O . LEU A 1 258 ? -5.062 6.908 -46.218 1.00 21.87 258 LEU A O 1
ATOM 1837 N N . ALA A 1 259 ? -6.149 7.822 -44.461 1.00 22.51 259 ALA A N 1
ATOM 1838 C CA . ALA A 1 259 ? -7.201 6.818 -44.494 1.00 23.37 259 ALA A CA 1
ATOM 1839 C C . ALA A 1 259 ? -7.822 6.645 -45.884 1.00 23.98 259 ALA A C 1
ATOM 1840 O O . ALA A 1 259 ? -8.084 5.509 -46.330 1.00 23.80 259 ALA A O 1
ATOM 1842 N N . GLU A 1 260 ? -8.052 7.749 -46.583 1.00 23.13 260 GLU A N 1
ATOM 1843 C CA . GLU A 1 260 ? -8.679 7.631 -47.882 1.00 25.58 260 GLU A CA 1
ATOM 1844 C C . GLU A 1 260 ? -7.832 7.047 -49.011 1.00 25.39 260 GLU A C 1
ATOM 1845 O O . GLU A 1 260 ? -8.376 6.760 -50.071 1.00 25.92 260 GLU A O 1
ATOM 1851 N N . ILE A 1 261 ? -6.523 6.861 -48.808 1.00 24.71 261 ILE A N 1
ATOM 1852 C CA . ILE A 1 261 ? -5.690 6.269 -49.859 1.00 25.20 261 ILE A CA 1
ATOM 1853 C C . ILE A 1 261 ? -5.245 4.844 -49.533 1.00 25.61 261 ILE A C 1
ATOM 1854 O O . ILE A 1 261 ? -4.501 4.223 -50.295 1.00 26.67 261 ILE A O 1
ATOM 1859 N N . LEU A 1 262 ? -5.705 4.320 -48.417 1.00 24.93 262 LEU A N 1
ATOM 1860 C CA . LEU A 1 262 ? -5.349 2.964 -48.037 1.00 26.84 262 LEU A CA 1
ATOM 1861 C C . LEU A 1 262 ? -6.375 1.923 -48.475 1.00 27.57 262 LEU A C 1
ATOM 1862 O O . LEU A 1 262 ? -7.589 2.131 -48.318 1.00 25.85 262 LEU A O 1
ATOM 1867 N N . PRO A 1 263 ? -5.905 0.804 -49.078 1.00 28.22 263 PRO A N 1
ATOM 1868 C CA . PRO A 1 263 ? -6.857 -0.234 -49.478 1.00 29.35 263 PRO A CA 1
ATOM 1869 C C . PRO A 1 263 ? -7.141 -0.828 -48.111 1.00 30.30 263 PRO A C 1
ATOM 1870 O O . PRO A 1 263 ? -6.304 -0.727 -47.222 1.00 31.21 263 PRO A O 1
ATOM 1874 N N . PHE A 1 264 ? -8.305 -1.416 -47.896 1.00 31.21 264 PHE A N 1
ATOM 1875 C CA . PHE A 1 264 ? -8.559 -1.998 -46.584 1.00 32.51 264 PHE A CA 1
ATOM 1876 C C . PHE A 1 264 ? -8.852 -3.496 -46.713 1.00 32.35 264 PHE A C 1
ATOM 1877 O O . PHE A 1 264 ? -9.639 -3.921 -47.549 1.00 31.21 264 PHE A O 1
ATOM 1885 N N . SER A 1 265 ? -8.194 -4.303 -45.898 1.00 32.66 265 SER A N 1
ATOM 1886 C CA . SER A 1 265 ? -8.419 -5.729 -45.980 1.00 33.66 265 SER A CA 1
ATOM 1887 C C . SER A 1 265 ? -9.740 -6.083 -45.334 1.00 34.29 265 SER A C 1
ATOM 1888 O O . SER A 1 265 ? -10.269 -5.339 -44.507 1.00 33.81 265 SER A O 1
ATOM 1891 N N . THR A 1 266 ? -10.261 -7.240 -45.723 1.00 35.19 266 THR A N 1
ATOM 1892 C CA . THR A 1 266 ? -11.554 -7.729 -45.260 1.00 36.13 266 THR A CA 1
ATOM 1893 C C . THR A 1 266 ? -11.529 -8.320 -43.863 1.00 35.93 266 THR A C 1
ATOM 1894 O O . THR A 1 266 ? -10.466 -8.664 -43.326 1.00 36.23 266 THR A O 1
ATOM 1898 N N . GLY A 1 267 ? -12.718 -8.429 -43.278 1.00 35.63 267 GLY A N 1
ATOM 1899 C CA . GLY A 1 267 ? -12.843 -9.004 -41.951 1.00 36.16 267 GLY A CA 1
ATOM 1900 C C . GLY A 1 267 ? -11.807 -8.507 -40.967 1.00 35.97 267 GLY A C 1
ATOM 1901 O O . GLY A 1 267 ? -11.528 -7.309 -40.910 1.00 35.67 267 GLY A O 1
ATOM 1902 N N . TYR A 1 268 ? -11.224 -9.434 -40.208 1.00 36.60 268 TYR A N 1
ATOM 1903 C CA . TYR A 1 268 ? -10.221 -9.123 -39.181 1.00 37.28 268 TYR A CA 1
ATOM 1904 C C . TYR A 1 268 ? -8.776 -8.916 -39.626 1.00 37.12 268 TYR A C 1
ATOM 1905 O O . TYR A 1 268 ? -7.901 -8.698 -38.790 1.00 38.40 268 TYR A O 1
ATOM 1914 N N . SER A 1 269 ? -8.499 -8.978 -40.922 1.00 36.63 269 SER A N 1
ATOM 1915 C CA . SER A 1 269 ? -7.112 -8.817 -41.370 1.00 35.31 269 SER A CA 1
ATOM 1916 C C . SER A 1 269 ? -6.687 -7.355 -41.579 1.00 33.92 269 SER A C 1
ATOM 1917 O O . SER A 1 269 ? -5.534 -7.061 -41.911 1.00 33.40 269 SER A O 1
ATOM 1920 N N . ILE A 1 270 ? -7.608 -6.431 -41.351 1.00 32.85 270 ILE A N 1
ATOM 1921 C CA . ILE A 1 270 ? -7.315 -5.026 -41.588 1.00 31.58 270 ILE A CA 1
ATOM 1922 C C . ILE A 1 270 ? -6.102 -4.351 -40.948 1.00 29.94 270 ILE A C 1
ATOM 1923 O O . ILE A 1 270 ? -5.337 -3.710 -41.646 1.00 28.69 270 ILE A O 1
ATOM 1928 N N . GLU A 1 271 ? -5.903 -4.482 -39.639 1.00 29.91 271 GLU A N 1
ATOM 1929 C CA . GLU A 1 271 ? -4.772 -3.799 -39.005 1.00 29.52 271 GLU A CA 1
ATOM 1930 C C . GLU A 1 271 ? -3.351 -4.186 -39.452 1.00 28.11 271 GLU A C 1
ATOM 1931 O O . GLU A 1 271 ? -2.509 -3.308 -39.674 1.00 27.98 271 GLU A O 1
ATOM 1937 N N . PRO A 1 272 ? -3.047 -5.491 -39.563 1.00 27.06 272 PRO A N 1
ATOM 1938 C CA . PRO A 1 272 ? -1.670 -5.797 -40.005 1.00 26.24 272 PRO A CA 1
ATOM 1939 C C . PRO A 1 272 ? -1.463 -5.422 -41.464 1.00 25.56 272 PRO A C 1
ATOM 1940 O O . PRO A 1 272 ? -0.366 -5.068 -41.877 1.00 25.98 272 PRO A O 1
ATOM 1944 N N . TYR A 1 273 ? -2.529 -5.512 -42.247 1.00 24.89 273 TYR A N 1
ATOM 1945 C CA . TYR A 1 273 ? -2.412 -5.210 -43.656 1.00 24.96 273 TYR A CA 1
ATOM 1946 C C . TYR A 1 273 ? -2.118 -3.735 -43.916 1.00 24.66 273 TYR A C 1
ATOM 1947 O O . TYR A 1 273 ? -1.478 -3.412 -44.905 1.00 24.83 273 TYR A O 1
ATOM 1956 N N . GLU A 1 274 ? -2.587 -2.842 -43.042 1.00 23.71 274 GLU A N 1
ATOM 1957 C CA . GLU A 1 274 ? -2.311 -1.414 -43.192 1.00 22.88 274 GLU A CA 1
ATOM 1958 C C . GLU A 1 274 ? -0.792 -1.208 -43.161 1.00 22.01 274 GLU A C 1
ATOM 1959 O O . GLU A 1 274 ? -0.252 -0.424 -43.932 1.00 20.38 274 GLU A O 1
ATOM 1965 N N . ILE A 1 275 ? -0.111 -1.914 -42.253 1.00 20.69 275 ILE A N 1
ATOM 1966 C CA . ILE A 1 275 ? 1.345 -1.832 -42.109 1.00 20.47 275 ILE A CA 1
ATOM 1967 C C . ILE A 1 275 ? 2.029 -2.426 -43.347 1.00 20.12 275 ILE A C 1
ATOM 1968 O O . ILE A 1 275 ? 2.940 -1.829 -43.957 1.00 20.27 275 ILE A O 1
ATOM 1973 N N . VAL A 1 276 ? 1.573 -3.605 -43.736 1.00 18.88 276 VAL A N 1
ATOM 1974 C CA . VAL A 1 276 ? 2.118 -4.263 -44.912 1.00 18.86 276 VAL A CA 1
ATOM 1975 C C . VAL A 1 276 ? 1.984 -3.443 -46.197 1.00 19.08 276 VAL A C 1
ATOM 1976 O O . VAL A 1 276 ? 2.940 -3.316 -46.959 1.00 20.51 276 VAL A O 1
ATOM 1980 N N . TYR A 1 277 ? 0.807 -2.888 -46.445 1.00 19.09 277 TYR A N 1
ATOM 1981 C CA . TYR A 1 277 ? 0.602 -2.106 -47.664 1.00 20.71 277 TYR A CA 1
ATOM 1982 C C . TYR A 1 277 ? 1.452 -0.829 -47.675 1.00 20.42 277 TYR A C 1
ATOM 1983 O O . TYR A 1 277 ? 2.009 -0.432 -48.709 1.00 20.04 277 TYR A O 1
ATOM 1992 N N . ILE A 1 278 ? 1.535 -0.176 -46.522 1.00 19.95 278 ILE A N 1
ATOM 1993 C CA . ILE A 1 278 ? 2.312 1.049 -46.395 1.00 20.53 278 ILE A CA 1
ATOM 1994 C C . ILE A 1 278 ? 3.785 0.768 -46.703 1.00 21.86 278 ILE A C 1
ATOM 1995 O O . ILE A 1 278 ? 4.447 1.559 -47.371 1.00 21.74 278 ILE A O 1
ATOM 2000 N N . LEU A 1 279 ? 4.289 -0.379 -46.252 1.00 23.25 279 LEU A N 1
ATOM 2001 C CA . LEU A 1 279 ? 5.676 -0.758 -46.517 1.00 23.93 279 LEU A CA 1
ATOM 2002 C C . LEU A 1 279 ? 5.912 -1.080 -48.009 1.00 24.52 279 LEU A C 1
ATOM 2003 O O . LEU A 1 279 ? 6.901 -0.630 -48.622 1.00 22.31 279 LEU A O 1
ATOM 2008 N N . GLU A 1 280 ? 5.010 -1.865 -48.582 1.00 23.83 280 GLU A N 1
ATOM 2009 C CA . GLU A 1 280 ? 5.104 -2.263 -49.997 1.00 25.03 280 GLU A CA 1
ATOM 2010 C C . GLU A 1 280 ? 5.033 -1.070 -50.954 1.00 24.12 280 GLU A C 1
ATOM 2011 O O . GLU A 1 280 ? 5.814 -0.969 -51.904 1.00 24.73 280 GLU A O 1
ATOM 2017 N N . ARG A 1 281 ? 4.092 -0.168 -50.707 1.00 23.05 281 ARG A N 1
ATOM 2018 C CA . ARG A 1 281 ? 3.896 0.956 -51.601 1.00 22.75 281 ARG A CA 1
ATOM 2019 C C . ARG A 1 281 ? 4.743 2.211 -51.372 1.00 23.53 281 ARG A C 1
ATOM 2020 O O . ARG A 1 281 ? 5.092 2.919 -52.329 1.00 22.38 281 ARG A O 1
ATOM 2028 N N . PHE A 1 282 ? 5.072 2.496 -50.118 1.00 22.89 282 PHE A N 1
ATOM 2029 C CA . PHE A 1 282 ? 5.852 3.686 -49.823 1.00 23.79 282 PHE A CA 1
ATOM 2030 C C . PHE A 1 282 ? 7.193 3.372 -49.188 1.00 24.75 282 PHE A C 1
ATOM 2031 O O . PHE A 1 282 ? 7.965 4.279 -48.884 1.00 25.05 282 PHE A O 1
ATOM 2039 N N . GLY A 1 283 ? 7.480 2.080 -49.026 1.00 26.41 283 GLY A N 1
ATOM 2040 C CA . GLY A 1 283 ? 8.735 1.654 -48.423 1.00 28.12 283 GLY A CA 1
ATOM 2041 C C . GLY A 1 283 ? 9.948 1.948 -49.283 1.00 30.50 283 GLY A C 1
ATOM 2042 O O . GLY A 1 283 ? 11.080 1.904 -48.806 1.00 30.20 283 GLY A O 1
ATOM 2043 N N . LYS A 1 284 ? 9.706 2.234 -50.559 1.00 32.20 284 LYS A N 1
ATOM 2044 C CA . LYS A 1 284 ? 10.759 2.565 -51.519 1.00 34.53 284 LYS A CA 1
ATOM 2045 C C . LYS A 1 284 ? 10.247 3.675 -52.414 1.00 35.19 284 LYS A C 1
ATOM 2046 O O . LYS A 1 284 ? 9.037 3.856 -52.561 1.00 35.43 284 LYS A O 1
ATOM 2052 N N . TRP A 1 285 ? 11.168 4.420 -53.009 1.00 36.02 285 TRP A N 1
ATOM 2053 C CA . TRP A 1 285 ? 10.787 5.511 -53.885 1.00 37.43 285 TRP A CA 1
ATOM 2054 C C . TRP A 1 285 ? 10.516 4.968 -55.275 1.00 37.75 285 TRP A C 1
ATOM 2055 O O . TRP A 1 285 ? 11.401 4.900 -56.122 1.00 39.57 285 TRP A O 1
ATOM 2066 N N . GLU A 1 286 ? 9.267 4.573 -55.489 1.00 38.35 286 GLU A N 1
ATOM 2067 C CA . GLU A 1 286 ? 8.838 3.996 -56.756 1.00 38.23 286 GLU A CA 1
ATOM 2068 C C . GLU A 1 286 ? 7.514 4.543 -57.227 1.00 36.42 286 GLU A C 1
ATOM 2069 O O . GLU A 1 286 ? 6.605 4.740 -56.425 1.00 36.04 286 GLU A O 1
ATOM 2075 N N . ASN A 1 287 ? 7.407 4.784 -58.529 1.00 34.08 287 ASN A N 1
ATOM 2076 C CA . ASN A 1 287 ? 6.152 5.255 -59.094 1.00 33.68 287 ASN A CA 1
ATOM 2077 C C . ASN A 1 287 ? 5.646 6.395 -58.200 1.00 32.26 287 ASN A C 1
ATOM 2078 O O . ASN A 1 287 ? 4.514 6.397 -57.705 1.00 32.31 287 ASN A O 1
ATOM 2083 N N . VAL A 1 288 ? 6.522 7.365 -57.989 1.00 29.93 288 VAL A N 1
ATOM 2084 C CA . VAL A 1 288 ? 6.241 8.492 -57.129 1.00 27.99 288 VAL A CA 1
ATOM 2085 C C . VAL A 1 288 ? 5.138 9.438 -57.598 1.00 27.39 288 VAL A C 1
ATOM 2086 O O . VAL A 1 288 ? 4.354 9.912 -56.780 1.00 24.72 288 VAL A O 1
ATOM 2090 N N . GLU A 1 289 ? 5.052 9.698 -58.904 1.00 27.29 289 GLU A N 1
ATOM 2091 C CA . GLU A 1 289 ? 4.040 10.623 -59.441 1.00 27.99 289 GLU A CA 1
ATOM 2092 C C . GLU A 1 289 ? 2.606 10.354 -58.961 1.00 28.21 289 GLU A C 1
ATOM 2093 O O . GLU A 1 289 ? 1.852 11.276 -58.654 1.00 28.37 289 GLU A O 1
ATOM 2099 N N . GLU A 1 290 ? 2.237 9.084 -58.913 1.00 29.03 290 GLU A N 1
ATOM 2100 C CA . GLU A 1 290 ? 0.908 8.654 -58.481 1.00 29.12 290 GLU A CA 1
ATOM 2101 C C . GLU A 1 290 ? 0.534 9.146 -57.066 1.00 29.34 290 GLU A C 1
ATOM 2102 O O . GLU A 1 290 ? -0.630 9.449 -56.808 1.00 29.08 290 GLU A O 1
ATOM 2108 N N . PHE A 1 291 ? 1.509 9.217 -56.153 1.00 28.37 291 PHE A N 1
ATOM 2109 C CA . PHE A 1 291 ? 1.260 9.691 -54.790 1.00 28.46 291 PHE A CA 1
ATOM 2110 C C . PHE A 1 291 ? 2.215 10.781 -54.404 1.00 29.26 291 PHE A C 1
ATOM 2111 O O . PHE A 1 291 ? 2.799 10.835 -53.317 1.00 27.08 291 PHE A O 1
ATOM 2119 N N . LYS A 1 292 ? 2.344 11.651 -55.381 1.00 29.88 292 LYS A N 1
ATOM 2120 C CA . LYS A 1 292 ? 3.141 12.837 -55.343 1.00 31.37 292 LYS A CA 1
ATOM 2121 C C . LYS A 1 292 ? 3.353 13.417 -53.954 1.00 30.51 292 LYS A C 1
ATOM 2122 O O . LYS A 1 292 ? 4.450 13.395 -53.383 1.00 30.41 292 LYS A O 1
ATOM 2128 N N . ASP A 1 293 ? 2.265 13.970 -53.440 1.00 29.46 293 ASP A N 1
ATOM 2129 C CA . ASP A 1 293 ? 2.249 14.638 -52.152 1.00 29.53 293 ASP A CA 1
ATOM 2130 C C . ASP A 1 293 ? 2.555 13.756 -50.950 1.00 28.16 293 ASP A C 1
ATOM 2131 O O . ASP A 1 293 ? 3.089 14.226 -49.941 1.00 28.56 293 ASP A O 1
ATOM 2136 N N . VAL A 1 294 ? 2.219 12.476 -51.055 1.00 26.91 294 VAL A N 1
ATOM 2137 C CA . VAL A 1 294 ? 2.476 11.537 -49.968 1.00 25.56 294 VAL A CA 1
ATOM 2138 C C . VAL A 1 294 ? 3.981 11.339 -49.862 1.00 25.10 294 VAL A C 1
ATOM 2139 O O . VAL A 1 294 ? 4.519 11.277 -48.760 1.00 23.97 294 VAL A O 1
ATOM 2143 N N . PHE A 1 295 ? 4.659 11.242 -51.005 1.00 24.94 295 PHE A N 1
ATOM 2144 C CA . PHE A 1 295 ? 6.101 11.081 -50.995 1.00 25.20 295 PHE A CA 1
ATOM 2145 C C . PHE A 1 295 ? 6.763 12.358 -50.526 1.00 26.64 295 PHE A C 1
ATOM 2146 O O . PHE A 1 295 ? 7.791 12.316 -49.846 1.00 27.70 295 PHE A O 1
ATOM 2154 N N . ASP A 1 296 ? 6.180 13.500 -50.862 1.00 27.85 296 ASP A N 1
ATOM 2155 C CA . ASP A 1 296 ? 6.758 14.759 -50.399 1.00 29.87 296 ASP A CA 1
ATOM 2156 C C . ASP A 1 296 ? 6.671 14.894 -48.875 1.00 29.74 296 ASP A C 1
ATOM 2157 O O . ASP A 1 296 ? 7.658 15.212 -48.220 1.00 29.24 296 ASP A O 1
ATOM 2162 N N . GLN A 1 297 ? 5.489 14.643 -48.313 1.00 29.29 297 GLN A N 1
ATOM 2163 C CA . GLN A 1 297 ? 5.288 14.789 -46.872 1.00 28.58 297 GLN A CA 1
ATOM 2164 C C . GLN A 1 297 ? 5.747 13.616 -46.024 1.00 27.60 297 GLN A C 1
ATOM 2165 O O . GLN A 1 297 ? 6.120 13.792 -44.865 1.00 28.17 297 GLN A O 1
ATOM 2171 N N . GLY A 1 298 ? 5.734 12.425 -46.609 1.00 26.78 298 GLY A N 1
ATOM 2172 C CA . GLY A 1 298 ? 6.108 11.228 -45.878 1.00 24.53 298 GLY A CA 1
ATOM 2173 C C . GLY A 1 298 ? 4.906 10.707 -45.096 1.00 23.44 298 GLY A C 1
ATOM 2174 O O . GLY A 1 298 ? 3.907 11.407 -44.912 1.00 23.32 298 GLY A O 1
ATOM 2175 N N . ILE A 1 299 ? 4.973 9.448 -44.689 1.00 22.55 299 ILE A N 1
ATOM 2176 C CA . ILE A 1 299 ? 3.930 8.849 -43.868 1.00 22.49 299 ILE A CA 1
ATOM 2177 C C . ILE A 1 299 ? 4.612 8.637 -42.516 1.00 22.61 299 ILE A C 1
ATOM 2178 O O . ILE A 1 299 ? 5.718 8.069 -42.467 1.00 23.93 299 ILE A O 1
ATOM 2183 N N . GLU A 1 300 ? 3.982 9.120 -41.442 1.00 21.67 300 GLU A N 1
ATOM 2184 C CA . GLU A 1 300 ? 4.515 8.979 -40.089 1.00 21.69 300 GLU A CA 1
ATOM 2185 C C . GLU A 1 300 ? 3.639 8.038 -39.278 1.00 20.28 300 GLU A C 1
ATOM 2186 O O . GLU A 1 300 ? 2.432 8.196 -39.249 1.00 18.86 300 GLU A O 1
ATOM 2192 N N . ILE A 1 301 ? 4.251 7.076 -38.608 1.00 18.94 301 ILE A N 1
ATOM 2193 C CA . ILE A 1 301 ? 3.500 6.149 -37.777 1.00 18.56 301 ILE A CA 1
ATOM 2194 C C . ILE A 1 301 ? 3.981 6.277 -36.340 1.00 17.91 301 ILE A C 1
ATOM 2195 O O . ILE A 1 301 ? 5.162 6.091 -36.033 1.00 18.08 301 ILE A O 1
ATOM 2200 N N . PHE A 1 302 ? 3.066 6.647 -35.461 1.00 17.35 302 PHE A N 1
ATOM 2201 C CA . PHE A 1 302 ? 3.389 6.779 -34.050 1.00 18.55 302 PHE A CA 1
ATOM 2202 C C . PHE A 1 302 ? 2.885 5.541 -33.344 1.00 18.03 302 PHE A C 1
ATOM 2203 O O . PHE A 1 302 ? 1.851 4.994 -33.724 1.00 18.26 302 PHE A O 1
ATOM 2211 N N . GLN A 1 303 ? 3.613 5.101 -32.320 1.00 17.89 303 GLN A N 1
ATOM 2212 C CA . GLN A 1 303 ? 3.226 3.926 -31.516 1.00 18.08 303 GLN A CA 1
ATOM 2213 C C . GLN A 1 303 ? 3.276 4.390 -30.065 1.00 17.98 303 GLN A C 1
ATOM 2214 O O . GLN A 1 303 ? 4.342 4.687 -29.518 1.00 19.36 303 GLN A O 1
ATOM 2220 N N . ILE A 1 304 ? 2.114 4.452 -29.440 1.00 18.81 304 ILE A N 1
ATOM 2221 C CA . ILE A 1 304 ? 2.018 4.930 -28.063 1.00 19.08 304 ILE A CA 1
ATOM 2222 C C . ILE A 1 304 ? 1.547 3.845 -27.117 1.00 20.02 304 ILE A C 1
ATOM 2223 O O . ILE A 1 304 ? 0.497 3.229 -27.334 1.00 19.96 304 ILE A O 1
ATOM 2228 N N . GLU A 1 305 ? 2.340 3.601 -26.073 1.00 20.64 305 GLU A N 1
ATOM 2229 C CA . GLU A 1 305 ? 1.987 2.599 -25.065 1.00 20.98 305 GLU A CA 1
ATOM 2230 C C . GLU A 1 305 ? 1.088 3.282 -24.047 1.00 20.09 305 GLU A C 1
ATOM 2231 O O . GLU A 1 305 ? 1.508 4.199 -23.360 1.00 20.05 305 GLU A O 1
ATOM 2237 N N . THR A 1 306 ? -0.152 2.828 -23.953 1.00 20.58 306 THR A N 1
ATOM 2238 C CA . THR A 1 306 ? -1.124 3.419 -23.045 1.00 21.36 306 THR A CA 1
ATOM 2239 C C . THR A 1 306 ? -0.779 3.151 -21.590 1.00 21.92 306 THR A C 1
ATOM 2240 O O . THR A 1 306 ? -0.064 2.222 -21.268 1.00 21.23 306 THR A O 1
ATOM 2244 N N . LEU A 1 307 ? -1.291 4.000 -20.712 1.00 23.03 307 LEU A N 1
ATOM 2245 C CA . LEU A 1 307 ? -1.065 3.846 -19.284 1.00 24.36 307 LEU A CA 1
ATOM 2246 C C . LEU A 1 307 ? -1.995 2.732 -18.808 1.00 24.96 307 LEU A C 1
ATOM 2247 O O . LEU A 1 307 ? -1.668 1.963 -17.902 1.00 24.10 307 LEU A O 1
ATOM 2252 N N . ASN A 1 308 ? -3.147 2.638 -19.452 1.00 24.74 308 ASN A N 1
ATOM 2253 C CA . ASN A 1 308 ? -4.130 1.635 -19.090 1.00 26.04 308 ASN A CA 1
ATOM 2254 C C . ASN A 1 308 ? -3.938 0.255 -19.698 1.00 26.26 308 ASN A C 1
ATOM 2255 O O . ASN A 1 308 ? -3.443 0.098 -20.804 1.00 25.45 308 ASN A O 1
ATOM 2260 N N . PRO A 1 309 ? -4.340 -0.779 -18.951 1.00 27.15 309 PRO A N 1
ATOM 2261 C CA . PRO A 1 309 ? -4.213 -2.140 -19.476 1.00 28.07 309 PRO A CA 1
ATOM 2262 C C . PRO A 1 309 ? -5.358 -2.389 -20.469 1.00 29.61 309 PRO A C 1
ATOM 2263 O O . PRO A 1 309 ? -6.366 -1.669 -20.496 1.00 28.98 309 PRO A O 1
ATOM 2267 N N . HIS A 1 310 ? -5.177 -3.405 -21.301 1.00 30.65 310 HIS A N 1
ATOM 2268 C CA . HIS A 1 310 ? -6.151 -3.779 -22.309 1.00 32.69 310 HIS A CA 1
ATOM 2269 C C . HIS A 1 310 ? -6.912 -5.001 -21.790 1.00 32.95 310 HIS A C 1
ATOM 2270 O O . HIS A 1 310 ? -6.363 -6.093 -21.643 1.00 31.92 310 HIS A O 1
ATOM 2277 N N . PHE A 1 311 ? -8.182 -4.791 -21.492 1.00 33.58 311 PHE A N 1
ATOM 2278 C CA . PHE A 1 311 ? -9.014 -5.842 -20.960 1.00 36.24 311 PHE A CA 1
ATOM 2279 C C . PHE A 1 311 ? -10.336 -5.834 -21.703 1.00 36.75 311 PHE A C 1
ATOM 2280 O O . PHE A 1 311 ? -11.216 -5.017 -21.443 1.00 36.32 311 PHE A O 1
ATOM 2288 N N . HIS A 1 312 ? -10.452 -6.724 -22.673 1.00 37.76 312 HIS A N 1
ATOM 2289 C CA . HIS A 1 312 ? -11.681 -6.808 -23.419 1.00 39.50 312 HIS A CA 1
ATOM 2290 C C . HIS A 1 312 ? -12.231 -8.204 -23.334 1.00 39.84 312 HIS A C 1
ATOM 2291 O O . HIS A 1 312 ? -11.636 -9.102 -22.738 1.00 38.87 312 HIS A O 1
ATOM 2298 N N . GLU A 1 313 ? -13.385 -8.394 -23.940 1.00 41.52 313 GLU A N 1
ATOM 2299 C CA . GLU A 1 313 ? -13.996 -9.692 -23.858 1.00 43.37 313 GLU A CA 1
ATOM 2300 C C . GLU A 1 313 ? -13.276 -10.853 -24.499 1.00 42.87 313 GLU A C 1
ATOM 2301 O O . GLU A 1 313 ? -12.632 -10.730 -25.538 1.00 42.30 313 GLU A O 1
ATOM 2307 N N . ASP A 1 314 ? -13.386 -11.987 -23.821 1.00 43.54 314 ASP A N 1
ATOM 2308 C CA . ASP A 1 314 ? -12.785 -13.218 -24.279 1.00 44.49 314 ASP A CA 1
ATOM 2309 C C . ASP A 1 314 ? -13.797 -13.814 -25.219 1.00 44.68 314 ASP A C 1
ATOM 2310 O O . ASP A 1 314 ? -14.938 -14.054 -24.838 1.00 45.61 314 ASP A O 1
ATOM 2315 N N . LYS A 1 315 ? -13.395 -14.036 -26.457 1.00 44.65 315 LYS A N 1
ATOM 2316 C CA . LYS A 1 315 ? -14.317 -14.594 -27.422 1.00 44.87 315 LYS A CA 1
ATOM 2317 C C . LYS A 1 315 ? -14.021 -16.046 -27.759 1.00 44.75 315 LYS A C 1
ATOM 2318 O O . LYS A 1 315 ? -14.642 -16.630 -28.646 1.00 44.21 315 LYS A O 1
ATOM 2324 N N . GLY A 1 316 ? -13.062 -16.626 -27.050 1.00 44.84 316 GLY A N 1
ATOM 2325 C CA . GLY A 1 316 ? -12.750 -18.021 -27.278 1.00 45.34 316 GLY A CA 1
ATOM 2326 C C . GLY A 1 316 ? -11.620 -18.363 -28.223 1.00 45.59 316 GLY A C 1
ATOM 2327 O O . GLY A 1 316 ? -11.182 -17.560 -29.052 1.00 44.94 316 GLY A O 1
ATOM 2328 N N . LYS A 1 317 ? -11.181 -19.610 -28.083 1.00 45.98 317 LYS A N 1
ATOM 2329 C CA . LYS A 1 317 ? -10.087 -20.211 -28.841 1.00 46.38 317 LYS A CA 1
ATOM 2330 C C . LYS A 1 317 ? -10.123 -20.049 -30.365 1.00 46.30 317 LYS A C 1
ATOM 2331 O O . LYS A 1 317 ? -9.123 -19.646 -30.955 1.00 45.75 317 LYS A O 1
ATOM 2337 N N . GLU A 1 318 ? -11.252 -20.390 -30.997 1.00 46.30 318 GLU A N 1
ATOM 2338 C CA . GLU A 1 318 ? -11.392 -20.276 -32.454 1.00 46.63 318 GLU A CA 1
ATOM 2339 C C . GLU A 1 318 ? -11.082 -18.864 -32.883 1.00 46.23 318 GLU A C 1
ATOM 2340 O O . GLU A 1 318 ? -10.271 -18.635 -33.780 1.00 45.69 318 GLU A O 1
ATOM 2346 N N . HIS A 1 319 ? -11.757 -17.916 -32.241 1.00 45.74 319 HIS A N 1
ATOM 2347 C CA . HIS A 1 319 ? -11.561 -16.519 -32.561 1.00 45.29 319 HIS A CA 1
ATOM 2348 C C . HIS A 1 319 ? -10.075 -16.182 -32.533 1.00 44.75 319 HIS A C 1
ATOM 2349 O O . HIS A 1 319 ? -9.558 -15.578 -33.472 1.00 44.41 319 HIS A O 1
ATOM 2356 N N . VAL A 1 320 ? -9.383 -16.588 -31.470 1.00 44.06 320 VAL A N 1
ATOM 2357 C CA . VAL A 1 320 ? -7.950 -16.318 -31.343 1.00 44.07 320 VAL A CA 1
ATOM 2358 C C . VAL A 1 320 ? -7.120 -16.986 -32.446 1.00 44.28 320 VAL A C 1
ATOM 2359 O O . VAL A 1 320 ? -6.140 -16.409 -32.926 1.00 44.01 320 VAL A O 1
ATOM 2363 N N . LYS A 1 321 ? -7.506 -18.195 -32.849 1.00 43.94 321 LYS A N 1
ATOM 2364 C CA . LYS A 1 321 ? -6.779 -18.912 -33.905 1.00 44.62 321 LYS A CA 1
ATOM 2365 C C . LYS A 1 321 ? -6.895 -18.191 -35.232 1.00 44.16 321 LYS A C 1
ATOM 2366 O O . LYS A 1 321 ? -5.944 -18.084 -36.001 1.00 43.27 321 LYS A O 1
ATOM 2372 N N . GLU A 1 322 ? -8.112 -17.740 -35.487 1.00 44.23 322 GLU A N 1
ATOM 2373 C CA . GLU A 1 322 ? -8.472 -17.041 -36.700 1.00 44.54 322 GLU A CA 1
ATOM 2374 C C . GLU A 1 322 ? -7.716 -15.715 -36.842 1.00 44.04 322 GLU A C 1
ATOM 2375 O O . GLU A 1 322 ? -7.254 -15.374 -37.930 1.00 42.82 322 GLU A O 1
ATOM 2389 N N . LEU A 1 324 ? -4.931 -15.120 -35.582 1.00 41.50 324 LEU A N 1
ATOM 2390 C CA . LEU A 1 324 ? -3.567 -15.539 -35.854 1.00 40.13 324 LEU A CA 1
ATOM 2391 C C . LEU A 1 324 ? -3.379 -15.868 -37.319 1.00 38.39 324 LEU A C 1
ATOM 2392 O O . LEU A 1 324 ? -2.454 -15.371 -37.976 1.00 38.55 324 LEU A O 1
ATOM 2397 N N . LEU A 1 325 ? -4.265 -16.713 -37.827 1.00 35.79 325 LEU A N 1
ATOM 2398 C CA . LEU A 1 325 ? -4.211 -17.147 -39.217 1.00 34.13 325 LEU A CA 1
ATOM 2399 C C . LEU A 1 325 ? -4.289 -15.988 -40.201 1.00 32.52 325 LEU A C 1
ATOM 2400 O O . LEU A 1 325 ? -3.542 -15.943 -41.168 1.00 31.64 325 LEU A O 1
ATOM 2405 N N . LEU A 1 326 ? -5.203 -15.056 -39.956 1.00 31.42 326 LEU A N 1
ATOM 2406 C CA . LEU A 1 326 ? -5.364 -13.924 -40.852 1.00 31.47 326 LEU A CA 1
ATOM 2407 C C . LEU A 1 326 ? -4.207 -12.940 -40.753 1.00 30.06 326 LEU A C 1
ATOM 2408 O O . LEU A 1 326 ? -3.807 -12.341 -41.752 1.00 30.36 326 LEU A O 1
ATOM 2413 N N . SER A 1 327 ? -3.656 -12.783 -39.554 1.00 29.65 327 SER A N 1
ATOM 2414 C CA . SER A 1 327 ? -2.532 -11.865 -39.379 1.00 28.87 327 SER A CA 1
ATOM 2415 C C . SER A 1 327 ? -1.326 -12.316 -40.200 1.00 28.09 327 SER A C 1
ATOM 2416 O O . SER A 1 327 ? -0.781 -11.548 -41.002 1.00 27.03 327 SER A O 1
ATOM 2419 N N . LEU A 1 328 ? -0.908 -13.566 -40.010 1.00 28.51 328 LEU A N 1
ATOM 2420 C CA . LEU A 1 328 ? 0.246 -14.088 -40.735 1.00 27.78 328 LEU A CA 1
ATOM 2421 C C . LEU A 1 328 ? -0.027 -14.282 -42.221 1.00 27.26 328 LEU A C 1
ATOM 2422 O O . LEU A 1 328 ? 0.876 -14.172 -43.040 1.00 28.13 328 LEU A O 1
ATOM 2427 N N . ALA A 1 329 ? -1.277 -14.550 -42.576 1.00 27.02 329 ALA A N 1
ATOM 2428 C CA . ALA A 1 329 ? -1.630 -14.732 -43.985 1.00 26.88 329 ALA A CA 1
ATOM 2429 C C . ALA A 1 329 ? -1.341 -13.442 -44.745 1.00 26.87 329 ALA A C 1
ATOM 2430 O O . ALA A 1 329 ? -0.844 -13.462 -45.873 1.00 26.05 329 ALA A O 1
ATOM 2432 N N . THR A 1 330 ? -1.661 -12.317 -44.110 1.00 26.82 330 THR A N 1
ATOM 2433 C CA . THR A 1 330 ? -1.447 -11.000 -44.702 1.00 27.48 330 THR A CA 1
ATOM 2434 C C . THR A 1 330 ? 0.038 -10.751 -44.970 1.00 26.11 330 THR A C 1
ATOM 2435 O O . THR A 1 330 ? 0.416 -10.087 -45.947 1.00 25.33 330 THR A O 1
ATOM 2439 N N . ILE A 1 331 ? 0.887 -11.295 -44.108 1.00 25.61 331 ILE A N 1
ATOM 2440 C CA . ILE A 1 331 ? 2.332 -11.138 -44.267 1.00 25.81 331 ILE A CA 1
ATOM 2441 C C . ILE A 1 331 ? 2.890 -12.181 -45.250 1.00 26.09 331 ILE A C 1
ATOM 2442 O O . ILE A 1 331 ? 3.764 -11.886 -46.079 1.00 25.56 331 ILE A O 1
ATOM 2447 N N . TYR A 1 332 ? 2.360 -13.393 -45.160 1.00 26.57 332 TYR A N 1
ATOM 2448 C CA . TYR A 1 332 ? 2.763 -14.493 -46.033 1.00 28.28 332 TYR A CA 1
ATOM 2449 C C . TYR A 1 332 ? 2.576 -14.092 -47.486 1.00 27.96 332 TYR A C 1
ATOM 2450 O O . TYR A 1 332 ? 3.417 -14.376 -48.333 1.00 27.83 332 TYR A O 1
ATOM 2459 N N . HIS A 1 333 ? 1.461 -13.428 -47.779 1.00 28.99 333 HIS A N 1
ATOM 2460 C CA . HIS A 1 333 ? 1.172 -13.022 -49.150 1.00 29.21 333 HIS A CA 1
ATOM 2461 C C . HIS A 1 333 ? 1.687 -11.654 -49.588 1.00 29.70 333 HIS A C 1
ATOM 2462 O O . HIS A 1 333 ? 1.434 -11.226 -50.709 1.00 29.55 333 HIS A O 1
ATOM 2469 N N . SER A 1 334 ? 2.406 -10.956 -48.722 1.00 28.53 334 SER A N 1
ATOM 2470 C CA . SER A 1 334 ? 2.944 -9.656 -49.118 1.00 28.56 334 SER A CA 1
ATOM 2471 C C . SER A 1 334 ? 3.986 -9.758 -50.231 1.00 28.79 334 SER A C 1
ATOM 2472 O O . SER A 1 334 ? 4.711 -10.744 -50.337 1.00 29.14 334 SER A O 1
ATOM 2475 N N . LYS A 1 335 ? 4.083 -8.708 -51.040 1.00 29.24 335 LYS A N 1
ATOM 2476 C CA . LYS A 1 335 ? 5.063 -8.657 -52.116 1.00 31.12 335 LYS A CA 1
ATOM 2477 C C . LYS A 1 335 ? 6.487 -8.598 -51.568 1.00 30.79 335 LYS A C 1
ATOM 2478 O O . LYS A 1 335 ? 7.451 -8.905 -52.274 1.00 30.37 335 LYS A O 1
ATOM 2484 N N . LEU A 1 336 ? 6.608 -8.213 -50.305 1.00 29.56 336 LEU A N 1
ATOM 2485 C CA . LEU A 1 336 ? 7.910 -8.121 -49.648 1.00 30.45 336 LEU A CA 1
ATOM 2486 C C . LEU A 1 336 ? 8.342 -9.456 -49.079 1.00 29.99 336 LEU A C 1
ATOM 2487 O O . LEU A 1 336 ? 9.499 -9.639 -48.739 1.00 29.66 336 LEU A O 1
ATOM 2492 N N . ALA A 1 337 ? 7.406 -10.393 -48.985 1.00 30.95 337 ALA A N 1
ATOM 2493 C CA . ALA A 1 337 ? 7.710 -11.703 -48.431 1.00 32.03 337 ALA A CA 1
ATOM 2494 C C . ALA A 1 337 ? 8.755 -12.455 -49.246 1.00 33.58 337 ALA A C 1
ATOM 2495 O O . ALA A 1 337 ? 8.817 -12.329 -50.465 1.00 33.42 337 ALA A O 1
ATOM 2497 N N . THR A 1 338 ? 9.572 -13.241 -48.551 1.00 34.54 338 THR A N 1
ATOM 2498 C CA . THR A 1 338 ? 10.608 -14.045 -49.183 1.00 36.04 338 THR A CA 1
ATOM 2499 C C . THR A 1 338 ? 10.298 -15.508 -48.891 1.00 36.54 338 THR A C 1
ATOM 2500 O O . THR A 1 338 ? 9.341 -15.826 -48.172 1.00 37.19 338 THR A O 1
ATOM 2504 N N . ASP A 1 339 ? 11.112 -16.399 -49.443 1.00 37.56 339 ASP A N 1
ATOM 2505 C CA . ASP A 1 339 ? 10.924 -17.825 -49.221 1.00 38.21 339 ASP A CA 1
ATOM 2506 C C . ASP A 1 339 ? 11.190 -18.196 -47.775 1.00 37.47 339 ASP A C 1
ATOM 2507 O O . ASP A 1 339 ? 10.433 -18.971 -47.180 1.00 37.22 339 ASP A O 1
ATOM 2512 N N . ASN A 1 340 ? 12.278 -17.670 -47.217 1.00 36.20 340 ASN A N 1
ATOM 2513 C CA . ASN A 1 340 ? 12.594 -17.961 -45.823 1.00 36.12 340 ASN A CA 1
ATOM 2514 C C . ASN A 1 340 ? 11.431 -17.530 -44.927 1.00 35.60 340 ASN A C 1
ATOM 2515 O O . ASN A 1 340 ? 11.020 -18.248 -44.013 1.00 35.99 340 ASN A O 1
ATOM 2520 N N . LEU A 1 341 ? 10.898 -16.350 -45.189 1.00 35.25 341 LEU A N 1
ATOM 2521 C CA . LEU A 1 341 ? 9.806 -15.845 -44.382 1.00 34.66 341 LEU A CA 1
ATOM 2522 C C . LEU A 1 341 ? 8.546 -16.702 -44.530 1.00 33.76 341 LEU A C 1
ATOM 2523 O O . LEU A 1 341 ? 7.938 -17.099 -43.530 1.00 32.80 341 LEU A O 1
ATOM 2528 N N . ARG A 1 342 ? 8.145 -16.979 -45.772 1.00 34.24 342 ARG A N 1
ATOM 2529 C CA . ARG A 1 342 ? 6.960 -17.805 -46.008 1.00 35.19 342 ARG A CA 1
ATOM 2530 C C . ARG A 1 342 ? 7.054 -19.172 -45.338 1.00 34.96 342 ARG A C 1
ATOM 2531 O O . ARG A 1 342 ? 6.077 -19.640 -44.759 1.00 34.43 342 ARG A O 1
ATOM 2539 N N . LYS A 1 343 ? 8.223 -19.808 -45.404 1.00 35.11 343 LYS A N 1
ATOM 2540 C CA . LYS A 1 343 ? 8.403 -21.123 -44.781 1.00 35.51 343 LYS A CA 1
ATOM 2541 C C . LYS A 1 343 ? 8.354 -21.055 -43.271 1.00 35.41 343 LYS A C 1
ATOM 2542 O O . LYS A 1 343 ? 7.816 -21.947 -42.615 1.00 35.69 343 LYS A O 1
ATOM 2548 N N . ARG A 1 344 ? 8.935 -20.001 -42.714 1.00 35.30 344 ARG A N 1
ATOM 2549 C CA . ARG A 1 344 ? 8.925 -19.828 -41.275 1.00 35.60 344 ARG A CA 1
ATOM 2550 C C . ARG A 1 344 ? 7.469 -19.682 -40.816 1.00 34.62 344 ARG A C 1
ATOM 2551 O O . ARG A 1 344 ? 7.086 -20.186 -39.760 1.00 33.42 344 ARG A O 1
ATOM 2559 N N . ILE A 1 345 ? 6.655 -19.012 -41.627 1.00 33.54 345 ILE A N 1
ATOM 2560 C CA . ILE A 1 345 ? 5.246 -18.816 -41.290 1.00 34.00 345 ILE A CA 1
ATOM 2561 C C . ILE A 1 345 ? 4.420 -20.111 -41.361 1.00 33.90 345 ILE A C 1
ATOM 2562 O O . ILE A 1 345 ? 3.558 -20.352 -40.507 1.00 33.33 345 ILE A O 1
ATOM 2567 N N . LEU A 1 346 ? 4.678 -20.948 -42.362 1.00 35.10 346 LEU A N 1
ATOM 2568 C CA . LEU A 1 346 ? 3.945 -22.216 -42.485 1.00 35.92 346 LEU A CA 1
ATOM 2569 C C . LEU A 1 346 ? 4.260 -23.136 -41.309 1.00 36.31 346 LEU A C 1
ATOM 2570 O O . LEU A 1 346 ? 3.368 -23.682 -40.650 1.00 35.79 346 LEU A O 1
ATOM 2575 N N . LYS A 1 347 ? 5.542 -23.292 -41.035 1.00 37.85 347 LYS A N 1
ATOM 2576 C CA . LYS A 1 347 ? 5.948 -24.125 -39.923 1.00 40.36 347 LYS A CA 1
ATOM 2577 C C . LYS A 1 347 ? 5.190 -23.673 -38.681 1.00 41.37 347 LYS A C 1
ATOM 2578 O O . LYS A 1 347 ? 4.543 -24.474 -38.002 1.00 41.34 347 LYS A O 1
ATOM 2584 N N . ASP A 1 348 ? 5.258 -22.377 -38.392 1.00 42.84 348 ASP A N 1
ATOM 2585 C CA . ASP A 1 348 ? 4.585 -21.827 -37.215 1.00 44.58 348 ASP A CA 1
ATOM 2586 C C . ASP A 1 348 ? 3.079 -22.065 -37.164 1.00 44.80 348 ASP A C 1
ATOM 2587 O O . ASP A 1 348 ? 2.550 -22.440 -36.116 1.00 44.75 348 ASP A O 1
ATOM 2592 N N . LEU A 1 349 ? 2.393 -21.840 -38.279 1.00 45.23 349 LEU A N 1
ATOM 2593 C CA . LEU A 1 349 ? 0.944 -22.033 -38.325 1.00 45.95 349 LEU A CA 1
ATOM 2594 C C . LEU A 1 349 ? 0.512 -23.507 -38.148 1.00 46.95 349 LEU A C 1
ATOM 2595 O O . LEU A 1 349 ? -0.378 -23.801 -37.343 1.00 46.87 349 LEU A O 1
ATOM 2600 N N . ARG A 1 350 ? 1.145 -24.404 -38.903 1.00 47.89 350 ARG A N 1
ATOM 2601 C CA . ARG A 1 350 ? 0.873 -25.843 -38.841 1.00 48.95 350 ARG A CA 1
ATOM 2602 C C . ARG A 1 350 ? 1.203 -26.475 -37.483 1.00 50.47 350 ARG A C 1
ATOM 2603 O O . ARG A 1 350 ? 0.392 -27.204 -36.941 1.00 51.17 350 ARG A O 1
ATOM 2611 N N . ASP A 1 351 ? 2.370 -26.093 -36.979 1.00 52.47 351 ASP A N 1
ATOM 2612 C CA . ASP A 1 351 ? 3.034 -26.519 -35.762 1.00 54.45 351 ASP A CA 1
ATOM 2613 C C . ASP A 1 351 ? 2.285 -26.101 -34.552 1.00 55.50 351 ASP A C 1
ATOM 2614 O O . ASP A 1 351 ? 2.482 -26.632 -33.451 1.00 55.84 351 ASP A O 1
ATOM 2619 N N . HIS A 1 352 ? 1.456 -25.109 -34.800 1.00 56.51 352 HIS A N 1
ATOM 2620 C CA . HIS A 1 352 ? 0.622 -24.397 -33.863 1.00 57.13 352 HIS A CA 1
ATOM 2621 C C . HIS A 1 352 ? -0.802 -24.915 -34.053 1.00 57.31 352 HIS A C 1
ATOM 2622 O O . HIS A 1 352 ? -1.747 -24.473 -33.382 1.00 57.25 352 HIS A O 1
ATOM 2629 N N . GLY A 1 353 ? -0.934 -25.813 -35.025 1.00 57.24 353 GLY A N 1
ATOM 2630 C CA . GLY A 1 353 ? -2.187 -26.479 -35.323 1.00 57.49 353 GLY A CA 1
ATOM 2631 C C . GLY A 1 353 ? -3.350 -25.662 -35.847 1.00 58.21 353 GLY A C 1
ATOM 2632 O O . GLY A 1 353 ? -4.455 -25.891 -35.373 1.00 58.45 353 GLY A O 1
ATOM 2633 N N . ILE A 1 354 ? -3.159 -24.737 -36.787 1.00 58.12 354 ILE A N 1
ATOM 2634 C CA . ILE A 1 354 ? -4.307 -23.978 -37.314 1.00 58.29 354 ILE A CA 1
ATOM 2635 C C . ILE A 1 354 ? -4.256 -23.883 -38.832 1.00 57.94 354 ILE A C 1
ATOM 2636 O O . ILE A 1 354 ? -5.077 -23.219 -39.471 1.00 57.91 354 ILE A O 1
ATOM 2641 N N . LEU A 1 355 ? -3.257 -24.550 -39.386 1.00 57.26 355 LEU A N 1
ATOM 2642 C CA . LEU A 1 355 ? -3.072 -24.611 -40.814 1.00 56.72 355 LEU A CA 1
ATOM 2643 C C . LEU A 1 355 ? -2.845 -26.096 -41.049 1.00 56.76 355 LEU A C 1
ATOM 2644 O O . LEU A 1 355 ? -2.063 -26.730 -40.335 1.00 56.41 355 LEU A O 1
ATOM 2649 N N . GLY A 1 356 ? -3.574 -26.661 -42.005 1.00 57.04 356 GLY A N 1
ATOM 2650 C CA . GLY A 1 356 ? -3.429 -28.072 -42.307 1.00 57.33 356 GLY A CA 1
ATOM 2651 C C . GLY A 1 356 ? -1.987 -28.319 -42.681 1.00 57.50 356 GLY A C 1
ATOM 2652 O O . GLY A 1 356 ? -1.321 -27.422 -43.200 1.00 57.66 356 GLY A O 1
ATOM 2653 N N . GLU A 1 357 ? -1.501 -29.531 -42.435 1.00 57.73 357 GLU A N 1
ATOM 2654 C CA . GLU A 1 357 ? -0.114 -29.857 -42.732 1.00 57.87 357 GLU A CA 1
ATOM 2655 C C . GLU A 1 357 ? 0.406 -29.513 -44.137 1.00 57.74 357 GLU A C 1
ATOM 2656 O O . GLU A 1 357 ? 1.584 -29.220 -44.278 1.00 57.64 357 GLU A O 1
ATOM 2662 N N . ASN A 1 358 ? -0.417 -29.555 -45.180 1.00 58.01 358 ASN A N 1
ATOM 2663 C CA . ASN A 1 358 ? 0.080 -29.122 -46.496 1.00 58.55 358 ASN A CA 1
ATOM 2664 C C . ASN A 1 358 ? -0.963 -28.229 -47.152 1.00 58.78 358 ASN A C 1
ATOM 2665 O O . ASN A 1 358 ? -1.515 -28.513 -48.218 1.00 59.43 358 ASN A O 1
ATOM 2670 N N . GLU A 1 359 ? -1.201 -27.113 -46.475 1.00 58.27 359 GLU A N 1
ATOM 2671 C CA . GLU A 1 359 ? -2.177 -26.118 -46.876 1.00 57.27 359 GLU A CA 1
ATOM 2672 C C . GLU A 1 359 ? -1.502 -24.770 -46.654 1.00 56.27 359 GLU A C 1
ATOM 2673 O O . GLU A 1 359 ? -0.754 -24.610 -45.690 1.00 56.37 359 GLU A O 1
ATOM 2679 N N . GLU A 1 360 ? -1.700 -23.806 -47.541 1.00 54.69 360 GLU A N 1
ATOM 2680 C CA . GLU A 1 360 ? -1.075 -22.532 -47.255 1.00 53.59 360 GLU A CA 1
ATOM 2681 C C . GLU A 1 360 ? -2.109 -21.533 -46.749 1.00 51.81 360 GLU A C 1
ATOM 2682 O O . GLU A 1 360 ? -3.312 -21.798 -46.776 1.00 51.26 360 GLU A O 1
ATOM 2688 N N . PRO A 1 361 ? -1.654 -20.387 -46.245 1.00 50.02 361 PRO A N 1
ATOM 2689 C CA . PRO A 1 361 ? -2.642 -19.429 -45.745 1.00 48.53 361 PRO A CA 1
ATOM 2690 C C . PRO A 1 361 ? -3.552 -18.884 -46.840 1.00 46.92 361 PRO A C 1
ATOM 2691 O O . PRO A 1 361 ? -3.144 -18.717 -47.990 1.00 46.46 361 PRO A O 1
ATOM 2695 N N . PRO A 1 362 ? -4.810 -18.605 -46.493 1.00 45.92 362 PRO A N 1
ATOM 2696 C CA . PRO A 1 362 ? -5.741 -18.069 -47.483 1.00 45.53 362 PRO A CA 1
ATOM 2697 C C . PRO A 1 362 ? -5.294 -16.646 -47.797 1.00 44.62 362 PRO A C 1
ATOM 2698 O O . PRO A 1 362 ? -4.613 -16.014 -46.994 1.00 43.97 362 PRO A O 1
ATOM 2702 N N . LYS A 1 363 ? -5.668 -16.144 -48.961 1.00 43.81 363 LYS A N 1
ATOM 2703 C CA . LYS A 1 363 ? -5.302 -14.794 -49.342 1.00 42.82 363 LYS A CA 1
ATOM 2704 C C . LYS A 1 363 ? -6.496 -13.892 -49.046 1.00 41.56 363 LYS A C 1
ATOM 2705 O O . LYS A 1 363 ? -7.476 -13.881 -49.782 1.00 41.60 363 LYS A O 1
ATOM 2711 N N . PRO A 1 364 ? -6.448 -13.145 -47.937 1.00 40.42 364 PRO A N 1
ATOM 2712 C CA . PRO A 1 364 ? -7.574 -12.264 -47.613 1.00 39.32 364 PRO A CA 1
ATOM 2713 C C . PRO A 1 364 ? -7.904 -11.285 -48.731 1.00 37.75 364 PRO A C 1
ATOM 2714 O O . PRO A 1 364 ? -7.008 -10.792 -49.425 1.00 37.54 364 PRO A O 1
ATOM 2718 N N . LEU A 1 365 ? -9.200 -11.040 -48.923 1.00 36.23 365 LEU A N 1
ATOM 2719 C CA . LEU A 1 365 ? -9.670 -10.114 -49.949 1.00 35.01 365 LEU A CA 1
ATOM 2720 C C . LEU A 1 365 ? -9.288 -8.690 -49.543 1.00 33.40 365 LEU A C 1
ATOM 2721 O O . LEU A 1 365 ? -9.372 -8.323 -48.372 1.00 31.85 365 LEU A O 1
ATOM 2726 N N . VAL A 1 366 ? -8.859 -7.895 -50.514 1.00 32.10 366 VAL A N 1
ATOM 2727 C CA . VAL A 1 366 ? -8.473 -6.512 -50.259 1.00 31.26 366 VAL A CA 1
ATOM 2728 C C . VAL A 1 366 ? -9.383 -5.565 -51.033 1.00 30.38 366 VAL A C 1
ATOM 2729 O O . VAL A 1 366 ? -9.586 -5.729 -52.235 1.00 30.41 366 VAL A O 1
ATOM 2741 N N . ARG A 1 368 ? -10.370 -1.681 -52.418 1.00 27.79 368 ARG A N 1
ATOM 2742 C CA . ARG A 1 368 ? -9.619 -0.487 -52.765 1.00 28.28 368 ARG A CA 1
ATOM 2743 C C . ARG A 1 368 ? -9.904 0.731 -51.938 1.00 26.12 368 ARG A C 1
ATOM 2744 O O . ARG A 1 368 ? -10.930 0.833 -51.283 1.00 24.21 368 ARG A O 1
ATOM 2752 N N . PRO A 1 369 ? -8.990 1.711 -52.018 1.00 26.33 369 PRO A N 1
ATOM 2753 C CA . PRO A 1 369 ? -9.037 3.000 -51.325 1.00 26.24 369 PRO A CA 1
ATOM 2754 C C . PRO A 1 369 ? -10.347 3.628 -51.700 1.00 26.34 369 PRO A C 1
ATOM 2755 O O . PRO A 1 369 ? -10.828 3.420 -52.811 1.00 26.09 369 PRO A O 1
ATOM 2759 N N . ILE A 1 370 ? -10.928 4.391 -50.782 1.00 26.99 370 ILE A N 1
ATOM 2760 C CA . ILE A 1 370 ? -12.209 5.045 -51.029 1.00 29.81 370 ILE A CA 1
ATOM 2761 C C . ILE A 1 370 ? -12.065 6.462 -51.565 1.00 30.37 370 ILE A C 1
ATOM 2762 O O . ILE A 1 370 ? -13.069 7.165 -51.751 1.00 30.14 370 ILE A O 1
ATOM 2767 N N . LYS A 1 371 ? -10.841 6.903 -51.806 1.00 30.42 371 LYS A N 1
ATOM 2768 C CA . LYS A 1 371 ? -10.676 8.271 -52.271 1.00 33.32 371 LYS A CA 1
ATOM 2769 C C . LYS A 1 371 ? -11.477 8.681 -53.517 1.00 33.93 371 LYS A C 1
ATOM 2770 O O . LYS A 1 371 ? -11.925 9.824 -53.617 1.00 35.39 371 LYS A O 1
ATOM 2776 N N . GLU A 1 372 ? -11.668 7.760 -54.456 1.00 34.52 372 GLU A N 1
ATOM 2777 C CA . GLU A 1 372 ? -12.381 8.065 -55.705 1.00 36.85 372 GLU A CA 1
ATOM 2778 C C . GLU A 1 372 ? -13.901 8.122 -55.592 1.00 36.36 372 GLU A C 1
ATOM 2779 O O . GLU A 1 372 ? -14.573 8.570 -56.524 1.00 36.80 372 GLU A O 1
ATOM 2785 N N . ILE A 1 373 ? -14.447 7.652 -54.473 1.00 34.98 373 ILE A N 1
ATOM 2786 C CA . ILE A 1 373 ? -15.886 7.693 -54.278 1.00 34.03 373 ILE A CA 1
ATOM 2787 C C . ILE A 1 373 ? -16.317 9.142 -54.108 1.00 33.87 373 ILE A C 1
ATOM 2788 O O . ILE A 1 373 ? -15.838 9.829 -53.219 1.00 33.79 373 ILE A O 1
ATOM 2793 N N . PRO A 1 374 ? -17.195 9.650 -54.989 1.00 34.46 374 PRO A N 1
ATOM 2794 C CA . PRO A 1 374 ? -17.591 11.051 -54.781 1.00 33.54 374 PRO A CA 1
ATOM 2795 C C . PRO A 1 374 ? -18.502 11.004 -53.556 1.00 33.20 374 PRO A C 1
ATOM 2796 O O . PRO A 1 374 ? -19.638 10.549 -53.639 1.00 33.17 374 PRO A O 1
ATOM 2800 N N . ILE A 1 375 ? -17.981 11.452 -52.416 1.00 33.04 375 ILE A N 1
ATOM 2801 C CA . ILE A 1 375 ? -18.696 11.386 -51.145 1.00 33.55 375 ILE A CA 1
ATOM 2802 C C . ILE A 1 375 ? -20.076 12.053 -51.087 1.00 34.62 375 ILE A C 1
ATOM 2803 O O . ILE A 1 375 ? -20.990 11.510 -50.469 1.00 33.67 375 ILE A O 1
ATOM 2808 N N . LYS A 1 376 ? -20.246 13.213 -51.719 1.00 36.16 376 LYS A N 1
ATOM 2809 C CA . LYS A 1 376 ? -21.565 13.870 -51.715 1.00 38.10 376 LYS A CA 1
ATOM 2810 C C . LYS A 1 376 ? -22.599 12.923 -52.313 1.00 38.02 376 LYS A C 1
ATOM 2811 O O . LYS A 1 376 ? -23.644 12.631 -51.722 1.00 38.26 376 LYS A O 1
ATOM 2817 N N . GLU A 1 377 ? -22.292 12.453 -53.515 1.00 37.98 377 GLU A N 1
ATOM 2818 C CA . GLU A 1 377 ? -23.163 11.534 -54.229 1.00 37.38 377 GLU A CA 1
ATOM 2819 C C . GLU A 1 377 ? -23.504 10.308 -53.376 1.00 35.92 377 GLU A C 1
ATOM 2820 O O . GLU A 1 377 ? -24.670 9.934 -53.229 1.00 34.07 377 GLU A O 1
ATOM 2826 N N . TRP A 1 378 ? -22.473 9.690 -52.809 1.00 33.94 378 TRP A N 1
ATOM 2827 C CA . TRP A 1 378 ? -22.658 8.502 -51.979 1.00 32.02 378 TRP A CA 1
ATOM 2828 C C . TRP A 1 378 ? -23.525 8.835 -50.766 1.00 31.51 378 TRP A C 1
ATOM 2829 O O . TRP A 1 378 ? -24.500 8.132 -50.461 1.00 30.12 378 TRP A O 1
ATOM 2848 N N . ASP A 1 380 ? -25.708 11.225 -50.336 1.00 33.50 380 ASP A N 1
ATOM 2849 C CA . ASP A 1 380 ? -27.106 11.506 -50.695 1.00 33.85 380 ASP A CA 1
ATOM 2850 C C . ASP A 1 380 ? -27.881 10.202 -50.855 1.00 32.73 380 ASP A C 1
ATOM 2851 O O . ASP A 1 380 ? -28.995 10.048 -50.344 1.00 32.80 380 ASP A O 1
ATOM 2856 N N . ILE A 1 381 ? -27.296 9.255 -51.573 1.00 31.80 381 ILE A N 1
ATOM 2857 C CA . ILE A 1 381 ? -27.971 7.977 -51.764 1.00 31.11 381 ILE A CA 1
ATOM 2858 C C . ILE A 1 381 ? -28.203 7.309 -50.407 1.00 31.37 381 ILE A C 1
ATOM 2859 O O . ILE A 1 381 ? -29.311 6.827 -50.133 1.00 30.40 381 ILE A O 1
ATOM 2864 N N . VAL A 1 382 ? -27.178 7.291 -49.547 1.00 30.06 382 VAL A N 1
ATOM 2865 C CA . VAL A 1 382 ? -27.348 6.690 -48.230 1.00 31.10 382 VAL A CA 1
ATOM 2866 C C . VAL A 1 382 ? -28.455 7.396 -47.456 1.00 32.08 382 VAL A C 1
ATOM 2867 O O . VAL A 1 382 ? -29.353 6.756 -46.918 1.00 32.89 382 VAL A O 1
ATOM 2871 N N . GLU A 1 383 ? -28.394 8.718 -47.406 1.00 33.98 383 GLU A N 1
ATOM 2872 C CA . GLU A 1 383 ? -29.401 9.487 -46.684 1.00 36.25 383 GLU A CA 1
ATOM 2873 C C . GLU A 1 383 ? -30.823 9.236 -47.183 1.00 36.43 383 GLU A C 1
ATOM 2874 O O . GLU A 1 383 ? -31.745 9.047 -46.390 1.00 36.85 383 GLU A O 1
ATOM 2880 N N . GLY A 1 384 ? -30.994 9.217 -48.497 1.00 36.57 384 GLY A N 1
ATOM 2881 C CA . GLY A 1 384 ? -32.315 8.992 -49.057 1.00 36.97 384 GLY A CA 1
ATOM 2882 C C . GLY A 1 384 ? -32.834 7.560 -49.087 1.00 37.64 384 GLY A C 1
ATOM 2883 O O . GLY A 1 384 ? -34.017 7.356 -49.379 1.00 37.57 384 GLY A O 1
ATOM 2884 N N . ASN A 1 385 ? -31.997 6.566 -48.789 1.00 36.91 385 ASN A N 1
ATOM 2885 C CA . ASN A 1 385 ? -32.467 5.178 -48.845 1.00 36.82 385 ASN A CA 1
ATOM 2886 C C . ASN A 1 385 ? -32.232 4.287 -47.639 1.00 36.52 385 ASN A C 1
ATOM 2887 O O . ASN A 1 385 ? -32.688 3.143 -47.618 1.00 35.93 385 ASN A O 1
ATOM 2892 N N . SER A 1 386 ? -31.530 4.788 -46.635 1.00 36.90 386 SER A N 1
ATOM 2893 C CA . SER A 1 386 ? -31.245 3.972 -45.462 1.00 37.78 386 SER A CA 1
ATOM 2894 C C . SER A 1 386 ? -32.362 3.941 -44.435 1.00 37.83 386 SER A C 1
ATOM 2895 O O . SER A 1 386 ? -32.835 4.982 -43.986 1.00 39.07 386 SER A O 1
ATOM 2898 N N . GLU A 1 387 ? -32.772 2.734 -44.063 1.00 36.89 387 GLU A N 1
ATOM 2899 C CA . GLU A 1 387 ? -33.822 2.544 -43.075 1.00 36.27 387 GLU A CA 1
ATOM 2900 C C . GLU A 1 387 ? -33.251 2.464 -41.665 1.00 34.50 387 GLU A C 1
ATOM 2901 O O . GLU A 1 387 ? -33.974 2.621 -40.701 1.00 34.23 387 GLU A O 1
ATOM 2907 N N . THR A 1 388 ? -31.945 2.237 -41.537 1.00 33.06 388 THR A N 1
ATOM 2908 C CA . THR A 1 388 ? -31.348 2.125 -40.201 1.00 31.02 388 THR A CA 1
ATOM 2909 C C . THR A 1 388 ? -30.549 3.351 -39.764 1.00 30.65 388 THR A C 1
ATOM 2910 O O . THR A 1 388 ? -30.143 3.456 -38.609 1.00 29.46 388 THR A O 1
ATOM 2914 N N . LEU A 1 389 ? -30.316 4.276 -40.688 1.00 31.60 389 LEU A N 1
ATOM 2915 C CA . LEU A 1 389 ? -29.536 5.469 -40.378 1.00 31.96 389 LEU A CA 1
ATOM 2916 C C . LEU A 1 389 ? -30.199 6.411 -39.377 1.00 32.76 389 LEU A C 1
ATOM 2917 O O . LEU A 1 389 ? -31.296 6.911 -39.610 1.00 32.28 389 LEU A O 1
ATOM 2922 N N . LEU A 1 390 ? -29.522 6.650 -38.256 1.00 33.91 390 LEU A N 1
ATOM 2923 C CA . LEU A 1 390 ? -30.020 7.558 -37.220 1.00 34.54 390 LEU A CA 1
ATOM 2924 C C . LEU A 1 390 ? -28.982 8.618 -36.884 1.00 35.19 390 LEU A C 1
ATOM 2925 O O . LEU A 1 390 ? -27.812 8.307 -36.645 1.00 33.93 390 LEU A O 1
ATOM 2930 N N . ARG A 1 391 ? -29.405 9.876 -36.865 1.00 34.73 391 ARG A N 1
ATOM 2931 C CA . ARG A 1 391 ? -28.471 10.940 -36.567 1.00 35.69 391 ARG A CA 1
ATOM 2932 C C . ARG A 1 391 ? -28.923 11.762 -35.391 1.00 36.10 391 ARG A C 1
ATOM 2933 O O . ARG A 1 391 ? -30.122 11.978 -35.160 1.00 34.79 391 ARG A O 1
ATOM 2941 N N . PHE A 1 392 ? -27.933 12.202 -34.637 1.00 36.11 392 PHE A N 1
ATOM 2942 C CA . PHE A 1 392 ? -28.162 12.994 -33.456 1.00 37.01 392 PHE A CA 1
ATOM 2943 C C . PHE A 1 392 ? -27.195 14.163 -33.501 1.00 37.55 392 PHE A C 1
ATOM 2944 O O . PHE A 1 392 ? -26.007 14.016 -33.214 1.00 35.73 392 PHE A O 1
ATOM 2952 N N . GLU A 1 393 ? -27.710 15.319 -33.902 1.00 39.62 393 GLU A N 1
ATOM 2953 C CA . GLU A 1 393 ? -26.901 16.530 -33.955 1.00 41.51 393 GLU A CA 1
ATOM 2954 C C . GLU A 1 393 ? -25.692 16.317 -34.828 1.00 42.75 393 GLU A C 1
ATOM 2955 O O . GLU A 1 393 ? -24.635 16.935 -34.625 1.00 42.87 393 GLU A O 1
ATOM 2961 N N . LEU A 1 394 ? -25.840 15.425 -35.794 1.00 43.87 394 LEU A N 1
ATOM 2962 C CA . LEU A 1 394 ? -24.739 15.127 -36.683 1.00 44.73 394 LEU A CA 1
ATOM 2963 C C . LEU A 1 394 ? -25.218 14.650 -38.044 1.00 45.35 394 LEU A C 1
ATOM 2964 O O . LEU A 1 394 ? -24.531 14.974 -39.042 1.00 45.76 394 LEU A O 1
ATOM 2978 N N . LEU B 1 2 ? -20.831 14.761 -16.607 1.00 28.99 2 LEU B N 1
ATOM 2979 C CA . LEU B 1 2 ? -22.286 14.691 -16.436 1.00 27.87 2 LEU B CA 1
ATOM 2980 C C . LEU B 1 2 ? -22.597 13.553 -15.470 1.00 27.04 2 LEU B C 1
ATOM 2981 O O . LEU B 1 2 ? -22.028 12.457 -15.571 1.00 25.98 2 LEU B O 1
ATOM 2986 N N . LEU B 1 3 ? -23.487 13.831 -14.538 1.00 26.36 3 LEU B N 1
ATOM 2987 C CA . LEU B 1 3 ? -23.870 12.822 -13.562 1.00 26.16 3 LEU B CA 1
ATOM 2988 C C . LEU B 1 3 ? -25.370 12.872 -13.294 1.00 25.89 3 LEU B C 1
ATOM 2989 O O . LEU B 1 3 ? -26.010 13.873 -13.584 1.00 25.36 3 LEU B O 1
ATOM 2994 N N . GLU B 1 4 ? -25.939 11.792 -12.772 1.00 25.74 4 GLU B N 1
ATOM 2995 C CA . GLU B 1 4 ? -27.331 11.796 -12.399 1.00 27.96 4 GLU B CA 1
ATOM 2996 C C . GLU B 1 4 ? -27.404 12.871 -11.307 1.00 28.28 4 GLU B C 1
ATOM 2997 O O . GLU B 1 4 ? -26.543 12.934 -10.429 1.00 26.68 4 GLU B O 1
ATOM 3003 N N . ALA B 1 5 ? -28.415 13.729 -11.383 1.00 29.68 5 ALA B N 1
ATOM 3004 C CA . ALA B 1 5 ? -28.585 14.804 -10.424 1.00 30.54 5 ALA B CA 1
ATOM 3005 C C . ALA B 1 5 ? -28.923 14.258 -9.038 1.00 31.33 5 ALA B C 1
ATOM 3006 O O . ALA B 1 5 ? -29.619 13.245 -8.905 1.00 30.55 5 ALA B O 1
ATOM 3008 N N . PRO B 1 6 ? -28.427 14.919 -7.984 1.00 32.64 6 PRO B N 1
ATOM 3009 C CA . PRO B 1 6 ? -28.708 14.474 -6.610 1.00 34.11 6 PRO B CA 1
ATOM 3010 C C . PRO B 1 6 ? -30.177 14.763 -6.268 1.00 35.85 6 PRO B C 1
ATOM 3011 O O . PRO B 1 6 ? -30.501 15.853 -5.793 1.00 36.59 6 PRO B O 1
ATOM 3015 N N . VAL B 1 7 ? -31.056 13.791 -6.502 1.00 36.88 7 VAL B N 1
ATOM 3016 C CA . VAL B 1 7 ? -32.484 13.967 -6.235 1.00 38.90 7 VAL B CA 1
ATOM 3017 C C . VAL B 1 7 ? -32.952 13.399 -4.903 1.00 39.77 7 VAL B C 1
ATOM 3018 O O . VAL B 1 7 ? -33.428 14.128 -4.026 1.00 41.23 7 VAL B O 1
ATOM 3022 N N . TYR B 1 8 ? -32.814 12.087 -4.768 1.00 39.48 8 TYR B N 1
ATOM 3023 C CA . TYR B 1 8 ? -33.233 11.389 -3.572 1.00 38.58 8 TYR B CA 1
ATOM 3024 C C . TYR B 1 8 ? -32.158 11.359 -2.496 1.00 38.31 8 TYR B C 1
ATOM 3025 O O . TYR B 1 8 ? -30.963 11.276 -2.788 1.00 36.81 8 TYR B O 1
ATOM 3034 N N . LYS B 1 9 ? -32.597 11.417 -1.245 1.00 37.34 9 LYS B N 1
ATOM 3035 C CA . LYS B 1 9 ? -31.682 11.381 -0.116 1.00 37.23 9 LYS B CA 1
ATOM 3036 C C . LYS B 1 9 ? -32.455 11.114 1.162 1.00 36.98 9 LYS B C 1
ATOM 3037 O O . LYS B 1 9 ? -33.672 11.282 1.219 1.00 36.25 9 LYS B O 1
ATOM 3043 N N . GLU B 1 10 ? -31.740 10.696 2.195 1.00 36.21 10 GLU B N 1
ATOM 3044 C CA . GLU B 1 10 ? -32.364 10.437 3.475 1.00 35.83 10 GLU B CA 1
ATOM 3045 C C . GLU B 1 10 ? -31.626 11.256 4.534 1.00 35.78 10 GLU B C 1
ATOM 3046 O O . GLU B 1 10 ? -30.401 11.387 4.486 1.00 35.96 10 GLU B O 1
ATOM 3052 N N . ILE B 1 11 ? -32.386 11.821 5.470 1.00 34.67 11 ILE B N 1
ATOM 3053 C CA . ILE B 1 11 ? -31.851 12.675 6.528 1.00 34.38 11 ILE B CA 1
ATOM 3054 C C . ILE B 1 11 ? -31.927 12.053 7.916 1.00 33.89 11 ILE B C 1
ATOM 3055 O O . ILE B 1 11 ? -32.963 11.549 8.316 1.00 33.99 11 ILE B O 1
ATOM 3060 N N . PHE B 1 12 ? -30.824 12.117 8.651 1.00 32.90 12 PHE B N 1
ATOM 3061 C CA . PHE B 1 12 ? -30.769 11.590 10.005 1.00 32.25 12 PHE B CA 1
ATOM 3062 C C . PHE B 1 12 ? -30.175 12.696 10.843 1.00 31.19 12 PHE B C 1
ATOM 3063 O O . PHE B 1 12 ? -28.961 12.902 10.855 1.00 30.39 12 PHE B O 1
ATOM 3071 N N . GLY B 1 13 ? -31.050 13.438 11.518 1.00 30.54 13 GLY B N 1
ATOM 3072 C CA . GLY B 1 13 ? -30.592 14.539 12.340 1.00 29.72 13 GLY B CA 1
ATOM 3073 C C . GLY B 1 13 ? -29.891 15.520 11.435 1.00 29.05 13 GLY B C 1
ATOM 3074 O O . GLY B 1 13 ? -30.473 16.001 10.479 1.00 29.28 13 GLY B O 1
ATOM 3075 N N . ALA B 1 14 ? -28.627 15.806 11.712 1.00 28.14 14 ALA B N 1
ATOM 3076 C CA . ALA B 1 14 ? -27.886 16.754 10.889 1.00 27.24 14 ALA B CA 1
ATOM 3077 C C . ALA B 1 14 ? -27.146 16.097 9.705 1.00 26.87 14 ALA B C 1
ATOM 3078 O O . ALA B 1 14 ? -26.406 16.763 8.975 1.00 24.53 14 ALA B O 1
ATOM 3080 N N . VAL B 1 15 ? -27.365 14.797 9.510 1.00 26.61 15 VAL B N 1
ATOM 3081 C CA . VAL B 1 15 ? -26.687 14.048 8.442 1.00 26.87 15 VAL B CA 1
ATOM 3082 C C . VAL B 1 15 ? -27.552 13.754 7.211 1.00 27.43 15 VAL B C 1
ATOM 3083 O O . VAL B 1 15 ? -28.562 13.058 7.300 1.00 29.22 15 VAL B O 1
ATOM 3087 N N . THR B 1 16 ? -27.131 14.262 6.062 1.00 27.07 16 THR B N 1
ATOM 3088 C CA . THR B 1 16 ? -27.835 14.018 4.812 1.00 27.55 16 THR B CA 1
ATOM 3089 C C . THR B 1 16 ? -27.062 12.988 4.007 1.00 26.23 16 THR B C 1
ATOM 3090 O O . THR B 1 16 ? -25.899 13.191 3.682 1.00 26.33 16 THR B O 1
ATOM 3094 N N . ILE B 1 17 ? -27.705 11.868 3.710 1.00 26.19 17 ILE B N 1
ATOM 3095 C CA . ILE B 1 17 ? -27.065 10.835 2.911 1.00 25.70 17 ILE B CA 1
ATOM 3096 C C . ILE B 1 17 ? -27.740 10.785 1.552 1.00 25.82 17 ILE B C 1
ATOM 3097 O O . ILE B 1 17 ? -28.898 10.374 1.435 1.00 25.57 17 ILE B O 1
ATOM 3102 N N . HIS B 1 18 ? -27.011 11.233 0.532 1.00 26.02 18 HIS B N 1
ATOM 3103 C CA . HIS B 1 18 ? -27.515 11.242 -0.833 1.00 26.38 18 HIS B CA 1
ATOM 3104 C C . HIS B 1 18 ? -27.483 9.863 -1.461 1.00 26.56 18 HIS B C 1
ATOM 3105 O O . HIS B 1 18 ? -26.539 9.097 -1.241 1.00 26.66 18 HIS B O 1
ATOM 3112 N N . GLU B 1 19 ? -28.530 9.550 -2.225 1.00 25.80 19 GLU B N 1
ATOM 3113 C CA . GLU B 1 19 ? -28.634 8.270 -2.899 1.00 26.76 19 GLU B CA 1
ATOM 3114 C C . GLU B 1 19 ? -27.497 8.213 -3.898 1.00 25.26 19 GLU B C 1
ATOM 3115 O O . GLU B 1 19 ? -27.042 9.247 -4.391 1.00 25.55 19 GLU B O 1
ATOM 3121 N N . VAL B 1 20 ? -27.029 7.007 -4.193 1.00 24.43 20 VAL B N 1
ATOM 3122 C CA . VAL B 1 20 ? -25.917 6.838 -5.109 1.00 24.11 20 VAL B CA 1
ATOM 3123 C C . VAL B 1 20 ? -26.194 7.437 -6.479 1.00 24.56 20 VAL B C 1
ATOM 3124 O O . VAL B 1 20 ? -27.283 7.280 -7.012 1.00 24.39 20 VAL B O 1
ATOM 3128 N N . GLN B 1 21 ? -25.203 8.131 -7.035 1.00 24.24 21 GLN B N 1
ATOM 3129 C CA . GLN B 1 21 ? -25.337 8.757 -8.351 1.00 25.64 21 GLN B CA 1
ATOM 3130 C C . GLN B 1 21 ? -24.304 8.231 -9.338 1.00 26.31 21 GLN B C 1
ATOM 3131 O O . GLN B 1 21 ? -23.110 8.136 -9.031 1.00 25.32 21 GLN B O 1
ATOM 3137 N N . LYS B 1 22 ? -24.775 7.906 -10.534 1.00 26.34 22 LYS B N 1
ATOM 3138 C CA . LYS B 1 22 ? -23.906 7.398 -11.578 1.00 27.47 22 LYS B CA 1
ATOM 3139 C C . LYS B 1 22 ? -23.279 8.486 -12.422 1.00 27.55 22 LYS B C 1
ATOM 3140 O O . LYS B 1 22 ? -23.876 9.537 -12.650 1.00 27.03 22 LYS B O 1
ATOM 3146 N N . VAL B 1 23 ? -22.053 8.230 -12.867 1.00 27.75 23 VAL B N 1
ATOM 3147 C CA . VAL B 1 23 ? -21.372 9.147 -13.766 1.00 28.33 23 VAL B CA 1
ATOM 3148 C C . VAL B 1 23 ? -22.034 8.811 -15.101 1.00 29.58 23 VAL B C 1
ATOM 3149 O O . VAL B 1 23 ? -22.105 7.640 -15.482 1.00 28.30 23 VAL B O 1
ATOM 3153 N N . ILE B 1 24 ? -22.543 9.835 -15.790 1.00 31.26 24 ILE B N 1
ATOM 3154 C CA . ILE B 1 24 ? -23.241 9.653 -17.065 1.00 31.80 24 ILE B CA 1
ATOM 3155 C C . ILE B 1 24 ? -22.389 9.866 -18.296 1.00 32.40 24 ILE B C 1
ATOM 3156 O O . ILE B 1 24 ? -22.540 9.156 -19.289 1.00 32.37 24 ILE B O 1
ATOM 3161 N N . LYS B 1 25 ? -21.513 10.862 -18.243 1.00 32.65 25 LYS B N 1
ATOM 3162 C CA . LYS B 1 25 ? -20.625 11.157 -19.353 1.00 33.33 25 LYS B CA 1
ATOM 3163 C C . LYS B 1 25 ? -19.367 11.717 -18.719 1.00 34.65 25 LYS B C 1
ATOM 3164 O O . LYS B 1 25 ? -19.415 12.630 -17.896 1.00 32.80 25 LYS B O 1
ATOM 3178 N N . ASP B 1 27 ? -16.171 13.264 -20.072 1.00 41.70 27 ASP B N 1
ATOM 3179 C CA . ASP B 1 27 ? -15.517 14.513 -20.468 1.00 43.28 27 ASP B CA 1
ATOM 3180 C C . ASP B 1 27 ? -16.403 15.640 -21.000 1.00 43.83 27 ASP B C 1
ATOM 3181 O O . ASP B 1 27 ? -16.744 15.645 -22.180 1.00 44.00 27 ASP B O 1
ATOM 3186 N N . THR B 1 28 ? -16.752 16.613 -20.167 1.00 43.55 28 THR B N 1
ATOM 3187 C CA . THR B 1 28 ? -17.563 17.724 -20.666 1.00 43.72 28 THR B CA 1
ATOM 3188 C C . THR B 1 28 ? -17.104 19.071 -20.119 1.00 43.24 28 THR B C 1
ATOM 3189 O O . THR B 1 28 ? -17.188 20.081 -20.821 1.00 43.19 28 THR B O 1
ATOM 3193 N N . THR B 1 37 ? -32.473 16.157 -15.685 1.00 41.59 37 THR B N 1
ATOM 3194 C CA . THR B 1 37 ? -32.354 15.263 -14.536 1.00 41.50 37 THR B CA 1
ATOM 3195 C C . THR B 1 37 ? -30.886 14.841 -14.427 1.00 41.09 37 THR B C 1
ATOM 3196 O O . THR B 1 37 ? -30.542 13.841 -13.802 1.00 40.40 37 THR B O 1
ATOM 3200 N N . ILE B 1 38 ? -30.036 15.645 -15.053 1.00 40.78 38 ILE B N 1
ATOM 3201 C CA . ILE B 1 38 ? -28.596 15.436 -15.107 1.00 40.78 38 ILE B CA 1
ATOM 3202 C C . ILE B 1 38 ? -27.891 16.672 -14.547 1.00 40.13 38 ILE B C 1
ATOM 3203 O O . ILE B 1 38 ? -28.332 17.799 -14.782 1.00 40.83 38 ILE B O 1
ATOM 3208 N N . SER B 1 39 ? -26.818 16.461 -13.789 1.00 38.23 39 SER B N 1
ATOM 3209 C CA . SER B 1 39 ? -26.05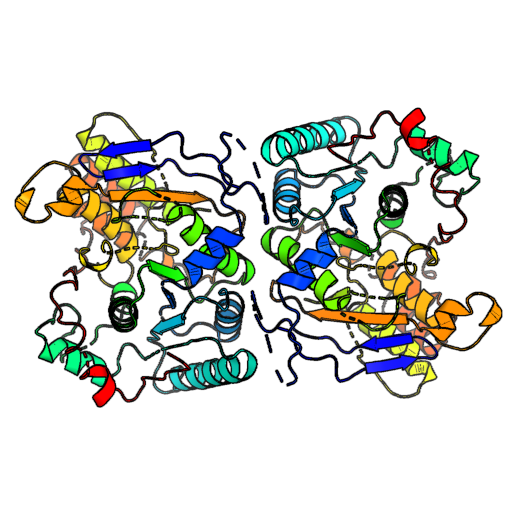3 17.576 -13.241 1.00 37.34 39 SER B CA 1
ATOM 3210 C C . SER B 1 39 ? -24.866 17.750 -14.164 1.00 36.79 39 SER B C 1
ATOM 3211 O O . SER B 1 39 ? -24.227 16.771 -14.553 1.00 36.57 39 SER B O 1
ATOM 3214 N N . ASN B 1 40 ? -24.573 18.985 -14.535 1.00 36.04 40 ASN B N 1
ATOM 3215 C CA . ASN B 1 40 ? -23.418 19.215 -15.375 1.00 36.70 40 ASN B CA 1
ATOM 3216 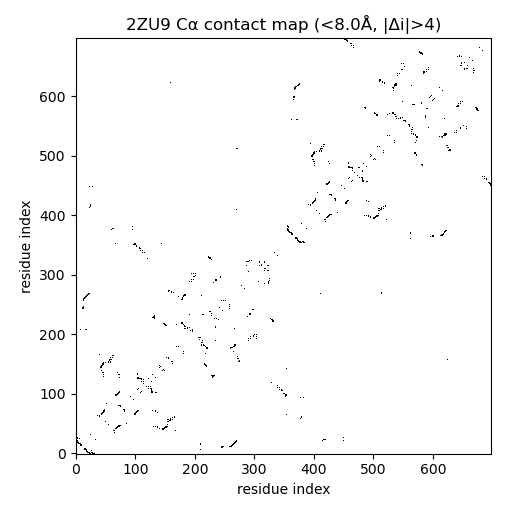C C . ASN B 1 40 ? -22.347 19.950 -14.574 1.00 36.76 40 ASN B C 1
ATOM 3217 O O . ASN B 1 40 ? -22.498 21.123 -14.232 1.00 35.59 40 ASN B O 1
ATOM 3222 N N . ILE B 1 41 ? -21.273 19.224 -14.260 1.00 36.80 41 ILE B N 1
ATOM 3223 C CA . ILE B 1 41 ? -20.141 19.746 -13.507 1.00 36.87 41 ILE B CA 1
ATOM 3224 C C . ILE B 1 41 ? -19.074 19.958 -14.560 1.00 36.93 41 ILE B C 1
ATOM 3225 O O . ILE B 1 41 ? -18.352 19.036 -14.930 1.00 37.16 41 ILE B O 1
ATOM 3230 N N . PRO B 1 42 ? -18.968 21.188 -15.073 1.00 37.39 42 PRO B N 1
ATOM 3231 C CA . PRO B 1 42 ? -17.967 21.464 -16.099 1.00 37.19 42 PRO B CA 1
ATOM 3232 C C . PRO B 1 42 ? -16.516 21.178 -15.744 1.00 37.73 42 PRO B C 1
ATOM 3233 O O . PRO B 1 42 ? -16.024 21.513 -14.657 1.00 37.68 42 PRO B O 1
ATOM 3237 N N . ARG B 1 43 ? -15.847 20.549 -16.702 1.00 37.66 43 ARG B N 1
ATOM 3238 C CA . ARG B 1 43 ? -14.446 20.164 -16.615 1.00 38.62 43 ARG B CA 1
ATOM 3239 C C . ARG B 1 43 ? -13.617 21.303 -16.011 1.00 38.57 43 ARG B C 1
ATOM 3240 O O . ARG B 1 43 ? -12.718 21.091 -15.188 1.00 37.57 43 ARG B O 1
ATOM 3248 N N . GLU B 1 44 ? -13.960 22.517 -16.419 1.00 38.98 44 GLU B N 1
ATOM 3249 C CA . GLU B 1 44 ? -13.278 23.729 -15.973 1.00 40.09 44 GLU B CA 1
ATOM 3250 C C . GLU B 1 44 ? -13.293 23.934 -14.460 1.00 39.09 44 GLU B C 1
ATOM 3251 O O . GLU B 1 44 ? -12.276 24.268 -13.855 1.00 39.16 44 GLU B O 1
ATOM 3257 N N . LYS B 1 45 ? -14.449 23.739 -13.843 1.00 38.34 45 LYS B N 1
ATOM 3258 C CA . LYS B 1 45 ? -14.548 23.938 -12.406 1.00 38.47 45 LYS B CA 1
ATOM 3259 C C . LYS B 1 45 ? -13.994 22.762 -11.597 1.00 37.45 45 LYS B C 1
ATOM 3260 O O . LYS B 1 45 ? -13.592 22.918 -10.440 1.00 35.40 45 LYS B O 1
ATOM 3266 N N . ILE B 1 46 ? -13.959 21.586 -12.214 1.00 36.65 46 ILE B N 1
ATOM 3267 C CA . ILE B 1 46 ? -13.397 20.417 -11.561 1.00 36.60 46 ILE B CA 1
ATOM 3268 C C . ILE B 1 46 ? -11.895 20.666 -11.424 1.00 37.02 46 ILE B C 1
ATOM 3269 O O . ILE B 1 46 ? -11.329 20.545 -10.343 1.00 36.15 46 ILE B O 1
ATOM 3274 N N . TYR B 1 47 ? -11.255 21.037 -12.528 1.00 38.11 47 TYR B N 1
ATOM 3275 C CA . TYR B 1 47 ? -9.828 21.316 -12.499 1.00 39.50 47 TYR B CA 1
ATOM 3276 C C . TYR B 1 47 ? -9.510 22.399 -11.527 1.00 39.64 47 TYR B C 1
ATOM 3277 O O . TYR B 1 47 ? -8.457 22.400 -10.877 1.00 38.59 47 TYR B O 1
ATOM 3286 N N . ASP B 1 48 ? -10.434 23.339 -11.433 1.00 39.72 48 ASP B N 1
ATOM 3287 C CA . ASP B 1 48 ? -10.225 24.431 -10.531 1.00 39.76 48 ASP B CA 1
ATOM 3288 C C . ASP B 1 48 ? -10.227 23.950 -9.082 1.00 38.64 48 ASP B C 1
ATOM 3289 O O . ASP B 1 48 ? -9.478 24.463 -8.254 1.00 39.44 48 ASP B O 1
ATOM 3294 N N . LEU B 1 49 ? -11.050 22.962 -8.760 1.00 36.58 49 LEU B N 1
ATOM 3295 C CA . LEU B 1 49 ? -11.068 22.475 -7.386 1.00 34.85 49 LEU B CA 1
ATOM 3296 C C . LEU B 1 49 ? -9.853 21.574 -7.110 1.00 34.27 49 LEU B C 1
ATOM 3297 O O . LEU B 1 49 ? -9.297 21.577 -6.012 1.00 34.32 49 LEU B O 1
ATOM 3302 N N . LEU B 1 50 ? -9.421 20.834 -8.124 1.00 32.86 50 LEU B N 1
ATOM 3303 C CA . LEU B 1 50 ? -8.290 19.928 -7.988 1.00 31.86 50 LEU B CA 1
ATOM 3304 C C . LEU B 1 50 ? -7.057 20.521 -7.333 1.00 31.54 50 LEU B C 1
ATOM 3305 O O . LEU B 1 50 ? -6.369 19.842 -6.558 1.00 29.53 50 LEU B O 1
ATOM 3310 N N . GLY B 1 51 ? -6.765 21.778 -7.651 1.00 30.52 51 GLY B N 1
ATOM 3311 C CA . GLY B 1 51 ? -5.605 22.427 -7.062 1.00 30.86 51 GLY B CA 1
ATOM 3312 C C . GLY B 1 51 ? -5.702 22.577 -5.551 1.00 30.61 51 GLY B C 1
ATOM 3313 O O . GLY B 1 51 ? -4.688 22.731 -4.876 1.00 30.59 51 GLY B O 1
ATOM 3314 N N . LYS B 1 52 ? -6.915 22.515 -5.010 1.00 30.55 52 LYS B N 1
ATOM 3315 C CA . LYS B 1 52 ? -7.113 22.672 -3.563 1.00 31.01 52 LYS B CA 1
ATOM 3316 C C . LYS B 1 52 ? -7.237 21.322 -2.850 1.00 31.09 52 LYS B C 1
ATOM 3317 O O . LYS B 1 52 ? -7.508 21.276 -1.644 1.00 29.71 52 LYS B O 1
ATOM 3331 N N . ALA B 1 54 ? -5.589 17.525 -1.834 1.00 25.77 54 ALA B N 1
ATOM 3332 C CA . ALA B 1 54 ? -4.438 16.661 -1.673 1.00 24.47 54 ALA B CA 1
ATOM 3333 C C . ALA B 1 54 ? -4.912 15.230 -1.851 1.00 23.66 54 ALA B C 1
ATOM 3334 O O . ALA B 1 54 ? -5.934 14.830 -1.307 1.00 23.23 54 ALA B O 1
ATOM 3336 N N . VAL B 1 55 ? -4.169 14.466 -2.633 1.00 22.38 55 VAL B N 1
ATOM 3337 C CA . VAL B 1 55 ? -4.504 13.080 -2.858 1.00 22.06 55 VAL B CA 1
ATOM 3338 C C . VAL B 1 55 ? -3.540 12.293 -2.001 1.00 20.91 55 VAL B C 1
ATOM 3339 O O . VAL B 1 55 ? -2.333 12.320 -2.234 1.00 21.33 55 VAL B O 1
ATOM 3343 N N . ILE B 1 56 ? -4.078 11.622 -0.987 1.00 20.32 56 ILE B N 1
ATOM 3344 C CA . ILE B 1 56 ? -3.256 10.849 -0.062 1.00 20.74 56 ILE B CA 1
ATOM 3345 C C . ILE B 1 56 ? -3.195 9.409 -0.534 1.00 20.96 56 ILE B C 1
ATOM 3346 O O . ILE B 1 56 ? -4.230 8.794 -0.851 1.00 20.62 56 ILE B O 1
ATOM 3351 N N . VAL B 1 57 ? -1.978 8.882 -0.612 1.00 19.87 57 VAL B N 1
ATOM 3352 C CA . VAL B 1 57 ? -1.775 7.516 -1.077 1.00 20.67 57 VAL B CA 1
ATOM 3353 C C . VAL B 1 57 ? -1.038 6.686 -0.033 1.00 21.16 57 VAL B C 1
ATOM 3354 O O . VAL B 1 57 ? 0.183 6.695 0.042 1.00 20.16 57 VAL B O 1
ATOM 3358 N N . PRO B 1 58 ? -1.787 6.005 0.833 1.00 20.62 58 PRO B N 1
ATOM 3359 C CA . PRO B 1 58 ? -1.171 5.168 1.861 1.00 21.51 58 PRO B CA 1
ATOM 3360 C C . PRO B 1 58 ? -0.778 3.858 1.160 1.00 23.46 58 PRO B C 1
ATOM 3361 O O . PRO B 1 58 ? -1.586 3.234 0.462 1.00 23.47 58 PRO B O 1
ATOM 3373 N N . LYS B 1 60 ? 1.761 0.102 1.316 1.00 26.63 60 LYS B N 1
ATOM 3374 C CA . LYS B 1 60 ? 2.532 -0.814 2.123 1.00 26.97 60 LYS B CA 1
ATOM 3375 C C . LYS B 1 60 ? 2.891 -2.044 1.309 1.00 26.20 60 LYS B C 1
ATOM 3376 O O . LYS B 1 60 ? 2.026 -2.849 1.006 1.00 25.03 60 LYS B O 1
ATOM 3382 N N . ASN B 1 61 ? 4.164 -2.169 0.949 1.00 26.03 61 ASN B N 1
ATOM 3383 C CA . ASN B 1 61 ? 4.648 -3.312 0.187 1.00 26.65 61 ASN B CA 1
ATOM 3384 C C . ASN B 1 61 ? 3.889 -3.596 -1.106 1.00 27.41 61 ASN B C 1
ATOM 3385 O O . ASN B 1 61 ? 3.692 -4.753 -1.450 1.00 27.97 61 ASN B O 1
ATOM 3390 N N . GLU B 1 62 ? 3.442 -2.568 -1.820 1.00 27.81 62 GLU B N 1
ATOM 3391 C CA . GLU B 1 62 ? 2.720 -2.821 -3.070 1.00 28.37 62 GLU B CA 1
ATOM 3392 C C . GLU B 1 62 ? 3.728 -2.914 -4.211 1.00 28.05 62 GLU B C 1
ATOM 3393 O O . GLU B 1 62 ? 4.843 -2.408 -4.094 1.00 28.82 62 GLU B O 1
ATOM 3399 N N . LYS B 1 63 ? 3.343 -3.556 -5.316 1.00 28.08 63 LYS B N 1
ATOM 3400 C CA . LYS B 1 63 ? 4.244 -3.671 -6.463 1.00 28.87 63 LYS B CA 1
ATOM 3401 C C . LYS B 1 63 ? 4.488 -2.281 -7.027 1.00 28.05 63 LYS B C 1
ATOM 3402 O O . LYS B 1 63 ? 3.541 -1.521 -7.238 1.00 25.73 63 LYS B O 1
ATOM 3408 N N . LEU B 1 64 ? 5.760 -1.964 -7.274 1.00 28.22 64 LEU B N 1
ATOM 3409 C CA . LEU B 1 64 ? 6.155 -0.649 -7.789 1.00 30.09 64 LEU B CA 1
ATOM 3410 C C . LEU B 1 64 ? 5.473 -0.298 -9.084 1.00 30.39 64 LEU B C 1
ATOM 3411 O O . LEU B 1 64 ? 5.158 0.870 -9.345 1.00 30.33 64 LEU B O 1
ATOM 3416 N N . HIS B 1 65 ? 5.247 -1.306 -9.911 1.00 30.25 65 HIS B N 1
ATOM 3417 C CA . HIS B 1 65 ? 4.616 -1.038 -11.178 1.00 30.53 65 HIS B CA 1
ATOM 3418 C C . HIS B 1 65 ? 3.183 -0.534 -10.989 1.00 29.15 65 HIS B C 1
ATOM 3419 O O . HIS B 1 65 ? 2.705 0.323 -11.740 1.00 27.83 65 HIS B O 1
ATOM 3426 N N . LEU B 1 66 ? 2.480 -1.058 -9.992 1.00 27.15 66 LEU B N 1
ATOM 3427 C CA . LEU B 1 66 ? 1.129 -0.567 -9.764 1.00 25.47 66 LEU B CA 1
ATOM 3428 C C . LEU B 1 66 ? 1.191 0.851 -9.198 1.00 24.28 66 LEU B C 1
ATOM 3429 O O . LEU B 1 66 ? 0.401 1.709 -9.587 1.00 23.59 66 LEU B O 1
ATOM 3434 N N . VAL B 1 67 ? 2.126 1.074 -8.275 1.00 22.81 67 VAL B N 1
ATOM 3435 C CA . VAL B 1 67 ? 2.315 2.377 -7.644 1.00 23.96 67 VAL B CA 1
ATOM 3436 C C . VAL B 1 67 ? 2.609 3.415 -8.710 1.00 24.14 67 VAL B C 1
ATOM 3437 O O . VAL B 1 67 ? 2.044 4.511 -8.701 1.00 23.96 67 VAL B O 1
ATOM 3441 N N . ASP B 1 68 ? 3.480 3.040 -9.646 1.00 24.92 68 ASP B N 1
ATOM 3442 C CA . ASP B 1 68 ? 3.883 3.916 -10.733 1.00 25.45 68 ASP B CA 1
ATOM 3443 C C . ASP B 1 68 ? 2.666 4.337 -11.551 1.00 24.11 68 ASP B C 1
ATOM 3444 O O . ASP B 1 68 ? 2.484 5.513 -11.833 1.00 24.29 68 ASP B O 1
ATOM 3449 N N . GLY B 1 69 ? 1.829 3.375 -11.916 1.00 23.46 69 GLY B N 1
ATOM 3450 C CA . GLY B 1 69 ? 0.635 3.681 -12.694 1.00 23.27 69 GLY B CA 1
ATOM 3451 C C . GLY B 1 69 ? -0.319 4.619 -11.968 1.00 22.89 69 GLY B C 1
ATOM 3452 O O . GLY B 1 69 ? -0.863 5.552 -12.565 1.00 23.36 69 GLY B O 1
ATOM 3453 N N . VAL B 1 70 ? -0.526 4.376 -10.680 1.00 21.33 70 VAL B N 1
ATOM 3454 C CA . VAL B 1 70 ? -1.409 5.219 -9.861 1.00 20.60 70 VAL B CA 1
ATOM 3455 C C . VAL B 1 70 ? -0.918 6.680 -9.819 1.00 21.78 70 VAL B C 1
ATOM 3456 O O . VAL B 1 70 ? -1.700 7.629 -10.039 1.00 22.28 70 VAL B O 1
ATOM 3460 N N . LEU B 1 71 ? 0.371 6.865 -9.535 1.00 21.46 71 LEU B N 1
ATOM 3461 C CA . LEU B 1 71 ? 0.951 8.212 -9.455 1.00 21.96 71 LEU B CA 1
ATOM 3462 C C . LEU B 1 71 ? 0.833 8.957 -10.787 1.00 21.80 71 LEU B C 1
ATOM 3463 O O . LEU B 1 71 ? 0.540 10.162 -10.825 1.00 20.76 71 LEU B O 1
ATOM 3468 N N . LYS B 1 72 ? 1.079 8.239 -11.877 1.00 20.22 72 LYS B N 1
ATOM 3469 C CA . LYS B 1 72 ? 0.984 8.822 -13.213 1.00 21.39 72 LYS B CA 1
ATOM 3470 C C . LYS B 1 72 ? -0.441 9.217 -13.609 1.00 21.47 72 LYS B C 1
ATOM 3471 O O . LYS B 1 72 ? -0.637 10.058 -14.513 1.00 19.75 72 LYS B O 1
ATOM 3477 N N . ALA B 1 73 ? -1.420 8.630 -12.926 1.00 20.42 73 ALA B N 1
ATOM 3478 C CA . ALA B 1 73 ? -2.821 8.879 -13.257 1.00 21.87 73 ALA B CA 1
ATOM 3479 C C . ALA B 1 73 ? -3.424 10.046 -12.521 1.00 21.28 73 ALA B C 1
ATOM 3480 O O . ALA B 1 73 ? -4.463 10.545 -12.926 1.00 21.15 73 ALA B O 1
ATOM 3482 N N . ILE B 1 74 ? -2.789 10.465 -11.434 1.00 21.59 74 ILE B N 1
ATOM 3483 C CA . ILE B 1 74 ? -3.294 11.586 -10.651 1.00 22.19 74 ILE B CA 1
ATOM 3484 C C . ILE B 1 74 ? -3.078 12.905 -11.383 1.00 22.80 74 ILE B C 1
ATOM 3485 O O . ILE B 1 74 ? -1.986 13.187 -11.868 1.00 22.64 74 ILE B O 1
ATOM 3490 N N . PRO B 1 75 ? -4.139 13.711 -11.516 1.00 25.08 75 PRO B N 1
ATOM 3491 C CA . PRO B 1 75 ? -4.012 15.006 -12.200 1.00 26.34 75 PRO B CA 1
ATOM 3492 C C . PRO B 1 75 ? -2.801 15.762 -11.652 1.00 27.23 75 PRO B C 1
ATOM 3493 O O . PRO B 1 75 ? -2.583 15.815 -10.441 1.00 24.80 75 PRO B O 1
ATOM 3497 N N . HIS B 1 76 ? -2.015 16.332 -12.557 1.00 28.70 76 HIS B N 1
ATOM 3498 C CA . HIS B 1 76 ? -0.818 17.083 -12.205 1.00 31.82 76 HIS B CA 1
ATOM 3499 C C . HIS B 1 76 ? -1.130 18.140 -11.154 1.00 32.00 76 HIS B C 1
ATOM 3500 O O . HIS B 1 76 ? -0.328 18.421 -10.263 1.00 32.60 76 HIS B O 1
ATOM 3507 N N . LYS B 1 77 ? -2.308 18.729 -11.298 1.00 32.17 77 LYS B N 1
ATOM 3508 C CA . LYS B 1 77 ? -2.813 19.768 -10.418 1.00 33.06 77 LYS B CA 1
ATOM 3509 C C . LYS B 1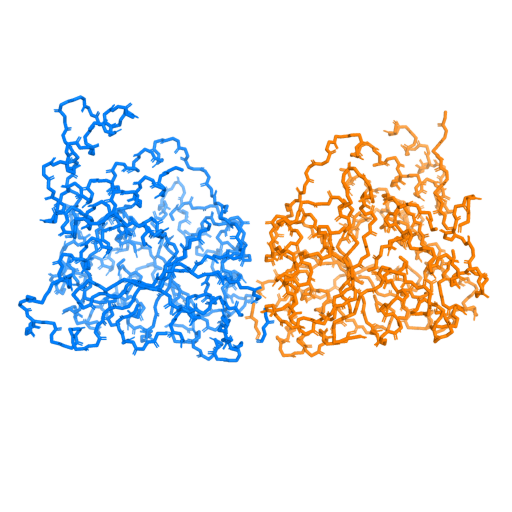 77 ? -2.775 19.408 -8.920 1.00 32.47 77 LYS B C 1
ATOM 3510 O O . LYS B 1 77 ? -2.447 20.244 -8.065 1.00 32.55 77 LYS B O 1
ATOM 3516 N N . CYS B 1 78 ? -3.118 18.165 -8.614 1.00 30.01 78 CYS B N 1
ATOM 3517 C CA . CYS B 1 78 ? -3.185 17.697 -7.240 1.00 27.75 78 CYS B CA 1
ATOM 3518 C C . CYS B 1 78 ? -1.895 17.366 -6.526 1.00 25.83 78 CYS B C 1
ATOM 3519 O O . CYS B 1 78 ? -1.069 16.616 -7.032 1.00 25.00 78 CYS B O 1
ATOM 3522 N N . PRO B 1 79 ? -1.696 17.947 -5.338 1.00 24.88 79 PRO B N 1
ATOM 3523 C CA . PRO B 1 79 ? -0.478 17.618 -4.597 1.00 25.27 79 PRO B CA 1
ATOM 3524 C C . PRO B 1 79 ? -0.647 16.155 -4.159 1.00 23.70 79 PRO B C 1
ATOM 3525 O O . PRO B 1 79 ? -1.743 15.723 -3.775 1.00 24.35 79 PRO B O 1
ATOM 3529 N N . ILE B 1 80 ? 0.421 15.384 -4.263 1.00 22.63 80 ILE B N 1
ATOM 3530 C CA . ILE B 1 80 ? 0.374 13.974 -3.893 1.00 23.19 80 ILE B CA 1
ATOM 3531 C C . ILE B 1 80 ? 1.050 13.752 -2.543 1.00 23.54 80 ILE B C 1
ATOM 3532 O O . ILE B 1 80 ? 2.181 14.182 -2.340 1.00 23.20 80 ILE B O 1
ATOM 3537 N N . ILE B 1 81 ? 0.355 13.074 -1.631 1.00 22.94 81 ILE B N 1
ATOM 3538 C CA . ILE B 1 81 ? 0.912 12.789 -0.322 1.00 23.04 81 ILE B CA 1
ATOM 3539 C C . ILE B 1 81 ? 0.988 11.288 -0.106 1.00 23.43 81 ILE B C 1
ATOM 3540 O O . ILE B 1 81 ? -0.023 10.587 -0.015 1.00 23.05 81 ILE B O 1
ATOM 3545 N N . ILE B 1 82 ? 2.213 10.790 -0.045 1.00 22.41 82 ILE B N 1
ATOM 3546 C CA . ILE B 1 82 ? 2.435 9.370 0.146 1.00 21.94 82 ILE B CA 1
ATOM 3547 C C . ILE B 1 82 ? 2.936 8.979 1.541 1.00 21.18 82 ILE B C 1
ATOM 3548 O O . ILE B 1 82 ? 3.936 9.503 2.038 1.00 20.59 82 ILE B O 1
ATOM 3553 N N . VAL B 1 83 ? 2.215 8.059 2.167 1.00 19.56 83 VAL B N 1
ATOM 3554 C CA . VAL B 1 83 ? 2.619 7.548 3.455 1.00 20.38 83 VAL B CA 1
ATOM 3555 C C . VAL B 1 83 ? 2.866 6.046 3.326 1.00 21.64 83 VAL B C 1
ATOM 3556 O O . VAL B 1 83 ? 1.942 5.237 3.203 1.00 20.42 83 VAL B O 1
ATOM 3560 N N . SER B 1 84 ? 4.142 5.686 3.329 1.00 21.68 84 SER B N 1
ATOM 3561 C CA . SER B 1 84 ? 4.541 4.298 3.196 1.00 21.73 84 SER B CA 1
ATOM 3562 C C . SER B 1 84 ? 4.779 3.638 4.534 1.00 22.86 84 SER B C 1
ATOM 3563 O O . SER B 1 84 ? 5.310 4.265 5.450 1.00 23.62 84 SER B O 1
ATOM 3566 N N . ASN B 1 85 ? 4.366 2.375 4.649 1.00 22.98 85 ASN B N 1
ATOM 3567 C CA . ASN B 1 85 ? 4.628 1.582 5.848 1.00 22.67 85 ASN B CA 1
ATOM 3568 C C . ASN B 1 85 ? 5.239 0.301 5.311 1.00 23.32 85 ASN B C 1
ATOM 3569 O O . ASN B 1 85 ? 5.031 -0.794 5.849 1.00 22.38 85 ASN B O 1
ATOM 3574 N N . SER B 1 86 ? 5.995 0.445 4.227 1.00 23.40 86 SER B N 1
ATOM 3575 C CA . SER B 1 86 ? 6.616 -0.715 3.619 1.00 24.99 86 SER B CA 1
ATOM 3576 C C . SER B 1 86 ? 7.797 -1.210 4.432 1.00 25.92 86 SER B C 1
ATOM 3577 O O . SER B 1 86 ? 8.373 -0.506 5.257 1.00 25.14 86 SER B O 1
ATOM 3580 N N . LYS B 1 87 ? 8.122 -2.461 4.192 1.00 27.86 87 LYS B N 1
ATOM 3581 C CA . LYS B 1 87 ? 9.219 -3.136 4.848 1.00 30.40 87 LYS B CA 1
ATOM 3582 C C . LYS B 1 87 ? 10.521 -2.331 4.777 1.00 31.33 87 LYS B C 1
ATOM 3583 O O . LYS B 1 87 ? 10.916 -1.863 3.711 1.00 30.62 87 LYS B O 1
ATOM 3589 N N . ARG B 1 88 ? 11.205 -2.201 5.911 1.00 32.06 88 ARG B N 1
ATOM 3590 C CA . ARG B 1 88 ? 12.420 -1.404 5.969 1.00 33.92 88 ARG B CA 1
ATOM 3591 C C . ARG B 1 88 ? 13.761 -2.109 5.881 1.00 35.29 88 ARG B C 1
ATOM 3592 O O . ARG B 1 88 ? 14.791 -1.452 5.747 1.00 34.71 88 ARG B O 1
ATOM 3600 N N . GLU B 1 89 ? 13.757 -3.434 5.957 1.00 37.54 89 GLU B N 1
ATOM 3601 C CA . GLU B 1 89 ? 14.998 -4.198 5.885 1.00 39.93 89 GLU B CA 1
ATOM 3602 C C . GLU B 1 89 ? 14.763 -5.549 5.242 1.00 40.15 89 GLU B C 1
ATOM 3603 O O . GLU B 1 89 ? 13.674 -6.108 5.320 1.00 39.91 89 GLU B O 1
ATOM 3609 N N . GLY B 1 90 ? 15.808 -6.063 4.609 1.00 40.82 90 GLY B N 1
ATOM 3610 C CA . GLY B 1 90 ? 15.732 -7.358 3.957 1.00 41.03 90 GLY B CA 1
ATOM 3611 C C . GLY B 1 90 ? 14.557 -7.598 3.025 1.00 40.81 90 GLY B C 1
ATOM 3612 O O . GLY B 1 90 ? 13.809 -8.561 3.235 1.00 41.66 90 GLY B O 1
ATOM 3613 N N . PRO B 1 91 ? 14.353 -6.750 1.996 1.00 39.69 91 PRO B N 1
ATOM 3614 C CA . PRO B 1 91 ? 15.154 -5.565 1.647 1.00 38.58 91 PRO B CA 1
ATOM 3615 C C . PRO B 1 91 ? 14.444 -4.281 2.083 1.00 37.27 91 PRO B C 1
ATOM 3616 O O . PRO B 1 91 ? 13.293 -4.320 2.524 1.00 37.80 91 PRO B O 1
ATOM 3620 N N . ASN B 1 92 ? 15.131 -3.146 1.974 1.00 35.39 92 ASN B N 1
ATOM 3621 C CA . ASN B 1 92 ? 14.528 -1.866 2.340 1.00 33.30 92 ASN B CA 1
ATOM 3622 C C . ASN B 1 92 ? 13.611 -1.473 1.188 1.00 33.08 92 ASN B C 1
ATOM 3623 O O . ASN B 1 92 ? 14.052 -0.815 0.245 1.00 31.74 92 ASN B O 1
ATOM 3628 N N . ARG B 1 93 ? 12.345 -1.882 1.237 1.00 32.55 93 ARG B N 1
ATOM 3629 C CA . ARG B 1 93 ? 11.440 -1.517 0.153 1.00 30.93 93 ARG B CA 1
ATOM 3630 C C . ARG B 1 93 ? 11.171 -0.024 0.175 1.00 29.94 93 ARG B C 1
ATOM 3631 O O . ARG B 1 93 ? 10.809 0.560 -0.842 1.00 29.24 93 ARG B O 1
ATOM 3639 N N . TYR B 1 94 ? 11.340 0.607 1.328 1.00 28.55 94 TYR B N 1
ATOM 3640 C CA . TYR B 1 94 ? 11.105 2.037 1.357 1.00 28.30 94 TYR B CA 1
ATOM 3641 C C . TYR B 1 94 ? 12.093 2.696 0.399 1.00 28.37 94 TYR B C 1
ATOM 3642 O O . TYR B 1 94 ? 11.764 3.677 -0.266 1.00 28.06 94 TYR B O 1
ATOM 3651 N N . LYS B 1 95 ? 13.305 2.154 0.333 1.00 28.70 95 LYS B N 1
ATOM 3652 C CA . LYS B 1 95 ? 14.319 2.710 -0.558 1.00 29.81 95 LYS B CA 1
ATOM 3653 C C . LYS B 1 95 ? 13.895 2.573 -2.015 1.00 29.16 95 LYS B C 1
ATOM 3654 O O . LYS B 1 95 ? 14.033 3.513 -2.795 1.00 29.95 95 LYS B O 1
ATOM 3660 N N . LEU B 1 96 ? 13.375 1.409 -2.375 1.00 28.78 96 LEU B N 1
ATOM 3661 C CA . LEU B 1 96 ? 12.910 1.164 -3.737 1.00 28.69 96 LEU B CA 1
ATOM 3662 C C . LEU B 1 96 ? 11.803 2.162 -4.096 1.00 28.10 96 LEU B C 1
ATOM 3663 O O . LEU B 1 96 ? 11.772 2.699 -5.195 1.00 26.86 96 LEU B O 1
ATOM 3668 N N . GLU B 1 97 ? 10.902 2.423 -3.155 1.00 27.59 97 GLU B N 1
ATOM 3669 C CA . GLU B 1 97 ? 9.824 3.371 -3.408 1.00 27.32 97 GLU B CA 1
ATOM 3670 C C . GLU B 1 97 ? 10.393 4.765 -3.579 1.00 27.62 97 GLU B C 1
ATOM 3671 O O . GLU B 1 97 ? 9.947 5.539 -4.427 1.00 28.09 97 GLU B O 1
ATOM 3677 N N . VAL B 1 98 ? 11.391 5.091 -2.770 1.00 26.85 98 VAL B N 1
ATOM 3678 C CA . VAL B 1 98 ? 12.037 6.397 -2.876 1.00 26.95 98 VAL B CA 1
ATOM 3679 C C . VAL B 1 98 ? 12.668 6.588 -4.267 1.00 26.08 98 VAL B C 1
ATOM 3680 O O . VAL B 1 98 ? 12.538 7.646 -4.861 1.00 26.38 98 VAL B O 1
ATOM 3684 N N . ASP B 1 99 ? 13.367 5.573 -4.766 1.00 26.41 99 ASP B N 1
ATOM 3685 C CA . ASP B 1 99 ? 13.991 5.646 -6.087 1.00 26.81 99 ASP B CA 1
ATOM 3686 C C . ASP B 1 99 ? 12.900 5.849 -7.152 1.00 26.58 99 ASP B C 1
ATOM 3687 O O . ASP B 1 99 ? 13.048 6.647 -8.084 1.00 25.17 99 ASP B O 1
ATOM 3692 N N . LEU B 1 100 ? 11.806 5.110 -7.006 1.00 26.03 100 LEU B N 1
ATOM 3693 C CA . LEU B 1 100 ? 10.671 5.236 -7.914 1.00 25.69 100 LEU B CA 1
ATOM 3694 C C . LEU B 1 100 ? 10.094 6.656 -7.897 1.00 25.90 100 LEU B C 1
ATOM 3695 O O . LEU B 1 100 ? 9.844 7.235 -8.956 1.00 24.92 100 LEU B O 1
ATOM 3700 N N . ILE B 1 101 ? 9.872 7.220 -6.707 1.00 25.87 101 ILE B N 1
ATOM 3701 C CA . ILE B 1 101 ? 9.306 8.568 -6.619 1.00 26.85 101 ILE B CA 1
ATOM 3702 C C . ILE B 1 101 ? 10.262 9.611 -7.185 1.00 27.74 101 ILE B C 1
ATOM 3703 O O . ILE B 1 101 ? 9.837 10.563 -7.850 1.00 26.86 101 ILE B O 1
ATOM 3708 N N . ARG B 1 102 ? 11.556 9.431 -6.928 1.00 28.12 102 ARG B N 1
ATOM 3709 C CA . ARG B 1 102 ? 12.548 10.369 -7.440 1.00 30.79 102 ARG B CA 1
ATOM 3710 C C . ARG B 1 102 ? 12.533 10.404 -8.960 1.00 30.55 102 ARG B C 1
ATOM 3711 O O . ARG B 1 102 ? 12.548 11.483 -9.555 1.00 31.45 102 ARG B O 1
ATOM 3719 N N . HIS B 1 103 ? 12.507 9.226 -9.580 1.00 30.98 103 HIS B N 1
ATOM 3720 C CA . HIS B 1 103 ? 12.482 9.116 -11.038 1.00 31.92 103 HIS B CA 1
ATOM 3721 C C . HIS B 1 103 ? 11.189 9.722 -11.589 1.00 31.09 103 HIS B C 1
ATOM 3722 O O . HIS B 1 103 ? 11.205 10.473 -12.569 1.00 31.06 103 HIS B O 1
ATOM 3729 N N . PHE B 1 104 ? 10.073 9.393 -10.941 1.00 29.86 104 PHE B N 1
ATOM 3730 C CA . PHE B 1 104 ? 8.758 9.896 -11.339 1.00 28.19 104 PHE B CA 1
ATOM 3731 C C . PHE B 1 104 ? 8.798 11.428 -11.310 1.00 27.56 104 PHE B C 1
ATOM 3732 O O . PHE B 1 104 ? 8.354 12.105 -12.248 1.00 25.67 104 PHE B O 1
ATOM 3740 N N . TYR B 1 105 ? 9.349 11.980 -10.235 1.00 27.08 105 TYR B N 1
ATOM 3741 C CA . TYR B 1 105 ? 9.421 13.431 -10.131 1.00 28.09 105 TYR B CA 1
ATOM 3742 C C . TYR B 1 105 ? 10.317 14.029 -11.215 1.00 27.98 105 TYR B C 1
ATOM 3743 O O . TYR B 1 105 ? 10.011 15.079 -11.781 1.00 27.82 105 TYR B O 1
ATOM 3752 N N . ASN B 1 106 ? 11.422 13.357 -11.513 1.00 28.76 106 ASN B N 1
ATOM 3753 C CA . ASN B 1 106 ? 12.340 13.872 -12.519 1.00 29.54 106 ASN B CA 1
ATOM 3754 C C . ASN B 1 106 ? 11.667 13.918 -13.899 1.00 30.16 106 ASN B C 1
ATOM 3755 O O . ASN B 1 106 ? 12.045 14.723 -14.755 1.00 28.79 106 ASN B O 1
ATOM 3760 N N . LEU B 1 107 ? 10.653 13.081 -14.104 1.00 29.51 107 LEU B N 1
ATOM 3761 C CA . LEU B 1 107 ? 9.950 13.049 -15.384 1.00 30.92 107 LEU B CA 1
ATOM 3762 C C . LEU B 1 107 ? 8.634 13.801 -15.460 1.00 30.41 107 LEU B C 1
ATOM 3763 O O . LEU B 1 107 ? 8.120 13.997 -16.553 1.00 31.63 107 LEU B O 1
ATOM 3768 N N . THR B 1 108 ? 8.088 14.231 -14.322 1.00 30.33 108 THR B N 1
ATOM 3769 C CA . THR B 1 108 ? 6.800 14.922 -14.323 1.00 29.07 108 THR B CA 1
ATOM 3770 C C . THR B 1 108 ? 6.719 16.204 -13.528 1.00 29.89 108 THR B C 1
ATOM 3771 O O . THR B 1 108 ? 5.783 16.979 -13.716 1.00 29.58 108 THR B O 1
ATOM 3775 N N . HIS B 1 109 ? 7.682 16.424 -12.637 1.00 30.54 109 HIS B N 1
ATOM 3776 C CA . HIS B 1 109 ? 7.672 17.599 -11.768 1.00 31.45 109 HIS B CA 1
ATOM 3777 C C . HIS B 1 109 ? 6.379 17.668 -10.947 1.00 31.20 109 HIS B C 1
ATOM 3778 O O . HIS B 1 109 ? 5.846 18.752 -10.690 1.00 31.49 109 HIS B O 1
ATOM 3785 N N . SER B 1 110 ? 5.867 16.499 -10.568 1.00 29.31 110 SER B N 1
ATOM 3786 C CA . SER B 1 110 ? 4.685 16.421 -9.735 1.00 29.30 110 SER B CA 1
ATOM 3787 C C . SER B 1 110 ? 5.027 16.981 -8.361 1.00 28.84 110 SER B C 1
ATOM 3788 O O . SER B 1 110 ? 6.167 16.904 -7.906 1.00 29.09 110 SER B O 1
ATOM 3791 N N . LYS B 1 111 ? 4.031 17.552 -7.702 1.00 28.82 111 LYS B N 1
ATOM 3792 C CA . LYS B 1 111 ? 4.216 18.080 -6.363 1.00 28.80 111 LYS B CA 1
ATOM 3793 C C . LYS B 1 111 ? 3.912 16.891 -5.447 1.00 28.60 111 LYS B C 1
ATOM 3794 O O . LYS B 1 111 ? 2.800 16.340 -5.450 1.00 28.03 111 LYS B O 1
ATOM 3800 N N . ILE B 1 112 ? 4.931 16.500 -4.687 1.00 27.44 112 ILE B N 1
ATOM 3801 C CA . ILE B 1 112 ? 4.885 15.333 -3.823 1.00 28.05 112 ILE B CA 1
ATOM 3802 C C . ILE B 1 112 ? 5.587 15.408 -2.481 1.00 28.82 112 ILE B C 1
ATOM 3803 O O . ILE B 1 112 ? 6.693 15.940 -2.367 1.00 28.31 112 ILE B O 1
ATOM 3808 N N . ILE B 1 113 ? 4.933 14.840 -1.473 1.00 28.39 113 ILE B N 1
ATOM 3809 C CA . ILE B 1 113 ? 5.525 14.702 -0.155 1.00 27.99 113 ILE B CA 1
ATOM 3810 C C . ILE B 1 113 ? 5.407 13.206 0.129 1.00 27.88 113 ILE B C 1
ATOM 3811 O O . ILE B 1 113 ? 4.374 12.587 -0.145 1.00 26.86 113 ILE B O 1
ATOM 3824 N N . ILE B 1 115 ? 6.720 10.119 3.118 1.00 24.34 115 ILE B N 1
ATOM 3825 C CA . ILE B 1 115 ? 7.353 9.896 4.387 1.00 23.08 115 ILE B CA 1
ATOM 3826 C C . ILE B 1 115 ? 7.010 8.470 4.787 1.00 22.80 115 ILE B C 1
ATOM 3827 O O . ILE B 1 115 ? 6.009 7.894 4.322 1.00 22.44 115 ILE B O 1
ATOM 3832 N N . HIS B 1 116 ? 7.868 7.868 5.603 1.00 22.11 116 HIS B N 1
ATOM 3833 C CA . HIS B 1 116 ? 7.596 6.525 6.066 1.00 21.98 116 HIS B CA 1
ATOM 3834 C C . HIS B 1 116 ? 6.880 6.599 7.413 1.00 22.65 116 HIS B C 1
ATOM 3835 O O . HIS B 1 116 ? 7.287 7.340 8.301 1.00 22.06 116 HIS B O 1
ATOM 3842 N N . GLN B 1 117 ? 5.810 5.820 7.552 1.00 23.63 117 GLN B N 1
ATOM 3843 C CA . GLN B 1 117 ? 4.981 5.779 8.766 1.00 24.31 117 GLN B CA 1
ATOM 3844 C C . GLN B 1 117 ? 5.735 5.609 10.086 1.00 25.06 117 GLN B C 1
ATOM 3845 O O . GLN B 1 117 ? 5.337 6.156 11.111 1.00 25.10 117 GLN B O 1
ATOM 3851 N N . LYS B 1 118 ? 6.818 4.843 10.046 1.00 26.38 118 LYS B N 1
ATOM 3852 C CA . LYS B 1 118 ? 7.639 4.554 11.210 1.00 27.69 118 LYS B CA 1
ATOM 3853 C C . LYS B 1 118 ? 8.783 5.532 11.457 1.00 28.77 118 LYS B C 1
ATOM 3854 O O . LYS B 1 118 ? 9.629 5.288 12.325 1.00 29.47 118 LYS B O 1
ATOM 3860 N N . ASP B 1 119 ? 8.839 6.620 10.702 1.00 29.00 119 ASP B N 1
ATOM 3861 C CA . ASP B 1 119 ? 9.917 7.589 10.891 1.00 29.48 119 ASP B CA 1
ATOM 3862 C C . ASP B 1 119 ? 9.912 8.018 12.360 1.00 30.44 119 ASP B C 1
ATOM 3863 O O . ASP B 1 119 ? 8.888 8.427 12.895 1.00 30.21 119 ASP B O 1
ATOM 3868 N N . PRO B 1 120 ? 11.061 7.932 13.040 1.00 31.52 120 PRO B N 1
ATOM 3869 C CA . PRO B 1 120 ? 11.035 8.345 14.444 1.00 31.75 120 PRO B CA 1
ATOM 3870 C C . PRO B 1 120 ? 10.779 9.841 14.600 1.00 31.37 120 PRO B C 1
ATOM 3871 O O . PRO B 1 120 ? 10.410 10.294 15.672 1.00 31.26 120 PRO B O 1
ATOM 3875 N N . GLY B 1 121 ? 10.947 10.596 13.513 1.00 31.34 121 GLY B N 1
ATOM 3876 C CA . GLY B 1 121 ? 10.698 12.028 13.553 1.00 29.94 121 GLY B CA 1
ATOM 3877 C C . GLY B 1 121 ? 9.204 12.302 13.660 1.00 30.40 121 GLY B C 1
ATOM 3878 O O . GLY B 1 121 ? 8.774 13.362 14.138 1.00 29.56 121 GLY B O 1
ATOM 3879 N N . LEU B 1 122 ? 8.394 11.350 13.205 1.00 29.18 122 LEU B N 1
ATOM 3880 C CA . LEU B 1 122 ? 6.945 11.512 13.305 1.00 29.10 122 LEU B CA 1
ATOM 3881 C C . LEU B 1 122 ? 6.502 11.277 14.749 1.00 28.97 122 LEU B C 1
ATOM 3882 O O . LEU B 1 122 ? 5.714 12.047 15.304 1.00 28.69 122 LEU B O 1
ATOM 3887 N N . ALA B 1 123 ? 7.003 10.194 15.338 1.00 29.41 123 ALA B N 1
ATOM 3888 C CA . ALA B 1 123 ? 6.671 9.836 16.720 1.00 30.40 123 ALA B CA 1
ATOM 3889 C C . ALA B 1 123 ? 7.051 10.992 17.636 1.00 30.58 123 ALA B C 1
ATOM 3890 O O . ALA B 1 123 ? 6.324 11.363 18.558 1.00 30.35 123 ALA B O 1
ATOM 3892 N N . LYS B 1 124 ? 8.209 11.567 17.371 1.00 31.91 124 LYS B N 1
ATOM 3893 C CA . LYS B 1 124 ? 8.671 12.687 18.158 1.00 32.96 124 LYS B CA 1
ATOM 3894 C C . LYS B 1 124 ? 7.738 13.893 18.071 1.00 32.46 124 LYS B C 1
ATOM 3895 O O . LYS B 1 124 ? 7.538 14.607 19.053 1.00 32.75 124 LYS B O 1
ATOM 3901 N N . ALA B 1 125 ? 7.174 14.131 16.895 1.00 31.52 125 ALA B N 1
ATOM 3902 C CA . ALA B 1 125 ? 6.271 15.263 16.711 1.00 30.86 125 ALA B CA 1
ATOM 3903 C C . ALA B 1 125 ? 4.948 15.080 17.466 1.00 30.75 125 ALA B C 1
ATOM 3904 O O . ALA B 1 125 ? 4.426 16.025 18.089 1.00 29.24 125 ALA B O 1
ATOM 3906 N N . PHE B 1 126 ? 4.394 13.869 17.396 1.00 30.50 126 PHE B N 1
ATOM 3907 C CA . PHE B 1 126 ? 3.131 13.566 18.076 1.00 30.68 126 PHE B CA 1
ATOM 3908 C C . PHE B 1 126 ? 3.246 13.633 19.601 1.00 31.79 126 PHE B C 1
ATOM 3909 O O . PHE B 1 126 ? 2.322 14.102 20.285 1.00 31.51 126 PHE B O 1
ATOM 3917 N N . LYS B 1 127 ? 4.366 13.152 20.133 1.00 32.93 127 LYS B N 1
ATOM 3918 C CA . LYS B 1 127 ? 4.594 13.183 21.582 1.00 35.57 127 LYS B CA 1
ATOM 3919 C C . LYS B 1 127 ? 4.666 14.608 22.106 1.00 36.44 127 LYS B C 1
ATOM 3920 O O . LYS B 1 127 ? 4.036 14.946 23.105 1.00 37.41 127 LYS B O 1
ATOM 3926 N N . GLU B 1 128 ? 5.459 15.432 21.431 1.00 37.27 128 GLU B N 1
ATOM 3927 C CA . GLU B 1 128 ? 5.636 16.809 21.842 1.00 38.55 128 GLU B CA 1
ATOM 3928 C C . GLU B 1 128 ? 4.360 17.647 21.815 1.00 37.92 128 GLU B C 1
ATOM 3929 O O . GLU B 1 128 ? 4.193 18.517 22.666 1.00 37.93 128 GLU B O 1
ATOM 3935 N N . VAL B 1 129 ? 3.458 17.401 20.861 1.00 36.48 129 VAL B N 1
ATOM 3936 C CA . VAL B 1 129 ? 2.197 18.143 20.852 1.00 34.84 129 VAL B CA 1
ATOM 3937 C C . VAL B 1 129 ? 1.198 17.442 21.790 1.00 34.94 129 VAL B C 1
ATOM 3938 O O . VAL B 1 129 ? 0.087 17.925 22.017 1.00 34.87 129 VAL B O 1
ATOM 3942 N N . GLY B 1 130 ? 1.592 16.291 22.328 1.00 34.01 130 GLY B N 1
ATOM 3943 C CA . GLY B 1 130 ? 0.719 15.580 23.248 1.00 33.62 130 GLY B CA 1
ATOM 3944 C C . GLY B 1 130 ? -0.440 14.789 22.663 1.00 33.32 130 GLY B C 1
ATOM 3945 O O . GLY B 1 130 ? -1.479 14.642 23.307 1.00 32.55 130 GLY B O 1
ATOM 3946 N N . TYR B 1 131 ? -0.265 14.283 21.444 1.00 32.21 131 TYR B N 1
ATOM 3947 C CA . TYR B 1 131 ? -1.282 13.464 20.785 1.00 30.83 131 TYR B CA 1
ATOM 3948 C C . TYR B 1 131 ? -0.659 12.083 20.778 1.00 30.66 131 TYR B C 1
ATOM 3949 O O . TYR B 1 131 ? 0.192 11.804 19.938 1.00 32.32 131 TYR B O 1
ATOM 3958 N N . THR B 1 132 ? -1.073 11.209 21.693 1.00 30.24 132 THR B N 1
ATOM 3959 C CA . THR B 1 132 ? -0.465 9.881 21.773 1.00 29.07 132 THR B CA 1
ATOM 3960 C C . THR B 1 132 ? -1.280 8.652 21.348 1.00 28.23 132 THR B C 1
ATOM 3961 O O . THR B 1 132 ? -0.803 7.517 21.490 1.00 25.72 132 THR B O 1
ATOM 3965 N N . ASP B 1 133 ? -2.487 8.863 20.829 1.00 27.04 133 ASP B N 1
ATOM 3966 C CA . ASP B 1 133 ? -3.335 7.739 20.415 1.00 27.78 133 ASP B CA 1
ATOM 3967 C C . ASP B 1 133 ? -2.746 6.962 19.234 1.00 26.93 133 ASP B C 1
ATOM 3968 O O . ASP B 1 133 ? -3.064 5.784 19.018 1.00 26.68 133 ASP B O 1
ATOM 3973 N N . ILE B 1 134 ? -1.898 7.632 18.462 1.00 25.78 134 ILE B N 1
ATOM 3974 C CA . ILE B 1 134 ? -1.279 7.028 17.290 1.00 25.15 134 ILE B CA 1
ATOM 3975 C C . ILE B 1 134 ? -0.015 6.216 17.619 1.00 25.80 134 ILE B C 1
ATOM 3976 O O . ILE B 1 134 ? 0.521 5.525 16.755 1.00 24.61 134 ILE B O 1
ATOM 3981 N N . LEU B 1 135 ? 0.457 6.289 18.859 1.00 26.25 135 LEU B N 1
ATOM 3982 C CA . LEU B 1 135 ? 1.684 5.580 19.232 1.00 29.03 135 LEU B CA 1
ATOM 3983 C C . LEU B 1 135 ? 1.460 4.186 19.814 1.00 30.78 135 LEU B C 1
ATOM 3984 O O . LEU B 1 135 ? 0.493 3.954 20.532 1.00 31.42 135 LEU B O 1
ATOM 3989 N N . ASP B 1 136 ? 2.344 3.251 19.485 1.00 32.93 136 ASP B N 1
ATOM 3990 C CA . ASP B 1 136 ? 2.216 1.912 20.028 1.00 36.17 136 ASP B CA 1
ATOM 3991 C C . ASP B 1 136 ? 2.939 1.932 21.373 1.00 37.84 136 ASP B C 1
ATOM 3992 O O . ASP B 1 136 ? 3.247 3.003 21.897 1.00 37.72 136 ASP B O 1
ATOM 3997 N N . GLU B 1 137 ? 3.222 0.760 21.923 1.00 39.91 137 GLU B N 1
ATOM 3998 C CA . GLU B 1 137 ? 3.878 0.678 23.216 1.00 41.82 137 GLU B CA 1
ATOM 3999 C C . GLU B 1 137 ? 5.365 1.037 23.266 1.00 41.90 137 GLU B C 1
ATOM 4000 O O . GLU B 1 137 ? 5.862 1.430 24.320 1.00 42.70 137 GLU B O 1
ATOM 4006 N N . ASN B 1 138 ? 6.078 0.918 22.151 1.00 41.60 138 ASN B N 1
ATOM 4007 C CA . ASN B 1 138 ? 7.490 1.271 22.145 1.00 41.11 138 ASN B CA 1
ATOM 4008 C C . ASN B 1 138 ? 7.625 2.749 21.783 1.00 40.36 138 ASN B C 1
ATOM 4009 O O . ASN B 1 138 ? 8.720 3.228 21.485 1.00 40.18 138 ASN B O 1
ATOM 4014 N N . GLY B 1 139 ? 6.504 3.466 21.787 1.00 39.05 139 GLY B N 1
ATOM 4015 C CA . GLY B 1 139 ? 6.530 4.885 21.462 1.00 38.55 139 GLY B CA 1
ATOM 4016 C C . GLY B 1 139 ? 6.716 5.238 19.993 1.00 37.76 139 GLY B C 1
ATOM 4017 O O . GLY B 1 139 ? 7.008 6.380 19.671 1.00 38.32 139 GLY B O 1
ATOM 4026 N N . ILE B 1 141 ? 5.164 5.169 15.866 1.00 32.60 141 ILE B N 1
ATOM 4027 C CA . ILE B 1 141 ? 3.863 5.192 15.197 1.00 30.22 141 ILE B CA 1
ATOM 4028 C C . ILE B 1 141 ? 3.397 3.757 15.038 1.00 28.90 141 ILE B C 1
ATOM 4029 O O . ILE B 1 141 ? 4.153 2.889 14.599 1.00 28.62 141 ILE B O 1
ATOM 4034 N N . ARG B 1 142 ? 2.158 3.501 15.423 1.00 27.70 142 ARG B N 1
ATOM 4035 C CA . ARG B 1 142 ? 1.613 2.162 15.297 1.00 26.87 142 ARG B CA 1
ATOM 4036 C C . ARG B 1 142 ? 1.450 1.826 13.814 1.00 26.79 142 ARG B C 1
ATOM 4037 O O . ARG B 1 142 ? 1.149 2.691 13.008 1.00 25.78 142 ARG B O 1
ATOM 4045 N N . SER B 1 143 ? 1.654 0.553 13.476 1.00 27.09 143 SER B N 1
ATOM 4046 C CA . SER B 1 143 ? 1.532 0.053 12.114 1.00 27.47 143 SER B CA 1
ATOM 4047 C C . SER B 1 143 ? 0.040 -0.036 11.807 1.00 26.85 143 SER B C 1
ATOM 4048 O O . SER B 1 143 ? -0.750 -0.344 12.693 1.00 26.97 143 SER B O 1
ATOM 4051 N N . GLY B 1 144 ? -0.355 0.250 10.569 1.00 25.49 144 GLY B N 1
ATOM 4052 C CA . GLY B 1 144 ? -1.769 0.200 10.217 1.00 24.28 144 GLY B CA 1
ATOM 4053 C C . GLY B 1 144 ? -2.199 1.285 9.245 1.00 24.28 144 GLY B C 1
ATOM 4054 O O . GLY B 1 144 ? -1.623 2.377 9.205 1.00 24.03 144 GLY B O 1
ATOM 4055 N N . LYS B 1 145 ? -3.218 0.985 8.449 1.00 25.16 145 LYS B N 1
ATOM 4056 C CA . LYS B 1 145 ? -3.737 1.932 7.455 1.00 25.20 145 LYS B CA 1
ATOM 4057 C C . LYS B 1 145 ? -4.334 3.216 8.055 1.00 25.02 145 LYS B C 1
ATOM 4058 O O . LYS B 1 145 ? -4.105 4.310 7.536 1.00 23.31 145 LYS B O 1
ATOM 4064 N N . GLY B 1 146 ? -5.097 3.080 9.136 1.00 24.98 146 GLY B N 1
ATOM 4065 C CA . GLY B 1 146 ? -5.700 4.249 9.760 1.00 25.41 146 GLY B CA 1
ATOM 4066 C C . GLY B 1 146 ? -4.637 5.223 10.246 1.00 25.74 146 GLY B C 1
ATOM 4067 O O . GLY B 1 146 ? -4.771 6.458 10.118 1.00 25.08 146 GLY B O 1
ATOM 4068 N N . GLU B 1 147 ? -3.574 4.664 10.814 1.00 25.18 147 GLU B N 1
ATOM 4069 C CA . GLU B 1 147 ? -2.458 5.469 11.299 1.00 25.32 147 GLU B CA 1
ATOM 4070 C C . GLU B 1 147 ? -1.788 6.217 10.136 1.00 24.50 147 GLU B C 1
ATOM 4071 O O . GLU B 1 147 ? -1.522 7.411 10.236 1.00 24.17 147 GLU B O 1
ATOM 4077 N N . GLY B 1 148 ? -1.554 5.522 9.025 1.00 23.74 148 GLY B N 1
ATOM 4078 C CA . GLY B 1 148 ? -0.937 6.151 7.866 1.00 22.61 148 GLY B CA 1
ATOM 4079 C C . GLY B 1 148 ? -1.792 7.261 7.290 1.00 22.88 148 GLY B C 1
ATOM 4080 O O . GLY B 1 148 ? -1.273 8.283 6.834 1.00 22.98 148 GLY B O 1
ATOM 4089 N N . LEU B 1 150 ? -3.943 9.129 8.929 1.00 25.21 150 LEU B N 1
ATOM 4090 C CA . LEU B 1 150 ? -3.932 10.222 9.879 1.00 25.76 150 LEU B CA 1
ATOM 4091 C C . LEU B 1 150 ? -2.677 11.042 9.625 1.00 24.57 150 LEU B C 1
ATOM 4092 O O . LEU B 1 150 ? -2.731 12.278 9.611 1.00 24.05 150 LEU B O 1
ATOM 4097 N N . VAL B 1 151 ? -1.551 10.352 9.431 1.00 22.37 151 VAL B N 1
ATOM 4098 C CA . VAL B 1 151 ? -0.292 11.024 9.133 1.00 20.94 151 VAL B CA 1
ATOM 4099 C C . VAL B 1 151 ? -0.459 11.789 7.822 1.00 20.97 151 VAL B C 1
ATOM 4100 O O . VAL B 1 151 ? -0.028 12.930 7.692 1.00 21.85 151 VAL B O 1
ATOM 4104 N N . GLY B 1 152 ? -1.083 11.145 6.836 1.00 21.25 152 GLY B N 1
ATOM 4105 C CA . GLY B 1 152 ? -1.289 11.801 5.557 1.00 20.81 152 GLY B CA 1
ATOM 4106 C C . GLY B 1 152 ? -2.182 13.023 5.701 1.00 21.41 152 GLY B C 1
ATOM 4107 O O . GLY B 1 152 ? -1.959 14.051 5.052 1.00 20.48 152 GLY B O 1
ATOM 4108 N N . LEU B 1 153 ? -3.193 12.922 6.561 1.00 21.38 153 LEU B N 1
ATOM 4109 C CA . LEU B 1 153 ? -4.131 14.022 6.763 1.00 23.45 153 LEU B CA 1
ATOM 4110 C C . LEU B 1 153 ? -3.448 15.254 7.371 1.00 24.82 153 LEU B C 1
ATOM 4111 O O . LEU B 1 153 ? -3.728 16.407 6.979 1.00 24.02 153 LEU B O 1
ATOM 4116 N N . LEU B 1 154 ? -2.551 15.013 8.321 1.00 23.70 154 LEU B N 1
ATOM 4117 C CA . LEU B 1 154 ? -1.834 16.105 8.964 1.00 25.41 154 LEU B CA 1
ATOM 4118 C C . LEU B 1 154 ? -0.894 16.784 7.962 1.00 25.84 154 LEU B C 1
ATOM 4119 O O . LEU B 1 154 ? -0.761 18.014 7.954 1.00 25.74 154 LEU B O 1
ATOM 4124 N N . LEU B 1 155 ? -0.255 15.991 7.105 1.00 26.38 155 LEU B N 1
ATOM 4125 C CA . LEU B 1 155 ? 0.632 16.566 6.100 1.00 25.95 155 LEU B CA 1
ATOM 4126 C C . LEU B 1 155 ? -0.184 17.412 5.123 1.00 26.06 155 LEU B C 1
ATOM 4127 O O . LEU B 1 155 ? 0.246 18.494 4.719 1.00 25.31 155 LEU B O 1
ATOM 4132 N N . ALA B 1 156 ? -1.369 16.925 4.759 1.00 25.35 156 ALA B N 1
ATOM 4133 C CA . ALA B 1 156 ? -2.234 17.648 3.831 1.00 26.62 156 ALA B CA 1
ATOM 4134 C C . ALA B 1 156 ? -2.651 18.952 4.486 1.00 26.97 156 ALA B C 1
ATOM 4135 O O . ALA B 1 156 ? -2.755 19.995 3.833 1.00 27.53 156 ALA B O 1
ATOM 4137 N N . LYS B 1 157 ? -2.896 18.884 5.788 1.00 26.60 157 LYS B N 1
ATOM 4138 C CA . LYS B 1 157 ? -3.304 20.065 6.509 1.00 27.79 157 LYS B CA 1
ATOM 4139 C C . LYS B 1 157 ? -2.160 21.072 6.591 1.00 28.19 157 LYS B C 1
ATOM 4140 O O . LYS B 1 157 ? -2.371 22.295 6.513 1.00 26.75 157 LYS B O 1
ATOM 4146 N N . ALA B 1 158 ? -0.948 20.553 6.739 1.00 28.91 158 ALA B N 1
ATOM 4147 C CA . ALA B 1 158 ? 0.239 21.404 6.829 1.00 30.84 158 ALA B CA 1
ATOM 4148 C C . ALA B 1 158 ? 0.523 22.166 5.535 1.00 31.74 158 ALA B C 1
ATOM 4149 O O . ALA B 1 158 ? 1.160 23.219 5.565 1.00 31.11 158 ALA B O 1
ATOM 4151 N N . ILE B 1 159 ? 0.071 21.649 4.392 1.00 32.34 159 ILE B N 1
ATOM 4152 C CA . ILE B 1 159 ? 0.308 22.376 3.150 1.00 32.35 159 ILE B CA 1
ATOM 4153 C C . ILE B 1 159 ? -0.910 23.192 2.741 1.00 31.67 159 ILE B C 1
ATOM 4154 O O . ILE B 1 159 ? -0.956 23.736 1.643 1.00 31.65 159 ILE B O 1
ATOM 4159 N N . GLY B 1 160 ? -1.893 23.274 3.629 1.00 31.38 160 GLY B N 1
ATOM 4160 C CA . GLY B 1 160 ? -3.088 24.052 3.346 1.00 31.44 160 GLY B CA 1
ATOM 4161 C C . GLY B 1 160 ? -4.132 23.476 2.401 1.00 31.52 160 GLY B C 1
ATOM 4162 O O . GLY B 1 160 ? -4.843 24.232 1.732 1.00 31.87 160 GLY B O 1
ATOM 4163 N N . ALA B 1 161 ? -4.243 22.149 2.329 1.00 31.04 161 ALA B N 1
ATOM 4164 C CA . ALA B 1 161 ? -5.251 21.538 1.453 1.00 29.74 161 ALA B CA 1
ATOM 4165 C C . ALA B 1 161 ? -6.644 21.777 2.051 1.00 28.57 161 ALA B C 1
ATOM 4166 O O . ALA B 1 161 ? -6.812 21.783 3.264 1.00 28.38 161 ALA B O 1
ATOM 4168 N N . GLU B 1 162 ? -7.634 21.995 1.195 1.00 27.94 162 GLU B N 1
ATOM 4169 C CA . GLU B 1 162 ? -9.002 22.235 1.637 1.00 28.56 162 GLU B CA 1
ATOM 4170 C C . GLU B 1 162 ? -9.817 20.955 1.556 1.00 26.74 162 GLU B C 1
ATOM 4171 O O . GLU B 1 162 ? -10.841 20.828 2.220 1.00 25.86 162 GLU B O 1
ATOM 4177 N N . TYR B 1 163 ? -9.360 20.032 0.710 1.00 25.23 163 TYR B N 1
ATOM 4178 C CA . TYR B 1 163 ? -10.005 18.737 0.513 1.00 25.37 163 TYR B CA 1
ATOM 4179 C C . TYR B 1 163 ? -8.932 17.674 0.482 1.00 23.88 163 TYR B C 1
ATOM 4180 O O . TYR B 1 163 ? -7.804 17.939 0.076 1.00 24.00 163 TYR B O 1
ATOM 4189 N N . VAL B 1 164 ? -9.282 16.470 0.916 1.00 22.63 164 VAL B N 1
ATOM 4190 C CA . VAL B 1 164 ? -8.348 15.359 0.848 1.00 21.72 164 VAL B CA 1
ATOM 4191 C C . VAL B 1 164 ? -9.065 14.170 0.234 1.00 21.34 164 VAL B C 1
ATOM 4192 O O . VAL B 1 164 ? -10.227 13.897 0.539 1.00 20.85 164 VAL B O 1
ATOM 4196 N N . GLY B 1 165 ? -8.369 13.483 -0.664 1.00 20.92 165 GLY B N 1
ATOM 4197 C CA . GLY B 1 165 ? -8.935 12.318 -1.311 1.00 21.76 165 GLY B CA 1
ATOM 4198 C C . GLY B 1 165 ? -7.974 11.156 -1.143 1.00 21.70 165 GLY B C 1
ATOM 4199 O O . GLY B 1 165 ? -6.774 11.298 -1.316 1.00 22.49 165 GLY B O 1
ATOM 4200 N N . PHE B 1 166 ? -8.503 9.998 -0.806 1.00 21.89 166 PHE B N 1
ATOM 4201 C CA . PHE B 1 166 ? -7.663 8.829 -0.608 1.00 21.91 166 PHE B CA 1
ATOM 4202 C C . PHE B 1 166 ? -7.830 7.894 -1.783 1.00 21.77 166 PHE B C 1
ATOM 4203 O O . PHE B 1 166 ? -8.946 7.723 -2.287 1.00 21.47 166 PHE B O 1
ATOM 4211 N N . VAL B 1 167 ? -6.729 7.288 -2.221 1.00 22.32 167 VAL B N 1
ATOM 4212 C CA . VAL B 1 167 ? -6.781 6.303 -3.308 1.00 24.91 167 VAL B CA 1
ATOM 4213 C C . VAL B 1 167 ? -5.759 5.218 -2.988 1.00 25.93 167 VAL B C 1
ATOM 4214 O O . VAL B 1 167 ? -4.642 5.508 -2.571 1.00 25.65 167 VAL B O 1
ATOM 4218 N N . ASP B 1 168 ? -6.161 3.967 -3.179 1.00 27.22 168 ASP B N 1
ATOM 4219 C CA . ASP B 1 168 ? -5.307 2.831 -2.886 1.00 28.74 168 ASP B CA 1
ATOM 4220 C C . ASP B 1 168 ? -4.227 2.691 -3.959 1.00 28.46 168 ASP B C 1
ATOM 4221 O O . ASP B 1 168 ? -4.462 2.931 -5.142 1.00 29.15 168 ASP B O 1
ATOM 4226 N N . ALA B 1 169 ? -3.031 2.303 -3.531 1.00 27.49 169 ALA B N 1
ATOM 4227 C CA . ALA B 1 169 ? -1.893 2.172 -4.430 1.00 27.40 169 ALA B CA 1
ATOM 4228 C C . ALA B 1 169 ? -1.798 0.866 -5.223 1.00 27.12 169 ALA B C 1
ATOM 4229 O O . ALA B 1 169 ? -0.947 0.736 -6.102 1.00 29.83 169 ALA B O 1
ATOM 4231 N N . ASP B 1 170 ? -2.657 -0.098 -4.929 1.00 27.03 170 ASP B N 1
ATOM 4232 C CA . ASP B 1 170 ? -2.628 -1.389 -5.626 1.00 27.34 170 ASP B CA 1
ATOM 4233 C C . ASP B 1 170 ? -3.667 -1.536 -6.765 1.00 28.00 170 ASP B C 1
ATOM 4234 O O . ASP B 1 170 ? -4.140 -2.644 -7.056 1.00 28.74 170 ASP B O 1
ATOM 4239 N N . ASN B 1 171 ? -4.010 -0.427 -7.415 1.00 26.61 171 ASN B N 1
ATOM 4240 C CA . ASN B 1 171 ? -5.005 -0.431 -8.491 1.00 25.95 171 ASN B CA 1
ATOM 4241 C C . ASN B 1 171 ? -4.392 -0.829 -9.824 1.00 25.22 171 ASN B C 1
ATOM 4242 O O . ASN B 1 171 ? -3.377 -0.279 -10.232 1.00 23.69 171 ASN B O 1
ATOM 4247 N N . TYR B 1 172 ? -5.019 -1.785 -10.500 1.00 24.45 172 TYR B N 1
ATOM 4248 C CA . TYR B 1 172 ? -4.544 -2.241 -11.806 1.00 25.95 172 TYR B CA 1
ATOM 4249 C C . TYR B 1 172 ? -4.942 -1.288 -12.913 1.00 23.68 172 TYR B C 1
ATOM 4250 O O . TYR B 1 172 ? -4.463 -1.406 -14.039 1.00 23.05 172 TYR B O 1
ATOM 4259 N N . ILE B 1 173 ? -5.845 -0.373 -12.613 1.00 21.77 173 ILE B N 1
ATOM 4260 C CA . ILE B 1 173 ? -6.304 0.528 -13.648 1.00 21.92 173 ILE B CA 1
ATOM 4261 C C . ILE B 1 173 ? -6.007 1.984 -13.369 1.00 21.61 173 ILE B C 1
ATOM 4262 O O . ILE B 1 173 ? -6.747 2.646 -12.642 1.00 22.35 173 ILE B O 1
ATOM 4267 N N . PRO B 1 174 ? -4.919 2.504 -13.952 1.00 21.09 174 PRO B N 1
ATOM 4268 C CA . PRO B 1 174 ? -4.573 3.908 -13.728 1.00 21.71 174 PRO B CA 1
ATOM 4269 C C . PRO B 1 174 ? -5.732 4.839 -14.042 1.00 21.53 174 PRO B C 1
ATOM 4270 O O . PRO B 1 174 ? -6.009 5.761 -13.292 1.00 23.49 174 PRO B O 1
ATOM 4274 N N . GLY B 1 175 ? -6.431 4.592 -15.144 1.00 21.30 175 GLY B N 1
ATOM 4275 C CA . GLY B 1 175 ? -7.551 5.453 -15.496 1.00 20.91 175 GLY B CA 1
ATOM 4276 C C . GLY B 1 175 ? -8.652 5.548 -14.448 1.00 21.71 175 GLY B C 1
ATOM 4277 O O . GLY B 1 175 ? -9.367 6.553 -14.365 1.00 20.91 175 GLY B O 1
ATOM 4278 N N . ALA B 1 176 ? -8.825 4.493 -13.657 1.00 21.29 176 ALA B N 1
ATOM 4279 C CA . ALA B 1 176 ? -9.860 4.524 -12.621 1.00 21.62 176 ALA B CA 1
ATOM 4280 C C . ALA B 1 176 ? -9.411 5.500 -11.537 1.00 20.85 176 ALA B C 1
ATOM 4281 O O . ALA B 1 176 ? -10.222 6.190 -10.950 1.00 21.76 176 ALA B O 1
ATOM 4283 N N . VAL B 1 177 ? -8.111 5.549 -11.270 1.00 21.38 177 VAL B N 1
ATOM 4284 C CA . VAL B 1 177 ? -7.588 6.464 -10.270 1.00 20.88 177 VAL B CA 1
ATOM 4285 C C . VAL B 1 177 ? -7.822 7.891 -10.764 1.00 21.01 177 VAL B C 1
ATOM 4286 O O . VAL B 1 177 ? -8.234 8.776 -9.998 1.00 21.55 177 VAL B O 1
ATOM 4290 N N . ASN B 1 178 ? -7.549 8.124 -12.043 1.00 20.39 178 ASN B N 1
ATOM 4291 C CA . ASN B 1 178 ? -7.780 9.446 -12.601 1.00 20.68 178 ASN B CA 1
ATOM 4292 C C . ASN B 1 178 ? -9.262 9.808 -12.413 1.00 21.21 178 ASN B C 1
ATOM 4293 O O . ASN B 1 178 ? -9.593 10.931 -12.019 1.00 20.47 178 ASN B O 1
ATOM 4298 N N . GLU B 1 179 ? -10.159 8.861 -12.674 1.00 21.23 179 GLU B N 1
ATOM 4299 C CA . GLU B 1 179 ? -11.591 9.134 -12.497 1.00 21.83 179 GLU B CA 1
ATOM 4300 C C . GLU B 1 179 ? -11.961 9.378 -11.027 1.00 21.03 179 GLU B C 1
ATOM 4301 O O . GLU B 1 179 ? -12.766 10.270 -10.714 1.00 19.16 179 GLU B O 1
ATOM 4307 N N . TYR B 1 180 ? -11.397 8.594 -10.112 1.00 20.32 180 TYR B N 1
ATOM 4308 C CA . TYR B 1 180 ? -11.744 8.774 -8.702 1.00 20.59 180 TYR B CA 1
ATOM 4309 C C . TYR B 1 180 ? -11.555 10.206 -8.250 1.00 20.55 180 TYR B C 1
ATOM 4310 O O . TYR B 1 180 ? -12.411 10.783 -7.580 1.00 20.50 180 TYR B O 1
ATOM 4319 N N . VAL B 1 181 ? -10.406 10.767 -8.593 1.00 22.04 181 VAL B N 1
ATOM 4320 C CA . VAL B 1 181 ? -10.101 12.121 -8.167 1.00 23.44 181 VAL B CA 1
ATOM 4321 C C . VAL B 1 181 ? -11.092 13.110 -8.750 1.00 22.80 181 VAL B C 1
ATOM 4322 O O . VAL B 1 181 ? -11.516 14.025 -8.066 1.00 22.08 181 VAL B O 1
ATOM 4326 N N . LYS B 1 182 ? -11.469 12.928 -10.012 1.00 22.72 182 LYS B N 1
ATOM 4327 C CA . LYS B 1 182 ? -12.427 13.849 -10.633 1.00 23.01 182 LYS B CA 1
ATOM 4328 C C . LYS B 1 182 ? -13.801 13.666 -10.032 1.00 22.26 182 LYS B C 1
ATOM 4329 O O . LYS B 1 182 ? -14.548 14.637 -9.849 1.00 22.85 182 LYS B O 1
ATOM 4335 N N . ASP B 1 183 ? -14.148 12.430 -9.691 1.00 21.52 183 ASP B N 1
ATOM 4336 C CA . ASP B 1 183 ? -15.452 12.216 -9.084 1.00 20.86 183 ASP B CA 1
ATOM 4337 C C . ASP B 1 183 ? -15.538 12.850 -7.711 1.00 20.66 183 ASP B C 1
ATOM 4338 O O . ASP B 1 183 ? -16.592 13.343 -7.343 1.00 20.49 183 ASP B O 1
ATOM 4343 N N . TYR B 1 184 ? -14.441 12.839 -6.952 1.00 21.04 184 TYR B N 1
ATOM 4344 C CA . TYR B 1 184 ? -14.440 13.462 -5.622 1.00 21.61 184 TYR B CA 1
ATOM 4345 C C . TYR B 1 184 ? -14.755 14.931 -5.804 1.00 21.87 184 TYR B C 1
ATOM 4346 O O . TYR B 1 184 ? -15.542 15.504 -5.065 1.00 22.95 184 TYR B O 1
ATOM 4355 N N . ALA B 1 185 ? -14.089 15.537 -6.778 1.00 22.90 185 ALA B N 1
ATOM 4356 C CA . ALA B 1 185 ? -14.276 16.949 -7.091 1.00 23.90 185 ALA B CA 1
ATOM 4357 C C . ALA B 1 185 ? -15.738 17.216 -7.444 1.00 24.23 185 ALA B C 1
ATOM 4358 O O . ALA B 1 185 ? -16.356 18.136 -6.915 1.00 23.37 185 ALA B O 1
ATOM 4360 N N . ALA B 1 186 ? -16.292 16.388 -8.329 1.00 24.27 186 ALA B N 1
ATOM 4361 C CA . ALA B 1 186 ? -17.684 16.527 -8.740 1.00 24.66 186 ALA B CA 1
ATOM 4362 C C . ALA B 1 186 ? -18.590 16.526 -7.513 1.00 25.30 186 ALA B C 1
ATOM 4363 O O . ALA B 1 186 ? -19.503 17.350 -7.388 1.00 25.93 186 ALA B O 1
ATOM 4365 N N . GLY B 1 187 ? -18.344 15.585 -6.609 1.00 24.25 187 GLY B N 1
ATOM 4366 C CA . GLY B 1 187 ? -19.143 15.495 -5.404 1.00 23.98 187 GLY B CA 1
ATOM 4367 C C . GLY B 1 187 ? -19.064 16.762 -4.560 1.00 24.57 187 GLY B C 1
ATOM 4368 O O . GLY B 1 187 ? -20.078 17.261 -4.086 1.00 23.54 187 GLY B O 1
ATOM 4369 N N . PHE B 1 188 ? -17.857 17.286 -4.360 1.00 24.52 188 PHE B N 1
ATOM 4370 C CA . PHE B 1 188 ? -17.706 18.507 -3.580 1.00 25.54 188 PHE B CA 1
ATOM 4371 C C . PHE B 1 188 ? -18.399 19.689 -4.287 1.00 27.21 188 PHE B C 1
ATOM 4372 O O . PHE B 1 188 ? -18.975 20.577 -3.637 1.00 26.78 188 PHE B O 1
ATOM 4380 N N . LEU B 1 189 ? -18.380 19.691 -5.614 1.00 28.19 189 LEU B N 1
ATOM 4381 C CA . LEU B 1 189 ? -19.007 20.787 -6.350 1.00 29.75 189 LEU B CA 1
ATOM 4382 C C . LEU B 1 189 ? -20.528 20.714 -6.323 1.00 30.89 189 LEU B C 1
ATOM 4383 O O . LEU B 1 189 ? -21.204 21.675 -6.673 1.00 30.76 189 LEU B O 1
ATOM 4396 N N . SER B 1 191 ? -22.250 19.832 -3.438 1.00 34.31 191 SER B N 1
ATOM 4397 C CA . SER B 1 191 ? -22.725 20.009 -2.074 1.00 35.37 191 SER B CA 1
ATOM 4398 C C . SER B 1 191 ? -22.833 21.458 -1.647 1.00 35.30 191 SER B C 1
ATOM 4399 O O . SER B 1 191 ? -22.225 22.351 -2.224 1.00 34.28 191 SER B O 1
ATOM 4402 N N . GLU B 1 192 ? -23.612 21.664 -0.596 1.00 36.49 192 GLU B N 1
ATOM 4403 C CA . GLU B 1 192 ? -23.836 22.984 -0.049 1.00 37.58 192 GLU B CA 1
ATOM 4404 C C . GLU B 1 192 ? -23.297 23.163 1.367 1.00 37.23 192 GLU B C 1
ATOM 4405 O O . GLU B 1 192 ? -23.483 24.219 1.974 1.00 38.59 192 GLU B O 1
ATOM 4411 N N . SER B 1 193 ? -22.615 22.145 1.886 1.00 34.75 193 SER B N 1
ATOM 4412 C CA . SER B 1 193 ? -22.032 22.225 3.219 1.00 33.23 193 SER B CA 1
ATOM 4413 C C . SER B 1 193 ? -20.513 22.146 3.142 1.00 32.95 193 SER B C 1
ATOM 4414 O O . SER B 1 193 ? -19.954 21.501 2.248 1.00 33.04 193 SER B O 1
ATOM 4417 N N . GLU B 1 194 ? -19.852 22.822 4.077 1.00 32.20 194 GLU B N 1
ATOM 4418 C CA . GLU B 1 194 ? -18.392 22.810 4.166 1.00 31.93 194 GLU B CA 1
ATOM 4419 C C . GLU B 1 194 ? -17.946 21.489 4.807 1.00 30.51 194 GLU B C 1
ATOM 4420 O O . GLU B 1 194 ? -16.757 21.180 4.844 1.00 31.17 194 GLU B O 1
ATOM 4426 N N . TYR B 1 195 ? -18.913 20.739 5.328 1.00 28.94 195 TYR B N 1
ATOM 4427 C CA . TYR B 1 195 ? -18.669 19.444 5.944 1.00 29.09 195 TYR B CA 1
ATOM 4428 C C . TYR B 1 195 ? -19.255 18.433 4.968 1.00 28.68 195 TYR B C 1
ATOM 4429 O O . TYR B 1 195 ? -20.437 18.071 5.054 1.00 27.74 195 TYR B O 1
ATOM 4438 N N . THR B 1 196 ? -18.419 17.992 4.032 1.00 26.94 196 THR B N 1
ATOM 4439 C CA . THR B 1 196 ? -18.859 17.052 3.017 1.00 26.62 196 THR B CA 1
ATOM 4440 C C . THR B 1 196 ? -17.906 15.884 2.827 1.00 26.65 196 THR B C 1
ATOM 4441 O O . THR B 1 196 ? -16.682 16.027 2.905 1.00 24.28 196 THR B O 1
ATOM 4453 N N . VAL B 1 198 ? -17.374 12.366 0.184 1.00 23.06 198 VAL B N 1
ATOM 4454 C CA . VAL B 1 198 ? -17.690 11.747 -1.094 1.00 22.55 198 VAL B CA 1
ATOM 4455 C C . VAL B 1 198 ? -17.147 10.320 -1.055 1.00 22.50 198 VAL B C 1
ATOM 4456 O O . VAL B 1 198 ? -15.957 10.108 -0.842 1.00 22.63 198 VAL B O 1
ATOM 4460 N N . ARG B 1 199 ? -18.013 9.336 -1.264 1.00 21.68 199 ARG B N 1
ATOM 4461 C CA . ARG B 1 199 ? -17.578 7.942 -1.216 1.00 21.46 199 ARG B CA 1
ATOM 4462 C C . ARG B 1 199 ? -17.905 7.274 -2.529 1.00 21.58 199 ARG B C 1
ATOM 4463 O O . ARG B 1 199 ? -19.001 7.441 -3.041 1.00 20.75 199 ARG B O 1
ATOM 4471 N N . LEU B 1 200 ? -16.943 6.547 -3.092 1.00 21.69 200 LEU B N 1
ATOM 4472 C CA . LEU B 1 200 ? -17.168 5.886 -4.364 1.00 22.83 200 LEU B CA 1
ATOM 4473 C C . LEU B 1 200 ? -17.693 4.457 -4.233 1.00 24.64 200 LEU B C 1
ATOM 4474 O O . LEU B 1 200 ? -17.331 3.728 -3.307 1.00 24.20 200 LEU B O 1
ATOM 4479 N N . HIS B 1 201 ? -18.557 4.095 -5.175 1.00 25.94 201 HIS B N 1
ATOM 4480 C CA . HIS B 1 201 ? -19.197 2.779 -5.231 1.00 28.28 201 HIS B CA 1
ATOM 4481 C C . HIS B 1 201 ? -18.939 2.142 -6.611 1.00 29.39 201 HIS B C 1
ATOM 4482 O O . HIS B 1 201 ? -18.946 2.849 -7.624 1.00 29.51 201 HIS B O 1
ATOM 4489 N N . TRP B 1 202 ? -18.699 0.837 -6.660 1.00 31.50 202 TRP B N 1
ATOM 4490 C CA . TRP B 1 202 ? -18.501 0.161 -7.948 1.00 33.75 202 TRP B CA 1
ATOM 4491 C C . TRP B 1 202 ? -19.816 -0.534 -8.250 1.00 33.80 202 TRP B C 1
ATOM 4492 O O . TRP B 1 202 ? -20.237 -1.378 -7.446 1.00 34.21 202 TRP B O 1
ATOM 4503 N N . VAL B 1 221 ? -18.937 -9.088 0.827 1.00 44.90 221 VAL B N 1
ATOM 4504 C CA . VAL B 1 221 ? -18.786 -8.558 2.178 1.00 45.34 221 VAL B CA 1
ATOM 4505 C C . VAL B 1 221 ? -19.314 -7.133 2.314 1.00 45.16 221 VAL B C 1
ATOM 4506 O O . VAL B 1 221 ? -20.056 -6.828 3.256 1.00 44.99 221 VAL B O 1
ATOM 4510 N N . SER B 1 222 ? -18.918 -6.263 1.384 1.00 44.35 222 SER B N 1
ATOM 4511 C CA . SER B 1 222 ? -19.346 -4.872 1.428 1.00 43.37 222 SER B CA 1
ATOM 4512 C C . SER B 1 222 ? -20.867 -4.853 1.416 1.00 42.69 222 SER B C 1
ATOM 4513 O O . SER B 1 222 ? -21.495 -3.946 1.957 1.00 42.52 222 SER B O 1
ATOM 4516 N N . GLU B 1 223 ? -21.465 -5.870 0.807 1.00 41.98 223 GLU B N 1
ATOM 4517 C CA . GLU B 1 223 ? -22.917 -5.962 0.775 1.00 41.05 223 GLU B CA 1
ATOM 4518 C C . GLU B 1 223 ? -23.395 -6.332 2.179 1.00 39.69 223 GLU B C 1
ATOM 4519 O O . GLU B 1 223 ? -24.470 -5.920 2.624 1.00 38.95 223 GLU B O 1
ATOM 4525 N N . ILE B 1 224 ? -22.579 -7.112 2.877 1.00 38.23 224 ILE B N 1
ATOM 4526 C CA . ILE B 1 224 ? -22.895 -7.518 4.241 1.00 36.35 224 ILE B CA 1
ATOM 4527 C C . ILE B 1 224 ? -22.754 -6.277 5.122 1.00 35.06 224 ILE B C 1
ATOM 4528 O O . ILE B 1 224 ? -23.635 -5.957 5.923 1.00 34.97 224 ILE B O 1
ATOM 4533 N N . THR B 1 225 ? -21.652 -5.561 4.940 1.00 33.35 225 THR B N 1
ATOM 4534 C CA . THR B 1 225 ? -21.415 -4.347 5.702 1.00 31.24 225 THR B CA 1
ATOM 4535 C C . THR B 1 225 ? -22.551 -3.344 5.478 1.00 29.72 225 THR B C 1
ATOM 4536 O O . THR B 1 225 ? -23.113 -2.815 6.427 1.00 28.49 225 THR B O 1
ATOM 4540 N N . ASN B 1 226 ? -22.907 -3.089 4.225 1.00 29.09 226 ASN B N 1
ATOM 4541 C CA . ASN B 1 226 ? -23.994 -2.152 3.964 1.00 28.29 226 ASN B CA 1
ATOM 4542 C C . ASN B 1 226 ? -25.317 -2.646 4.560 1.00 27.58 226 ASN B C 1
ATOM 4543 O O . ASN B 1 226 ? -26.115 -1.852 5.074 1.00 25.70 226 ASN B O 1
ATOM 4548 N N . HIS B 1 227 ? -25.555 -3.953 4.487 1.00 27.44 227 HIS B N 1
ATOM 4549 C CA . HIS B 1 227 ? -26.785 -4.517 5.038 1.00 28.58 227 HIS B CA 1
ATOM 4550 C C . HIS B 1 227 ? -26.916 -4.077 6.493 1.00 27.90 227 HIS B C 1
ATOM 4551 O O . HIS B 1 227 ? -27.952 -3.573 6.924 1.00 27.33 227 HIS B O 1
ATOM 4558 N N . TYR B 1 228 ? -25.844 -4.258 7.249 1.00 28.49 228 TYR B N 1
ATOM 4559 C CA . TYR B 1 228 ? -25.865 -3.908 8.662 1.00 29.17 228 TYR B CA 1
ATOM 4560 C C . TYR B 1 228 ? -25.838 -2.427 8.985 1.00 27.87 228 TYR B C 1
ATOM 4561 O O . TYR B 1 228 ? -26.407 -2.000 9.988 1.00 29.32 228 TYR B O 1
ATOM 4570 N N . LEU B 1 229 ? -25.194 -1.637 8.135 1.00 26.34 229 LEU B N 1
ATOM 4571 C CA . LEU B 1 229 ? -25.153 -0.200 8.355 1.00 25.82 229 LEU B CA 1
ATOM 4572 C C . LEU B 1 229 ? -26.569 0.357 8.209 1.00 26.10 229 LEU B C 1
ATOM 4573 O O . LEU B 1 229 ? -27.011 1.200 8.998 1.00 25.51 229 LEU B O 1
ATOM 4578 N N . ASN B 1 230 ? -27.280 -0.113 7.188 1.00 26.35 230 ASN B N 1
ATOM 4579 C CA . ASN B 1 230 ? -28.646 0.326 6.971 1.00 27.23 230 ASN B CA 1
ATOM 4580 C C . ASN B 1 230 ? -29.540 -0.176 8.125 1.00 28.29 230 ASN B C 1
ATOM 4581 O O . ASN B 1 230 ? -30.457 0.524 8.578 1.00 27.20 230 ASN B O 1
ATOM 4586 N N . LEU B 1 231 ? -29.257 -1.389 8.584 1.00 30.43 231 LEU B N 1
ATOM 4587 C CA . LEU B 1 231 ? -29.969 -2.004 9.701 1.00 33.46 231 LEU B CA 1
ATOM 4588 C C . LEU B 1 231 ? -29.782 -1.148 10.963 1.00 34.70 231 LEU B C 1
ATOM 4589 O O . LEU B 1 231 ? -30.670 -1.041 11.820 1.00 34.69 231 LEU B O 1
ATOM 4594 N N . LEU B 1 232 ? -28.602 -0.540 11.068 1.00 35.91 232 LEU B N 1
ATOM 4595 C CA . LEU B 1 232 ? -28.264 0.299 12.214 1.00 36.73 232 LEU B CA 1
ATOM 4596 C C . LEU B 1 232 ? -29.206 1.491 12.329 1.00 37.45 232 LEU B C 1
ATOM 4597 O O . LEU B 1 232 ? -29.513 1.940 13.436 1.00 38.32 232 LEU B O 1
ATOM 4602 N N . VAL B 1 233 ? -29.659 2.015 11.195 1.00 37.07 233 VAL B N 1
ATOM 4603 C CA . VAL B 1 233 ? -30.575 3.148 11.231 1.00 37.58 233 VAL B CA 1
ATOM 4604 C C . VAL B 1 233 ? -32.033 2.653 11.225 1.00 37.88 233 VAL B C 1
ATOM 4605 O O . VAL B 1 233 ? -32.884 3.177 11.964 1.00 38.43 233 VAL B O 1
ATOM 4609 N N . SER B 1 234 ? -32.303 1.636 10.405 1.00 37.29 234 SER B N 1
ATOM 4610 C CA . SER B 1 234 ? -33.638 1.036 10.290 1.00 37.84 234 SER B CA 1
ATOM 4611 C C . SER B 1 234 ? -34.259 0.724 11.659 1.00 38.28 234 SER B C 1
ATOM 4612 O O . SER B 1 234 ? -35.418 1.064 11.925 1.00 37.46 234 SER B O 1
ATOM 4615 N N . GLU B 1 235 ? -33.484 0.056 12.509 1.00 38.86 235 GLU B N 1
ATOM 4616 C CA . GLU B 1 235 ? -33.935 -0.319 13.841 1.00 39.98 235 GLU B CA 1
ATOM 4617 C C . GLU B 1 235 ? -34.553 0.861 14.596 1.00 40.43 235 GLU B C 1
ATOM 4618 O O . GLU B 1 235 ? -35.416 0.674 15.459 1.00 40.94 235 GLU B O 1
ATOM 4624 N N . HIS B 1 236 ? -34.135 2.079 14.263 1.00 40.00 236 HIS B N 1
ATOM 4625 C CA . HIS B 1 236 ? -34.697 3.247 14.933 1.00 40.01 236 HIS B CA 1
ATOM 4626 C C . HIS B 1 236 ? -35.823 3.913 14.141 1.00 39.90 236 HIS B C 1
ATOM 4627 O O . HIS B 1 236 ? -36.827 4.324 14.720 1.00 39.69 236 HIS B O 1
ATOM 4634 N N . THR B 1 237 ? -35.670 4.008 12.825 1.00 38.78 237 THR B N 1
ATOM 4635 C CA . THR B 1 237 ? -36.704 4.640 12.005 1.00 38.98 237 THR B CA 1
ATOM 4636 C C . THR B 1 237 ? -37.937 3.758 11.818 1.00 38.47 237 THR B C 1
ATOM 4637 O O . THR B 1 237 ? -39.044 4.271 11.664 1.00 38.23 237 THR B O 1
ATOM 4641 N N . ALA B 1 238 ? -37.721 2.442 11.819 1.00 38.93 238 ALA B N 1
ATOM 4642 C CA . ALA B 1 238 ? -38.770 1.438 11.626 1.00 39.05 238 ALA B CA 1
ATOM 4643 C C . ALA B 1 238 ? -38.993 1.155 10.131 1.00 38.79 238 ALA B C 1
ATOM 4644 O O . ALA B 1 238 ? -39.785 0.280 9.759 1.00 38.65 238 ALA B O 1
ATOM 4646 N N . PHE B 1 239 ? -38.289 1.893 9.279 1.00 38.07 239 PHE B N 1
ATOM 4647 C CA . PHE B 1 239 ? -38.403 1.713 7.829 1.00 37.78 239 PHE B CA 1
ATOM 4648 C C . PHE B 1 239 ? -37.101 1.214 7.233 1.00 38.00 239 PHE B C 1
ATOM 4649 O O . PHE B 1 239 ? -36.075 1.899 7.282 1.00 38.39 239 PHE B O 1
ATOM 4657 N N . GLU B 1 240 ? -37.141 0.017 6.664 1.00 37.86 240 GLU B N 1
ATOM 4658 C CA . GLU B 1 240 ? -35.959 -0.565 6.050 1.00 37.89 240 GLU B CA 1
ATOM 4659 C C . GLU B 1 240 ? -35.407 0.367 4.971 1.00 37.33 240 GLU B C 1
ATOM 4660 O O . GLU B 1 240 ? -36.162 0.928 4.168 1.00 36.63 240 GLU B O 1
ATOM 4666 N N . THR B 1 241 ? -34.087 0.543 4.960 1.00 36.05 241 THR B N 1
ATOM 4667 C CA . THR B 1 241 ? -33.455 1.422 3.981 1.00 34.75 241 THR B CA 1
ATOM 4668 C C . THR B 1 241 ? -32.247 0.774 3.307 1.00 33.93 241 THR B C 1
ATOM 4669 O O . THR B 1 241 ? -31.648 -0.153 3.837 1.00 34.63 241 THR B O 1
ATOM 4673 N N . THR B 1 242 ? -31.899 1.262 2.121 1.00 32.81 242 THR B N 1
ATOM 4674 C CA . THR B 1 242 ? -30.755 0.739 1.369 1.00 31.06 242 THR B CA 1
ATOM 4675 C C . THR B 1 242 ? -29.911 1.938 0.947 1.00 29.55 242 THR B C 1
ATOM 4676 O O . THR B 1 242 ? -29.047 1.827 0.077 1.00 28.46 242 THR B O 1
ATOM 4680 N N . ILE B 1 243 ? -30.169 3.089 1.572 1.00 28.35 243 ILE B N 1
ATOM 4681 C CA . ILE B 1 243 ? -29.479 4.330 1.212 1.00 28.08 243 ILE B CA 1
ATOM 4682 C C . ILE B 1 243 ? -27.944 4.253 1.257 1.00 26.69 243 ILE B C 1
ATOM 4683 O O . ILE B 1 243 ? -27.261 4.864 0.432 1.00 25.88 243 ILE B O 1
ATOM 4696 N N . VAL B 1 245 ? -24.615 2.510 0.493 1.00 23.83 245 VAL B N 1
ATOM 4697 C CA . VAL B 1 245 ? -24.040 1.476 -0.363 1.00 24.65 245 VAL B CA 1
ATOM 4698 C C . VAL B 1 245 ? -22.522 1.628 -0.487 1.00 24.70 245 VAL B C 1
ATOM 4699 O O . VAL B 1 245 ? -21.899 1.036 -1.370 1.00 26.22 245 VAL B O 1
ATOM 4703 N N . THR B 1 246 ? -21.929 2.410 0.416 1.00 24.08 246 THR B N 1
ATOM 4704 C CA . THR B 1 246 ? -20.486 2.651 0.404 1.00 23.76 246 THR B CA 1
ATOM 4705 C C . THR B 1 246 ? -19.817 2.388 1.748 1.00 24.39 246 THR B C 1
ATOM 4706 O O . THR B 1 246 ? -18.780 2.961 2.045 1.00 25.38 246 THR B O 1
ATOM 4710 N N . GLY B 1 247 ? -20.404 1.507 2.548 1.00 24.73 247 GLY B N 1
ATOM 4711 C CA . GLY B 1 247 ? -19.842 1.187 3.847 1.00 25.43 247 GLY B CA 1
ATOM 4712 C C . GLY B 1 247 ? -18.359 0.863 3.902 1.00 26.52 247 GLY B C 1
ATOM 4713 O O . GLY B 1 247 ? -17.696 1.263 4.857 1.00 27.91 247 GLY B O 1
ATOM 4714 N N . ASN B 1 248 ? -17.841 0.140 2.910 1.00 25.88 248 ASN B N 1
ATOM 4715 C CA . ASN B 1 248 ? -16.428 -0.238 2.864 1.00 26.79 248 ASN B CA 1
ATOM 4716 C C . ASN B 1 248 ? -15.658 0.500 1.771 1.00 27.34 248 ASN B C 1
ATOM 4717 O O . ASN B 1 248 ? -14.686 -0.028 1.257 1.00 28.34 248 ASN B O 1
ATOM 4722 N N . ALA B 1 249 ? -16.074 1.707 1.410 1.00 27.37 249 ALA B N 1
ATOM 4723 C CA . ALA B 1 249 ? -15.393 2.460 0.347 1.00 27.11 249 ALA B CA 1
ATOM 4724 C C . ALA B 1 249 ? -14.018 3.039 0.716 1.00 27.59 249 ALA B C 1
ATOM 4725 O O . ALA B 1 249 ? -13.924 4.111 1.327 1.00 27.47 249 ALA B O 1
ATOM 4727 N N . GLY B 1 250 ? -12.956 2.329 0.328 1.00 27.47 250 GLY B N 1
ATOM 4728 C CA . GLY B 1 250 ? -11.600 2.793 0.599 1.00 26.58 250 GLY B CA 1
ATOM 4729 C C . GLY B 1 250 ? -11.343 4.067 -0.189 1.00 26.60 250 GLY B C 1
ATOM 4730 O O . GLY B 1 250 ? -10.593 4.939 0.244 1.00 25.41 250 GLY B O 1
ATOM 4731 N N . GLU B 1 251 ? -11.983 4.165 -1.358 1.00 25.83 251 GLU B N 1
ATOM 4732 C CA . GLU B 1 251 ? -11.873 5.339 -2.226 1.00 25.25 251 GLU B CA 1
ATOM 4733 C C . GLU B 1 251 ? -12.889 6.373 -1.783 1.00 23.33 251 GLU B C 1
ATOM 4734 O O . GLU B 1 251 ? -14.046 6.294 -2.156 1.00 22.61 251 GLU B O 1
ATOM 4740 N N . HIS B 1 252 ? -12.467 7.322 -0.960 1.00 22.52 252 HIS B N 1
ATOM 4741 C CA . HIS B 1 252 ? -13.369 8.372 -0.519 1.00 21.89 252 HIS B CA 1
ATOM 4742 C C . HIS B 1 252 ? -12.582 9.651 -0.298 1.00 21.31 252 HIS B C 1
ATOM 4743 O O . HIS B 1 252 ? -11.348 9.635 -0.267 1.00 20.61 252 HIS B O 1
ATOM 4750 N N . ALA B 1 253 ? -13.307 10.747 -0.124 1.00 20.56 253 ALA B N 1
ATOM 4751 C CA . ALA B 1 253 ? -12.703 12.067 0.077 1.00 22.08 253 ALA B CA 1
ATOM 4752 C C . ALA B 1 253 ? -13.545 12.888 1.052 1.00 22.18 253 ALA B C 1
ATOM 4753 O O . ALA B 1 253 ? -14.740 12.623 1.218 1.00 22.33 253 ALA B O 1
ATOM 4763 N N . THR B 1 255 ? -13.798 17.192 2.966 1.00 23.61 255 THR B N 1
ATOM 4764 C CA . THR B 1 255 ? -13.304 18.564 3.081 1.00 23.87 255 THR B CA 1
ATOM 4765 C C . THR B 1 255 ? -12.465 18.454 4.350 1.00 23.69 255 THR B C 1
ATOM 4766 O O . THR B 1 255 ? -12.772 17.648 5.224 1.00 22.54 255 THR B O 1
ATOM 4778 N N . LYS B 1 257 ? -12.325 20.399 6.810 1.00 25.29 257 LYS B N 1
ATOM 4779 C CA . LYS B 1 257 ? -13.117 20.795 7.974 1.00 25.64 257 LYS B CA 1
ATOM 4780 C C . LYS B 1 257 ? -13.835 19.605 8.585 1.00 24.87 257 LYS B C 1
ATOM 4781 O O . LYS B 1 257 ? -13.999 19.503 9.809 1.00 23.89 257 LYS B O 1
ATOM 4787 N N . LEU B 1 258 ? -14.294 18.697 7.735 1.00 23.71 258 LEU B N 1
ATOM 4788 C CA . LEU B 1 258 ? -14.954 17.515 8.272 1.00 23.04 258 LEU B CA 1
ATOM 4789 C C . LEU B 1 258 ? -13.894 16.548 8.778 1.00 23.20 258 LEU B C 1
ATOM 4790 O O . LEU B 1 258 ? -13.999 16.016 9.888 1.00 23.20 258 LEU B O 1
ATOM 4795 N N . ALA B 1 259 ? -12.867 16.330 7.961 1.00 24.06 259 ALA B N 1
ATOM 4796 C CA . ALA B 1 259 ? -11.796 15.397 8.302 1.00 25.52 259 ALA B CA 1
ATOM 4797 C C . ALA B 1 259 ? -11.104 15.677 9.639 1.00 26.72 259 ALA B C 1
ATOM 4798 O O . ALA B 1 259 ? -10.778 14.750 10.380 1.00 24.76 259 ALA B O 1
ATOM 4800 N N . GLU B 1 260 ? -10.873 16.946 9.956 1.00 28.25 260 GLU B N 1
ATOM 4801 C CA . GLU B 1 260 ? -10.194 17.268 11.205 1.00 29.62 260 GLU B CA 1
ATOM 4802 C C . GLU B 1 260 ? -11.004 17.057 12.478 1.00 28.88 260 GLU B C 1
ATOM 4803 O O . GLU B 1 260 ? -10.439 17.092 13.568 1.00 29.06 260 GLU B O 1
ATOM 4809 N N . ILE B 1 261 ? -12.314 16.837 12.372 1.00 28.24 261 ILE B N 1
ATOM 4810 C CA . ILE B 1 261 ? -13.105 16.621 13.586 1.00 27.67 261 ILE B CA 1
ATOM 4811 C C . ILE B 1 261 ? -13.533 15.170 13.775 1.00 27.31 261 ILE B C 1
ATOM 4812 O O . ILE B 1 261 ? -14.190 14.846 14.762 1.00 26.38 261 ILE B O 1
ATOM 4817 N N . LEU B 1 262 ? -13.127 14.299 12.863 1.00 26.27 262 LEU B N 1
ATOM 4818 C CA . LEU B 1 262 ? -13.493 12.890 12.959 1.00 26.75 262 LEU B CA 1
ATOM 4819 C C . LEU B 1 262 ? -12.510 11.982 13.691 1.00 27.16 262 LEU B C 1
ATOM 4820 O O . LEU B 1 262 ? -11.317 11.967 13.381 1.00 26.59 262 LEU B O 1
ATOM 4825 N N . PRO B 1 263 ? -12.985 11.225 14.696 1.00 27.35 263 PRO B N 1
ATOM 4826 C CA . PRO B 1 263 ? -12.030 10.333 15.357 1.00 27.10 263 PRO B CA 1
ATOM 4827 C C . PRO B 1 263 ? -11.815 9.240 14.285 1.00 27.69 263 PRO B C 1
ATOM 4828 O O . PRO B 1 263 ? -12.709 8.998 13.482 1.00 27.45 263 PRO B O 1
ATOM 4832 N N . PHE B 1 264 ? -10.639 8.612 14.235 1.00 27.88 264 PHE B N 1
ATOM 4833 C CA . PHE B 1 264 ? -10.389 7.573 13.231 1.00 28.25 264 PHE B CA 1
ATOM 4834 C C . PHE B 1 264 ? -9.993 6.235 13.806 1.00 28.35 264 PHE B C 1
ATOM 4835 O O . PHE B 1 264 ? -9.200 6.166 14.738 1.00 26.73 264 PHE B O 1
ATOM 4843 N N . SER B 1 265 ? -10.561 5.169 13.247 1.00 28.85 265 SER B N 1
ATOM 4844 C CA . SER B 1 265 ? -10.231 3.812 13.678 1.00 29.50 265 SER B CA 1
ATOM 4845 C C . SER B 1 265 ? -9.140 3.326 12.703 1.00 30.39 265 SER B C 1
ATOM 4846 O O . SER B 1 265 ? -8.539 4.141 11.996 1.00 26.58 265 SER B O 1
ATOM 4849 N N . THR B 1 266 ? -8.868 2.015 12.671 1.00 32.09 266 THR B N 1
ATOM 4850 C CA . THR B 1 266 ? -7.856 1.468 11.757 1.00 32.74 266 THR B CA 1
ATOM 4851 C C . THR B 1 266 ? -8.172 0.074 11.181 1.00 34.40 266 THR B C 1
ATOM 4852 O O . THR B 1 266 ? -9.155 -0.550 11.567 1.00 34.52 266 THR B O 1
ATOM 4856 N N . GLY B 1 267 ? -7.328 -0.399 10.250 1.00 35.21 267 GLY B N 1
ATOM 4857 C CA . GLY B 1 267 ? -7.526 -1.708 9.636 1.00 36.04 267 GLY B CA 1
ATOM 4858 C C . GLY B 1 267 ? -8.641 -1.674 8.610 1.00 37.72 267 GLY B C 1
ATOM 4859 O O . GLY B 1 267 ? -8.584 -0.909 7.665 1.00 39.48 267 GLY B O 1
ATOM 4860 N N . TYR B 1 268 ? -9.661 -2.507 8.784 1.00 38.66 268 TYR B N 1
ATOM 4861 C CA . TYR B 1 268 ? -10.792 -2.526 7.861 1.00 38.45 268 TYR B CA 1
ATOM 4862 C C . TYR B 1 268 ? -11.930 -1.783 8.502 1.00 37.68 268 TYR B C 1
ATOM 4863 O O . TYR B 1 268 ? -13.003 -1.666 7.926 1.00 37.52 268 TYR B O 1
ATOM 4872 N N . SER B 1 269 ? -11.706 -1.294 9.713 1.00 36.87 269 SER B N 1
ATOM 4873 C CA . SER B 1 269 ? -12.763 -0.595 10.417 1.00 34.46 269 SER B CA 1
ATOM 4874 C C . SER B 1 269 ? -12.828 0.883 10.078 1.00 31.72 269 SER B C 1
ATOM 4875 O O . SER B 1 269 ? -13.826 1.523 10.355 1.00 31.36 269 SER B O 1
ATOM 4878 N N . ILE B 1 270 ? -11.792 1.422 9.448 1.00 30.33 270 ILE B N 1
ATOM 4879 C CA . ILE B 1 270 ? -11.778 2.851 9.136 1.00 29.66 270 ILE B CA 1
ATOM 4880 C C . ILE B 1 270 ? -13.012 3.368 8.435 1.00 27.85 270 ILE B C 1
ATOM 4881 O O . ILE B 1 270 ? -13.730 4.238 8.960 1.00 25.54 270 ILE B O 1
ATOM 4886 N N . GLU B 1 271 ? -13.237 2.857 7.221 1.00 26.75 271 GLU B N 1
ATOM 4887 C CA . GLU B 1 271 ? -14.374 3.292 6.394 1.00 26.84 271 GLU B CA 1
ATOM 4888 C C . GLU B 1 271 ? -15.731 3.157 7.060 1.00 25.04 271 GLU B C 1
ATOM 4889 O O . GLU B 1 271 ? -16.496 4.127 7.128 1.00 24.61 271 GLU B O 1
ATOM 4895 N N . PRO B 1 272 ? -16.064 1.951 7.562 1.00 24.43 272 PRO B N 1
ATOM 4896 C CA . PRO B 1 272 ? -17.379 1.876 8.197 1.00 23.37 272 PRO B CA 1
ATOM 4897 C C . PRO B 1 272 ? -17.473 2.702 9.486 1.00 23.14 272 PRO B C 1
ATOM 4898 O O . PRO B 1 272 ? -18.543 3.212 9.826 1.00 22.78 272 PRO B O 1
ATOM 4902 N N . TYR B 1 273 ? -16.357 2.861 10.200 1.00 22.56 273 TYR B N 1
ATOM 4903 C CA . TYR B 1 273 ? -16.413 3.628 11.436 1.00 21.29 273 TYR B CA 1
ATOM 4904 C C . TYR B 1 273 ? -16.735 5.077 11.164 1.00 21.62 273 TYR B C 1
ATOM 4905 O O . TYR B 1 273 ? -17.364 5.732 11.981 1.00 20.77 273 TYR B O 1
ATOM 4914 N N . GLU B 1 274 ? -16.301 5.600 10.026 1.00 20.70 274 GLU B N 1
ATOM 4915 C CA . GLU B 1 274 ? -16.616 6.991 9.698 1.00 22.85 274 GLU B CA 1
ATOM 4916 C C . GLU B 1 274 ? -18.139 7.180 9.699 1.00 22.71 274 GLU B C 1
ATOM 4917 O O . GLU B 1 274 ? -18.657 8.146 10.268 1.00 23.36 274 GLU B O 1
ATOM 4923 N N . ILE B 1 275 ? -18.841 6.250 9.057 1.00 22.09 275 ILE B N 1
ATOM 4924 C CA . ILE B 1 275 ? -20.307 6.274 8.966 1.00 22.28 275 ILE B CA 1
ATOM 4925 C C . ILE B 1 275 ? -20.953 6.109 10.333 1.00 21.82 275 ILE B C 1
ATOM 4926 O O . ILE B 1 275 ? -21.824 6.878 10.725 1.00 22.18 275 ILE B O 1
ATOM 4931 N N . VAL B 1 276 ? -20.537 5.075 11.046 1.00 21.75 276 VAL B N 1
ATOM 4932 C CA . VAL B 1 276 ? -21.087 4.811 12.354 1.00 22.06 276 VAL B CA 1
ATOM 4933 C C . VAL B 1 276 ? -20.893 6.019 13.268 1.00 22.02 276 VAL B C 1
ATOM 4934 O O . VAL B 1 276 ? -21.832 6.449 13.951 1.00 21.10 276 VAL B O 1
ATOM 4938 N N . TYR B 1 277 ? -19.688 6.581 13.273 1.00 21.94 277 TYR B N 1
ATOM 4939 C CA . TYR B 1 277 ? -19.423 7.730 14.124 1.00 22.14 277 TYR B CA 1
ATOM 4940 C C . TYR B 1 277 ? -20.284 8.936 13.752 1.00 21.65 277 TYR B C 1
ATOM 4941 O O . TYR B 1 277 ? -20.868 9.589 14.610 1.00 21.33 277 TYR B O 1
ATOM 4950 N N . ILE B 1 278 ? -20.370 9.231 12.463 1.00 23.43 278 ILE B N 1
ATOM 4951 C CA . ILE B 1 278 ? -21.165 10.365 12.011 1.00 23.17 278 ILE B CA 1
ATOM 4952 C C . ILE B 1 278 ? -22.647 10.192 12.405 1.00 24.68 278 ILE B C 1
ATOM 4953 O O . ILE B 1 278 ? -23.277 11.138 12.901 1.00 25.28 278 ILE B O 1
ATOM 4958 N N . LEU B 1 279 ? -23.196 8.993 12.221 1.00 24.23 279 LEU B N 1
ATOM 4959 C CA . LEU B 1 279 ? -24.601 8.753 12.584 1.00 25.30 279 LEU B CA 1
ATOM 4960 C C . LEU B 1 279 ? -24.809 8.850 14.098 1.00 26.09 279 LEU B C 1
ATOM 4961 O O . LEU B 1 279 ? -25.791 9.422 14.580 1.00 23.69 279 LEU B O 1
ATOM 4966 N N . GLU B 1 280 ? -23.866 8.273 14.833 1.00 27.21 280 GLU B N 1
ATOM 4967 C CA . GLU B 1 280 ? -23.885 8.269 16.290 1.00 28.55 280 GLU B CA 1
ATOM 4968 C C . GLU B 1 280 ? -23.858 9.677 16.875 1.00 29.19 280 GLU B C 1
ATOM 4969 O O . GLU B 1 280 ? -24.671 10.018 17.749 1.00 29.13 280 GLU B O 1
ATOM 4975 N N . ARG B 1 281 ? -22.931 10.497 16.385 1.00 28.68 281 ARG B N 1
ATOM 4976 C CA . ARG B 1 281 ? -22.758 11.853 16.896 1.00 28.85 281 ARG B CA 1
ATOM 4977 C C . ARG B 1 281 ? -23.645 12.950 16.347 1.00 29.72 281 ARG B C 1
ATOM 4978 O O . ARG B 1 281 ? -24.034 13.854 17.080 1.00 29.97 281 ARG B O 1
ATOM 4986 N N . PHE B 1 282 ? -23.948 12.902 15.055 1.00 29.81 282 PHE B N 1
ATOM 4987 C CA . PHE B 1 282 ? -24.747 13.960 14.451 1.00 30.97 282 PHE B CA 1
ATOM 4988 C C . PHE B 1 282 ? -26.125 13.534 13.964 1.00 31.80 282 PHE B C 1
ATOM 4989 O O . PHE B 1 282 ? -26.859 14.353 13.419 1.00 31.87 282 PHE B O 1
ATOM 4997 N N . GLY B 1 283 ? -26.468 12.261 14.174 1.00 33.05 283 GLY B N 1
ATOM 4998 C CA . GLY B 1 283 ? -27.759 11.732 13.750 1.00 35.82 283 GLY B CA 1
ATOM 4999 C C . GLY B 1 283 ? -28.919 12.239 14.598 1.00 38.27 283 GLY B C 1
ATOM 5000 O O . GLY B 1 283 ? -30.083 12.044 14.260 1.00 37.61 283 GLY B O 1
ATOM 5001 N N . LYS B 1 284 ? -28.578 12.876 15.715 1.00 40.05 284 LYS B N 1
ATOM 5002 C CA . LYS B 1 284 ? -29.544 13.461 16.632 1.00 42.74 284 LYS B CA 1
ATOM 5003 C C . LYS B 1 284 ? -28.960 14.756 17.114 1.00 44.34 284 LYS B C 1
ATOM 5004 O O . LYS B 1 284 ? -27.752 14.982 17.033 1.00 45.59 284 LYS B O 1
ATOM 5010 N N . TRP B 1 285 ? -29.822 15.605 17.645 1.00 46.17 285 TRP B N 1
ATOM 5011 C CA . TRP B 1 285 ? -29.391 16.903 18.124 1.00 47.34 285 TRP B CA 1
ATOM 5012 C C . TRP B 1 285 ? -28.985 16.908 19.595 1.00 48.72 285 TRP B C 1
ATOM 5013 O O . TRP B 1 285 ? -29.636 17.534 20.431 1.00 49.42 285 TRP B O 1
ATOM 5024 N N . GLU B 1 286 ? -27.899 16.201 19.902 1.00 50.29 286 GLU B N 1
ATOM 5025 C CA . GLU B 1 286 ? -27.378 16.136 21.266 1.00 51.70 286 GLU B CA 1
ATOM 5026 C C . GLU B 1 286 ? -26.045 16.858 21.327 1.00 52.02 286 GLU B C 1
ATOM 5027 O O . GLU B 1 286 ? -25.195 16.661 20.460 1.00 51.63 286 GLU B O 1
ATOM 5033 N N . ASN B 1 287 ? -25.854 17.694 22.345 1.00 52.04 287 ASN B N 1
ATOM 5034 C CA . ASN B 1 287 ? -24.596 18.423 22.478 1.00 52.14 287 ASN B CA 1
ATOM 5035 C C . ASN B 1 287 ? -24.321 19.323 21.274 1.00 51.76 287 ASN B C 1
ATOM 5036 O O . ASN B 1 287 ? -23.160 19.615 20.982 1.00 51.72 287 ASN B O 1
ATOM 5041 N N . VAL B 1 288 ? -25.361 19.753 20.569 1.00 51.04 288 VAL B N 1
ATOM 5042 C CA . VAL B 1 288 ? -25.152 20.597 19.400 1.00 50.59 288 VAL B CA 1
ATOM 5043 C C . VAL B 1 288 ? -24.143 21.694 19.736 1.00 50.78 288 VAL B C 1
ATOM 5044 O O . VAL B 1 288 ? -23.316 22.092 18.906 1.00 49.84 288 VAL B O 1
ATOM 5048 N N . GLU B 1 289 ? -24.198 22.148 20.983 1.00 50.89 289 GLU B N 1
ATOM 5049 C CA . GLU B 1 289 ? -23.315 23.198 21.474 1.00 51.33 289 GLU B CA 1
ATOM 5050 C C . GLU B 1 289 ? -21.849 22.972 21.126 1.00 50.38 289 GLU B C 1
ATOM 5051 O O . GLU B 1 289 ? -21.144 23.900 20.725 1.00 49.92 289 GLU B O 1
ATOM 5057 N N . GLU B 1 290 ? -21.399 21.731 21.273 1.00 49.60 290 GLU B N 1
ATOM 5058 C CA . GLU B 1 290 ? -20.004 21.380 21.019 1.00 48.90 290 GLU B CA 1
ATOM 5059 C C . GLU B 1 290 ? -19.520 21.526 19.581 1.00 47.97 290 GLU B C 1
ATOM 5060 O O . GLU B 1 290 ? -18.345 21.801 19.354 1.00 48.19 290 GLU B O 1
ATOM 5066 N N . PHE B 1 291 ? -20.420 21.316 18.621 1.00 46.77 291 PHE B N 1
ATOM 5067 C CA . PHE B 1 291 ? -20.102 21.423 17.195 1.00 45.66 291 PHE B CA 1
ATOM 5068 C C . PHE B 1 291 ? -21.181 22.274 16.533 1.00 45.08 291 PHE B C 1
ATOM 5069 O O . PHE B 1 291 ? -21.693 21.918 15.476 1.00 44.74 291 PHE B O 1
ATOM 5077 N N . LYS B 1 292 ? -21.529 23.395 17.159 1.00 44.73 292 LYS B N 1
ATOM 5078 C CA . LYS B 1 292 ? -22.570 24.275 16.622 1.00 44.71 292 LYS B CA 1
ATOM 5079 C C . LYS B 1 292 ? -22.469 24.524 15.108 1.00 43.70 292 LYS B C 1
ATOM 5080 O O . LYS B 1 292 ? -23.483 24.472 14.406 1.00 43.83 292 LYS B O 1
ATOM 5086 N N . ASP B 1 293 ? -21.271 24.767 14.583 1.00 42.52 293 ASP B N 1
ATOM 5087 C CA . ASP B 1 293 ? -21.176 25.031 13.144 1.00 42.14 293 ASP B CA 1
ATOM 5088 C C . ASP B 1 293 ? -21.520 23.835 12.264 1.00 41.29 293 ASP B C 1
ATOM 5089 O O . ASP B 1 293 ? -22.066 23.997 11.175 1.00 40.83 293 ASP B O 1
ATOM 5094 N N . VAL B 1 294 ? -21.185 22.639 12.737 1.00 40.92 294 VAL B N 1
ATOM 5095 C CA . VAL B 1 294 ? -21.466 21.409 11.998 1.00 39.82 294 VAL B CA 1
ATOM 5096 C C . VAL B 1 294 ? -22.972 21.139 11.986 1.00 38.95 294 VAL B C 1
ATOM 5097 O O . VAL B 1 294 ? -23.532 20.793 10.946 1.00 38.32 294 VAL B O 1
ATOM 5101 N N . PHE B 1 295 ? -23.619 21.289 13.140 1.00 37.54 295 PHE B N 1
ATOM 5102 C CA . PHE B 1 295 ? -25.054 21.085 13.236 1.00 37.05 295 PHE B CA 1
ATOM 5103 C C . PHE B 1 295 ? -25.784 22.112 12.388 1.00 37.88 295 PHE B C 1
ATOM 5104 O O . PHE B 1 295 ? -26.837 21.824 11.806 1.00 38.46 295 PHE B O 1
ATOM 5112 N N . ASP B 1 296 ? -25.224 23.313 12.297 1.00 38.58 296 ASP B N 1
ATOM 5113 C CA . ASP B 1 296 ? -25.853 24.348 11.480 1.00 39.47 296 ASP B CA 1
ATOM 5114 C C . ASP B 1 296 ? -25.806 23.986 10.005 1.00 38.15 296 ASP B C 1
ATOM 5115 O O . ASP B 1 296 ? -26.844 23.895 9.349 1.00 38.76 296 ASP B O 1
ATOM 5120 N N . GLN B 1 297 ? -24.603 23.777 9.486 1.00 37.06 297 GLN B N 1
ATOM 5121 C CA . GLN B 1 297 ? -24.435 23.429 8.075 1.00 35.61 297 GLN B CA 1
ATOM 5122 C C . GLN B 1 297 ? -24.855 22.007 7.736 1.00 34.28 297 GLN B C 1
ATOM 5123 O O . GLN B 1 297 ? -25.287 21.728 6.619 1.00 33.59 297 GLN B O 1
ATOM 5129 N N . GLY B 1 298 ? -24.747 21.118 8.716 1.00 32.97 298 GLY B N 1
ATOM 5130 C CA . GLY B 1 298 ? -25.097 19.734 8.483 1.00 31.24 298 GLY B CA 1
ATOM 5131 C C . GLY B 1 298 ? -23.942 19.062 7.767 1.00 29.45 298 GLY B C 1
ATOM 5132 O O . GLY B 1 298 ? -23.024 19.715 7.281 1.00 27.46 298 GLY B O 1
ATOM 5133 N N . ILE B 1 299 ? -23.991 17.739 7.717 1.00 29.31 299 ILE B N 1
ATOM 5134 C CA . ILE B 1 299 ? -22.965 16.952 7.052 1.00 28.13 299 ILE B CA 1
ATOM 5135 C C . ILE B 1 299 ? -23.591 16.288 5.852 1.00 28.33 299 ILE B C 1
ATOM 5136 O O . ILE B 1 299 ? -24.671 15.688 5.950 1.00 29.41 299 ILE B O 1
ATOM 5141 N N . GLU B 1 300 ? -22.920 16.419 4.711 1.00 28.30 300 GLU B N 1
ATOM 5142 C CA . GLU B 1 300 ? -23.398 15.821 3.479 1.00 28.60 300 GLU B CA 1
ATOM 5143 C C . GLU B 1 300 ? -22.513 14.680 3.011 1.00 27.54 300 GLU B C 1
ATOM 5144 O O . GLU B 1 300 ? -21.295 14.819 2.938 1.00 26.15 300 GLU B O 1
ATOM 5150 N N . ILE B 1 301 ? -23.144 13.549 2.702 1.00 25.46 301 ILE B N 1
ATOM 5151 C CA . ILE B 1 301 ? -22.420 12.385 2.224 1.00 24.58 301 ILE B CA 1
ATOM 5152 C C . ILE B 1 301 ? -22.921 12.033 0.827 1.00 23.31 301 ILE B C 1
ATOM 5153 O O . ILE B 1 301 ? -24.069 11.664 0.651 1.00 23.38 301 ILE B O 1
ATOM 5158 N N . PHE B 1 302 ? -22.051 12.191 -0.161 1.00 23.32 302 PHE B N 1
ATOM 5159 C CA . PHE B 1 302 ? -22.373 11.874 -1.542 1.00 23.31 302 PHE B CA 1
ATOM 5160 C C . PHE B 1 302 ? -21.830 10.491 -1.813 1.00 23.34 302 PHE B C 1
ATOM 5161 O O . PHE B 1 302 ? -20.801 10.107 -1.253 1.00 23.98 302 PHE B O 1
ATOM 5169 N N . GLN B 1 303 ? -22.528 9.744 -2.662 1.00 22.39 303 GLN B N 1
ATOM 5170 C CA . GLN B 1 303 ? -22.116 8.401 -3.037 1.00 21.29 303 GLN B CA 1
ATOM 5171 C C . GLN B 1 303 ? -22.146 8.349 -4.559 1.00 22.26 303 GLN B C 1
ATOM 5172 O O . GLN B 1 303 ? -23.192 8.493 -5.187 1.00 22.52 303 GLN B O 1
ATOM 5178 N N . ILE B 1 304 ? -20.982 8.144 -5.157 1.00 22.64 304 ILE B N 1
ATOM 5179 C CA . ILE B 1 304 ? -20.883 8.114 -6.594 1.00 21.97 304 ILE B CA 1
ATOM 5180 C C . ILE B 1 304 ? -20.411 6.792 -7.155 1.00 22.64 304 ILE B C 1
ATOM 5181 O O . ILE B 1 304 ? -19.413 6.209 -6.712 1.00 22.16 304 ILE B O 1
ATOM 5186 N N . GLU B 1 305 ? -21.169 6.315 -8.131 1.00 23.18 305 GLU B N 1
ATOM 5187 C CA . GLU B 1 305 ? -20.847 5.072 -8.809 1.00 24.98 305 GLU B CA 1
ATOM 5188 C C . GLU B 1 305 ? -19.948 5.435 -9.971 1.00 24.46 305 GLU B C 1
ATOM 5189 O O . GLU B 1 305 ? -20.351 6.162 -10.885 1.00 24.09 305 GLU B O 1
ATOM 5195 N N . THR B 1 306 ? -18.720 4.936 -9.927 1.00 24.12 306 THR B N 1
ATOM 5196 C CA . THR B 1 306 ? -17.757 5.214 -10.975 1.00 23.62 306 THR B CA 1
ATOM 5197 C C . THR B 1 306 ? -18.107 4.476 -12.257 1.00 23.40 306 THR B C 1
ATOM 5198 O O . THR B 1 306 ? -18.831 3.481 -12.259 1.00 23.26 306 THR B O 1
ATOM 5202 N N . LEU B 1 307 ? -17.572 4.990 -13.346 1.00 23.20 307 LEU B N 1
ATOM 5203 C CA . LEU B 1 307 ? -17.783 4.423 -14.659 1.00 24.84 307 LEU B CA 1
ATOM 5204 C C . LEU B 1 307 ? -16.846 3.225 -14.811 1.00 24.54 307 LEU B C 1
ATOM 5205 O O . LEU B 1 307 ? -17.192 2.240 -15.464 1.00 23.16 307 LEU B O 1
ATOM 5210 N N . ASN B 1 308 ? -15.673 3.311 -14.189 1.00 24.43 308 ASN B N 1
ATOM 5211 C CA . ASN B 1 308 ? -14.671 2.240 -14.238 1.00 25.40 308 ASN B CA 1
ATOM 5212 C C . ASN B 1 308 ? -14.873 1.160 -13.175 1.00 25.55 308 ASN B C 1
ATOM 5213 O O . ASN B 1 308 ? -15.261 1.444 -12.045 1.00 24.81 308 ASN B O 1
ATOM 5218 N N . PRO B 1 309 ? -14.603 -0.103 -13.533 1.00 25.98 309 PRO B N 1
ATOM 5219 C CA . PRO B 1 309 ? -14.745 -1.210 -12.578 1.00 27.44 309 PRO B CA 1
ATOM 5220 C C . PRO B 1 309 ? -13.575 -1.151 -11.592 1.00 29.29 309 PRO B C 1
ATOM 5221 O O . PRO B 1 309 ? -12.626 -0.376 -11.770 1.00 27.96 309 PRO B O 1
ATOM 5225 N N . HIS B 1 310 ? -13.621 -1.991 -10.563 1.00 30.27 310 HIS B N 1
ATOM 5226 C CA . HIS B 1 310 ? -12.578 -1.990 -9.559 1.00 32.53 310 HIS B CA 1
ATOM 5227 C C . HIS B 1 310 ? -11.679 -3.221 -9.571 1.00 33.89 310 HIS B C 1
ATOM 5228 O O . HIS B 1 310 ? -12.091 -4.299 -9.150 1.00 33.69 310 HIS B O 1
ATOM 5235 N N . PHE B 1 311 ? -10.448 -3.046 -10.041 1.00 34.66 311 PHE B N 1
ATOM 5236 C CA . PHE B 1 311 ? -9.482 -4.138 -10.088 1.00 37.23 311 PHE B CA 1
ATOM 5237 C C . PHE B 1 311 ? -8.246 -3.813 -9.270 1.00 38.13 311 PHE B C 1
ATOM 5238 O O . PHE B 1 311 ? -7.447 -2.938 -9.619 1.00 36.41 311 PHE B O 1
ATOM 5246 N N . HIS B 1 312 ? -8.101 -4.511 -8.158 1.00 40.09 312 HIS B N 1
ATOM 5247 C CA . HIS B 1 312 ? -6.941 -4.303 -7.322 1.00 42.77 312 HIS B CA 1
ATOM 5248 C C . HIS B 1 312 ? -6.315 -5.644 -6.994 1.00 44.23 312 HIS B C 1
ATOM 5249 O O . HIS B 1 312 ? -6.773 -6.688 -7.453 1.00 43.73 312 HIS B O 1
ATOM 5256 N N . GLU B 1 313 ? -5.254 -5.596 -6.205 1.00 46.81 313 GLU B N 1
ATOM 5257 C CA . GLU B 1 313 ? -4.526 -6.788 -5.810 1.00 49.93 313 GLU B CA 1
ATOM 5258 C C . GLU B 1 313 ? -5.388 -7.743 -5.007 1.00 51.31 313 GLU B C 1
ATOM 5259 O O . GLU B 1 313 ? -6.228 -7.314 -4.214 1.00 50.75 313 GLU B O 1
ATOM 5265 N N . ASP B 1 314 ? -5.191 -9.039 -5.225 1.00 53.31 314 ASP B N 1
ATOM 5266 C CA . ASP B 1 314 ? -5.917 -10.034 -4.444 1.00 55.54 314 ASP B CA 1
ATOM 5267 C C . ASP B 1 314 ? -4.941 -10.436 -3.339 1.00 56.74 314 ASP B C 1
ATOM 5268 O O . ASP B 1 314 ? -3.901 -11.040 -3.609 1.00 57.11 314 ASP B O 1
ATOM 5273 N N . LYS B 1 315 ? -5.271 -10.089 -2.098 1.00 57.97 315 LYS B N 1
ATOM 5274 C CA . LYS B 1 315 ? -4.401 -10.386 -0.964 1.00 59.13 315 LYS B CA 1
ATOM 5275 C C . LYS B 1 315 ? -4.608 -11.719 -0.221 1.00 60.18 315 LYS B C 1
ATOM 5276 O O . LYS B 1 315 ? -3.981 -11.953 0.818 1.00 60.16 315 LYS B O 1
ATOM 5282 N N . GLY B 1 316 ? -5.457 -12.597 -0.740 1.00 60.83 316 GLY B N 1
ATOM 5283 C CA . GLY B 1 316 ? -5.698 -13.856 -0.052 1.00 62.20 316 GLY B CA 1
ATOM 5284 C C . GLY B 1 316 ? -6.911 -13.665 0.842 1.00 63.21 316 GLY B C 1
ATOM 5285 O O . GLY B 1 316 ? -7.253 -12.527 1.162 1.00 63.13 316 GLY B O 1
ATOM 5286 N N . LYS B 1 317 ? -7.553 -14.746 1.277 1.00 63.98 317 LYS B N 1
ATOM 5287 C CA . LYS B 1 317 ? -8.744 -14.586 2.111 1.00 65.01 317 LYS B CA 1
ATOM 5288 C C . LYS B 1 317 ? -8.588 -14.461 3.620 1.00 64.92 317 LYS B C 1
ATOM 5289 O O . LYS B 1 317 ? -9.579 -14.420 4.348 1.00 65.02 317 LYS B O 1
ATOM 5295 N N . GLU B 1 318 ? -7.380 -14.439 4.133 1.00 65.01 318 GLU B N 1
ATOM 5296 C CA . GLU B 1 318 ? -7.352 -14.249 5.565 1.00 65.33 318 GLU B CA 1
ATOM 5297 C C . GLU B 1 318 ? -7.571 -12.749 5.759 1.00 65.21 318 GLU B C 1
ATOM 5298 O O . GLU B 1 318 ? -7.685 -12.236 6.876 1.00 65.66 318 GLU B O 1
ATOM 5304 N N . HIS B 1 319 ? -7.698 -12.071 4.622 1.00 64.60 319 HIS B N 1
ATOM 5305 C CA . HIS B 1 319 ? -7.975 -10.650 4.574 1.00 63.67 319 HIS B CA 1
ATOM 5306 C C . HIS B 1 319 ? -9.482 -10.478 4.530 1.00 62.90 319 HIS B C 1
ATOM 5307 O O . HIS B 1 319 ? -10.056 -9.803 5.380 1.00 63.10 319 HIS B O 1
ATOM 5314 N N . VAL B 1 320 ? -10.125 -11.105 3.551 1.00 61.62 320 VAL B N 1
ATOM 5315 C CA . VAL B 1 320 ? -11.573 -11.008 3.429 1.00 60.73 320 VAL B CA 1
ATOM 5316 C C . VAL B 1 320 ? -12.245 -11.324 4.762 1.00 60.41 320 VAL B C 1
ATOM 5317 O O . VAL B 1 320 ? -13.121 -10.585 5.211 1.00 60.36 320 VAL B O 1
ATOM 5321 N N . LYS B 1 321 ? -11.833 -12.415 5.399 1.00 60.25 321 LYS B N 1
ATOM 5322 C CA . LYS B 1 321 ? -12.413 -12.775 6.691 1.00 60.24 321 LYS B CA 1
ATOM 5323 C C . LYS B 1 321 ? -12.172 -11.658 7.708 1.00 59.64 321 LYS B C 1
ATOM 5324 O O . LYS B 1 321 ? -13.068 -11.297 8.471 1.00 59.06 321 LYS B O 1
ATOM 5330 N N . GLU B 1 322 ? -10.961 -11.115 7.704 1.00 59.41 322 GLU B N 1
ATOM 5331 C CA . GLU B 1 322 ? -10.601 -10.015 8.592 1.00 59.44 322 GLU B CA 1
ATOM 5332 C C . GLU B 1 322 ? -11.565 -8.848 8.362 1.00 59.43 322 GLU B C 1
ATOM 5333 O O . GLU B 1 322 ? -12.228 -8.364 9.288 1.00 58.69 322 GLU B O 1
ATOM 5347 N N . LEU B 1 324 ? -14.489 -8.529 7.223 1.00 54.84 324 LEU B N 1
ATOM 5348 C CA . LEU B 1 324 ? -15.846 -8.632 7.740 1.00 52.64 324 LEU B CA 1
ATOM 5349 C C . LEU B 1 324 ? -15.898 -8.633 9.262 1.00 50.88 324 LEU B C 1
ATOM 5350 O O . LEU B 1 324 ? -16.850 -8.115 9.852 1.00 50.19 324 LEU B O 1
ATOM 5355 N N . LEU B 1 325 ? -14.888 -9.214 9.900 1.00 48.94 325 LEU B N 1
ATOM 5356 C CA . LEU B 1 325 ? -14.853 -9.245 11.362 1.00 47.32 325 LEU B CA 1
ATOM 5357 C C . LEU B 1 325 ? -14.749 -7.815 11.880 1.00 45.72 325 LEU B C 1
ATOM 5358 O O . LEU B 1 325 ? -15.550 -7.389 12.710 1.00 45.81 325 LEU B O 1
ATOM 5363 N N . LEU B 1 326 ? -13.770 -7.071 11.376 1.00 43.91 326 LEU B N 1
ATOM 5364 C CA . LEU B 1 326 ? -13.601 -5.696 11.812 1.00 42.56 326 LEU B CA 1
ATOM 5365 C C . LEU B 1 326 ? -14.784 -4.801 11.430 1.00 41.08 326 LEU B C 1
ATOM 5366 O O . LEU B 1 326 ? -15.224 -3.988 12.237 1.00 41.06 326 LEU B O 1
ATOM 5371 N N . SER B 1 327 ? -15.318 -4.972 10.220 1.00 39.51 327 SER B N 1
ATOM 5372 C CA . SER B 1 327 ? -16.457 -4.174 9.765 1.00 37.85 327 SER B CA 1
ATOM 5373 C C . SER B 1 327 ? -17.675 -4.299 10.665 1.00 36.84 327 SER B C 1
ATOM 5374 O O . SER B 1 327 ? -18.196 -3.298 11.173 1.00 36.41 327 SER B O 1
ATOM 5377 N N . LEU B 1 328 ? -18.134 -5.528 10.873 1.00 35.49 328 LEU B N 1
ATOM 5378 C CA . LEU B 1 328 ? -19.317 -5.740 11.703 1.00 34.71 328 LEU B CA 1
ATOM 5379 C C . LEU B 1 328 ? -19.060 -5.476 13.184 1.00 33.46 328 LEU B C 1
ATOM 5380 O O . LEU B 1 328 ? -19.989 -5.199 13.943 1.00 32.90 328 LEU B O 1
ATOM 5385 N N . ALA B 1 329 ? -17.795 -5.553 13.587 1.00 32.54 329 ALA B N 1
ATOM 5386 C CA . ALA B 1 329 ? -17.427 -5.279 14.973 1.00 32.61 329 ALA B CA 1
ATOM 5387 C C . ALA B 1 329 ? -17.719 -3.806 15.192 1.00 31.73 329 ALA B C 1
ATOM 5388 O O . ALA B 1 329 ? -18.289 -3.421 16.207 1.00 31.92 329 ALA B O 1
ATOM 5390 N N . THR B 1 330 ? -17.331 -2.985 14.218 1.00 31.71 330 THR B N 1
ATOM 5391 C CA . THR B 1 330 ? -17.552 -1.540 14.287 1.00 31.41 330 THR B CA 1
ATOM 5392 C C . THR B 1 330 ? -19.018 -1.237 14.548 1.00 30.92 330 THR B C 1
ATOM 5393 O O . THR B 1 330 ? -19.354 -0.362 15.347 1.00 30.53 330 THR B O 1
ATOM 5397 N N . ILE B 1 331 ? -19.906 -1.953 13.869 1.00 30.53 331 ILE B N 1
ATOM 5398 C CA . ILE B 1 331 ? -21.320 -1.703 14.067 1.00 30.47 331 ILE B CA 1
ATOM 5399 C C . ILE B 1 331 ? -21.787 -2.394 15.335 1.00 31.24 331 ILE B C 1
ATOM 5400 O O . ILE B 1 331 ? -22.543 -1.834 16.119 1.00 30.06 331 ILE B O 1
ATOM 5405 N N . TYR B 1 332 ? -21.323 -3.617 15.545 1.00 32.15 332 TYR B N 1
ATOM 5406 C CA . TYR B 1 332 ? -21.732 -4.348 16.734 1.00 33.57 332 TYR B CA 1
ATOM 5407 C C . TYR B 1 332 ? -21.543 -3.466 17.982 1.00 33.98 332 TYR B C 1
ATOM 5408 O O . TYR B 1 332 ? -22.434 -3.380 18.823 1.00 33.92 332 TYR B O 1
ATOM 5417 N N . HIS B 1 333 ? -20.394 -2.790 18.087 1.00 33.69 333 HIS B N 1
ATOM 5418 C CA . HIS B 1 333 ? -20.103 -1.943 19.249 1.00 32.80 333 HIS B CA 1
ATOM 5419 C C . HIS B 1 333 ? -20.679 -0.541 19.238 1.00 32.57 333 HIS B C 1
ATOM 5420 O O . HIS B 1 333 ? -20.549 0.192 20.217 1.00 31.65 333 HIS B O 1
ATOM 5427 N N . SER B 1 334 ? -21.321 -0.164 18.143 1.00 32.80 334 SER B N 1
ATOM 5428 C CA . SER B 1 334 ? -21.926 1.162 18.068 1.00 33.39 334 SER B CA 1
ATOM 5429 C C . SER B 1 334 ? -22.930 1.305 19.190 1.00 34.18 334 SER B C 1
ATOM 5430 O O . SER B 1 334 ? -23.549 0.335 19.615 1.00 33.98 334 SER B O 1
ATOM 5433 N N . LYS B 1 335 ? -23.125 2.518 19.677 1.00 34.69 335 LYS B N 1
ATOM 5434 C CA . LYS B 1 335 ? -24.100 2.653 20.724 1.00 35.52 335 LYS B CA 1
ATOM 5435 C C . LYS B 1 335 ? -25.509 2.707 20.130 1.00 36.21 335 LYS B C 1
ATOM 5436 O O . LYS B 1 335 ? -26.503 2.739 20.859 1.00 35.34 335 LYS B O 1
ATOM 5442 N N . LEU B 1 336 ? -25.593 2.715 18.801 1.00 36.19 336 LEU B N 1
ATOM 5443 C CA . LEU B 1 336 ? -26.890 2.739 18.116 1.00 36.88 336 LEU B CA 1
ATOM 5444 C C . LEU B 1 336 ? -27.417 1.333 17.911 1.00 36.50 336 LEU B C 1
ATOM 5445 O O . LEU B 1 336 ? -28.572 1.162 17.576 1.00 37.72 336 LEU B O 1
ATOM 5450 N N . ALA B 1 337 ? -26.571 0.331 18.128 1.00 37.18 337 ALA B N 1
ATOM 5451 C CA . ALA B 1 337 ? -26.955 -1.063 17.929 1.00 37.94 337 ALA B CA 1
ATOM 5452 C C . ALA B 1 337 ? -27.840 -1.710 19.002 1.00 39.42 337 ALA B C 1
ATOM 5453 O O . ALA B 1 337 ? -27.423 -1.899 20.155 1.00 39.27 337 ALA B O 1
ATOM 5455 N N . THR B 1 338 ? -29.063 -2.062 18.595 1.00 40.42 338 THR B N 1
ATOM 5456 C CA . THR B 1 338 ? -30.043 -2.712 19.467 1.00 41.18 338 THR B CA 1
ATOM 5457 C C . THR B 1 338 ? -29.608 -4.160 19.667 1.00 43.20 338 THR B C 1
ATOM 5458 O O . THR B 1 338 ? -28.635 -4.627 19.051 1.00 42.92 338 THR B O 1
ATOM 5462 N N . ASP B 1 339 ? -30.319 -4.888 20.519 1.00 44.98 339 ASP B N 1
ATOM 5463 C CA . ASP B 1 339 ? -29.950 -6.283 20.734 1.00 46.99 339 ASP B CA 1
ATOM 5464 C C . ASP B 1 339 ? -30.198 -7.119 19.493 1.00 47.36 339 ASP B C 1
ATOM 5465 O O . ASP B 1 339 ? -29.379 -7.967 19.120 1.00 46.92 339 ASP B O 1
ATOM 5470 N N . ASN B 1 340 ? -31.339 -6.868 18.861 1.00 48.19 340 ASN B N 1
ATOM 5471 C CA . ASN B 1 340 ? -31.709 -7.569 17.645 1.00 49.22 340 ASN B CA 1
ATOM 5472 C C . ASN B 1 340 ? -30.496 -7.491 16.724 1.00 48.53 340 ASN B C 1
ATOM 5473 O O . ASN B 1 340 ? -29.958 -8.514 16.290 1.00 48.59 340 ASN B O 1
ATOM 5478 N N . LEU B 1 341 ? -30.038 -6.268 16.467 1.00 48.21 341 LEU B N 1
ATOM 5479 C CA . LEU B 1 341 ? -28.892 -6.079 15.592 1.00 47.69 341 LEU B CA 1
ATOM 5480 C C . LEU B 1 341 ? -27.670 -6.844 16.081 1.00 47.37 341 LEU B C 1
ATOM 5481 O O . LEU B 1 341 ? -27.038 -7.561 15.308 1.00 46.74 341 LEU B O 1
ATOM 5486 N N . ARG B 1 342 ? -27.333 -6.695 17.361 1.00 48.12 342 ARG B N 1
ATOM 5487 C CA . ARG B 1 342 ? -26.187 -7.417 17.911 1.00 48.90 342 ARG B CA 1
ATOM 5488 C C . ARG B 1 342 ? -26.359 -8.925 17.756 1.00 49.48 342 ARG B C 1
ATOM 5489 O O . ARG B 1 342 ? -25.439 -9.612 17.296 1.00 48.95 342 ARG B O 1
ATOM 5497 N N . LYS B 1 343 ? -27.533 -9.437 18.139 1.00 50.54 343 LYS B N 1
ATOM 5498 C CA . LYS B 1 343 ? -27.831 -10.868 18.021 1.00 51.10 343 LYS B CA 1
ATOM 5499 C C . LYS B 1 343 ? -27.512 -11.305 16.600 1.00 51.51 343 LYS B C 1
ATOM 5500 O O . LYS B 1 343 ? -26.639 -12.152 16.377 1.00 51.55 343 LYS B O 1
ATOM 5506 N N . ARG B 1 344 ? -28.222 -10.718 15.637 1.00 52.07 344 ARG B N 1
ATOM 5507 C CA . ARG B 1 344 ? -28.012 -11.056 14.233 1.00 52.71 344 ARG B CA 1
ATOM 5508 C C . ARG B 1 344 ? -26.558 -10.977 13.782 1.00 52.11 344 ARG B C 1
ATOM 5509 O O . ARG B 1 344 ? -26.088 -11.888 13.099 1.00 51.32 344 ARG B O 1
ATOM 5517 N N . ILE B 1 345 ? -25.834 -9.918 14.149 1.00 51.93 345 ILE B N 1
ATOM 5518 C CA . ILE B 1 345 ? -24.433 -9.852 13.729 1.00 52.10 345 ILE B CA 1
ATOM 5519 C C . ILE B 1 345 ? -23.662 -11.052 14.265 1.00 52.08 345 ILE B C 1
ATOM 5520 O O . ILE B 1 345 ? -22.827 -11.627 13.564 1.00 51.82 345 ILE B O 1
ATOM 5525 N N . LEU B 1 346 ? -23.936 -11.426 15.511 1.00 52.46 346 LEU B N 1
ATOM 5526 C CA . LEU B 1 346 ? -23.264 -12.574 16.113 1.00 52.98 346 LEU B CA 1
ATOM 5527 C C . LEU B 1 346 ? -23.665 -13.841 15.372 1.00 53.55 346 LEU B C 1
ATOM 5528 O O . LEU B 1 346 ? -22.805 -14.589 14.876 1.00 53.03 346 LEU B O 1
ATOM 5533 N N . LYS B 1 347 ? -24.977 -14.069 15.297 1.00 54.32 347 LYS B N 1
ATOM 5534 C CA . LYS B 1 347 ? -25.525 -15.237 14.613 1.00 55.44 347 LYS B CA 1
ATOM 5535 C C . LYS B 1 347 ? -24.836 -15.382 13.273 1.00 55.85 347 LYS B C 1
ATOM 5536 O O . LYS B 1 347 ? -24.379 -16.466 12.895 1.00 55.99 347 LYS B O 1
ATOM 5542 N N . ASP B 1 348 ? -24.772 -14.266 12.558 1.00 56.28 348 ASP B N 1
ATOM 5543 C CA . ASP B 1 348 ? -24.158 -14.233 11.245 1.00 56.48 348 ASP B CA 1
ATOM 5544 C C . ASP B 1 348 ? -22.660 -14.511 11.246 1.00 56.50 348 ASP B C 1
ATOM 5545 O O . ASP B 1 348 ? -22.141 -15.059 10.277 1.00 56.74 348 ASP B O 1
ATOM 5550 N N . LEU B 1 349 ? -21.946 -14.151 12.307 1.00 56.40 349 LEU B N 1
ATOM 5551 C CA . LEU B 1 349 ? -20.504 -14.391 12.282 1.00 56.49 349 LEU B CA 1
ATOM 5552 C C . LEU B 1 349 ? -20.046 -15.753 12.788 1.00 56.15 349 LEU B C 1
ATOM 5553 O O . LEU B 1 349 ? -19.008 -16.255 12.344 1.00 56.01 349 LEU B O 1
ATOM 5558 N N . GLU B 1 359 ? -17.208 -16.049 22.228 1.00 50.17 359 GLU B N 1
ATOM 5559 C CA . GLU B 1 359 ? -16.317 -14.934 21.921 1.00 50.58 359 GLU B CA 1
ATOM 5560 C C . GLU B 1 359 ? -17.109 -13.769 21.314 1.00 49.87 359 GLU B C 1
ATOM 5561 O O . GLU B 1 359 ? -17.985 -13.967 20.475 1.00 49.82 359 GLU B O 1
ATOM 5567 N N . GLU B 1 360 ? -16.802 -12.552 21.752 1.00 49.24 360 GLU B N 1
ATOM 5568 C CA . GLU B 1 360 ? -17.484 -11.360 21.257 1.00 48.18 360 GLU B CA 1
ATOM 5569 C C . GLU B 1 360 ? -16.533 -10.613 20.342 1.00 46.39 360 GLU B C 1
ATOM 5570 O O . GLU B 1 360 ? -15.317 -10.733 20.477 1.00 45.98 360 GLU B O 1
ATOM 5576 N N . PRO B 1 361 ? -17.071 -9.830 19.403 1.00 44.99 361 PRO B N 1
ATOM 5577 C CA . PRO B 1 361 ? -16.046 -9.169 18.584 1.00 44.01 361 PRO B CA 1
ATOM 5578 C C . PRO B 1 361 ? -15.264 -8.100 19.334 1.00 42.48 361 PRO B C 1
ATOM 5579 O O . PRO B 1 361 ? -15.811 -7.347 20.148 1.00 41.35 361 PRO B O 1
ATOM 5583 N N . PRO B 1 362 ? -13.958 -8.036 19.074 1.00 41.86 362 PRO B N 1
ATOM 5584 C CA . PRO B 1 362 ? -12.989 -7.107 19.638 1.00 41.07 362 PRO B CA 1
ATOM 5585 C C . PRO B 1 362 ? -13.494 -5.714 19.345 1.00 39.86 362 PRO B C 1
ATOM 5586 O O . PRO B 1 362 ? -14.109 -5.455 18.299 1.00 38.95 362 PRO B O 1
ATOM 5590 N N . LYS B 1 363 ? -13.247 -4.826 20.283 1.00 38.32 363 LYS B N 1
ATOM 5591 C CA . LYS B 1 363 ? -13.667 -3.460 20.157 1.00 36.62 363 LYS B CA 1
ATOM 5592 C C . LYS B 1 363 ? -12.634 -2.727 19.320 1.00 35.01 363 LYS B C 1
ATOM 5593 O O . LYS B 1 363 ? -11.437 -2.768 19.599 1.00 33.93 363 LYS B O 1
ATOM 5599 N N . PRO B 1 364 ? -13.098 -2.044 18.263 1.00 34.20 364 PRO B N 1
ATOM 5600 C CA . PRO B 1 364 ? -12.228 -1.297 17.348 1.00 33.19 364 PRO B CA 1
ATOM 5601 C C . PRO B 1 364 ? -11.419 -0.242 18.080 1.00 31.65 364 PRO B C 1
ATOM 5602 O O . PRO B 1 364 ? -11.916 0.463 18.956 1.00 30.07 364 PRO B O 1
ATOM 5606 N N . LEU B 1 365 ? -10.156 -0.150 17.703 1.00 30.45 365 LEU B N 1
ATOM 5607 C CA . LEU B 1 365 ? -9.240 0.816 18.276 1.00 29.04 365 LEU B CA 1
ATOM 5608 C C . LEU B 1 365 ? -9.572 2.162 17.627 1.00 28.15 365 LEU B C 1
ATOM 5609 O O . LEU B 1 365 ? -9.516 2.258 16.411 1.00 26.96 365 LEU B O 1
ATOM 5614 N N . VAL B 1 366 ? -9.925 3.184 18.413 1.00 26.23 366 VAL B N 1
ATOM 5615 C CA . VAL B 1 366 ? -10.269 4.502 17.848 1.00 25.62 366 VAL B CA 1
ATOM 5616 C C . VAL B 1 366 ? -9.349 5.614 18.354 1.00 26.52 366 VAL B C 1
ATOM 5617 O O . VAL B 1 366 ? -9.078 5.720 19.549 1.00 26.41 366 VAL B O 1
ATOM 5629 N N . ARG B 1 368 ? -8.398 9.775 18.593 1.00 23.69 368 ARG B N 1
ATOM 5630 C CA . ARG B 1 368 ? -9.012 11.098 18.621 1.00 24.72 368 ARG B CA 1
ATOM 5631 C C . ARG B 1 368 ? -8.825 11.983 17.388 1.00 23.76 368 ARG B C 1
ATOM 5632 O O . ARG B 1 368 ? -7.877 11.825 16.619 1.00 23.31 368 ARG B O 1
ATOM 5640 N N . PRO B 1 369 ? -9.731 12.953 17.205 1.00 25.26 369 PRO B N 1
ATOM 5641 C CA . PRO B 1 369 ? -9.676 13.896 16.071 1.00 26.32 369 PRO B CA 1
ATOM 5642 C C . PRO B 1 369 ? -8.342 14.636 16.159 1.00 27.69 369 PRO B C 1
ATOM 5643 O O . PRO B 1 369 ? -7.819 14.851 17.253 1.00 26.57 369 PRO B O 1
ATOM 5647 N N . ILE B 1 370 ? -7.803 15.047 15.019 1.00 29.30 370 ILE B N 1
ATOM 5648 C CA . ILE B 1 370 ? -6.534 15.757 14.997 1.00 30.71 370 ILE B CA 1
ATOM 5649 C C . ILE B 1 370 ? -6.680 17.274 15.012 1.00 31.91 370 ILE B C 1
ATOM 5650 O O . ILE B 1 370 ? -5.694 18.007 14.968 1.00 30.09 370 ILE B O 1
ATOM 5655 N N . LYS B 1 371 ? -7.921 17.738 15.099 1.00 34.32 371 LYS B N 1
ATOM 5656 C CA . LYS B 1 371 ? -8.207 19.171 15.103 1.00 38.23 371 LYS B CA 1
ATOM 5657 C C . LYS B 1 371 ? -7.339 20.020 16.051 1.00 39.43 371 LYS B C 1
ATOM 5658 O O . LYS B 1 371 ? -6.716 20.997 15.622 1.00 39.53 371 LYS B O 1
ATOM 5664 N N . GLU B 1 372 ? -7.292 19.642 17.328 1.00 40.38 372 GLU B N 1
ATOM 5665 C CA . GLU B 1 372 ? -6.535 20.391 18.338 1.00 41.67 372 GLU B CA 1
ATOM 5666 C C . GLU B 1 372 ? -5.034 20.533 18.090 1.00 41.76 372 GLU B C 1
ATOM 5667 O O . GLU B 1 372 ? -4.377 21.395 18.687 1.00 41.36 372 GLU B O 1
ATOM 5673 N N . ILE B 1 373 ? -4.484 19.697 17.222 1.00 40.79 373 ILE B N 1
ATOM 5674 C CA . ILE B 1 373 ? -3.058 19.760 16.960 1.00 40.09 373 ILE B CA 1
ATOM 5675 C C . ILE B 1 373 ? -2.579 21.059 16.332 1.00 39.74 373 ILE B C 1
ATOM 5676 O O . ILE B 1 373 ? -3.081 21.485 15.301 1.00 40.02 373 ILE B O 1
ATOM 5681 N N . PRO B 1 374 ? -1.617 21.733 16.978 1.00 39.50 374 PRO B N 1
ATOM 5682 C CA . PRO B 1 374 ? -1.133 22.981 16.383 1.00 39.52 374 PRO B CA 1
ATOM 5683 C C . PRO B 1 374 ? -0.286 22.514 15.204 1.00 39.31 374 PRO B C 1
ATOM 5684 O O . PRO B 1 374 ? 0.835 22.031 15.380 1.00 39.76 374 PRO B O 1
ATOM 5688 N N . ILE B 1 375 ? -0.842 22.655 14.007 1.00 38.79 375 ILE B N 1
ATOM 5689 C CA . ILE B 1 375 ? -0.209 22.186 12.785 1.00 38.94 375 ILE B CA 1
ATOM 5690 C C . ILE B 1 375 ? 1.170 22.753 12.442 1.00 39.42 375 ILE B C 1
ATOM 5691 O O . ILE B 1 375 ? 2.068 21.981 12.094 1.00 37.45 375 ILE B O 1
ATOM 5696 N N . LYS B 1 376 ? 1.356 24.075 12.541 1.00 41.28 376 LYS B N 1
ATOM 5697 C CA . LYS B 1 376 ? 2.673 24.690 12.240 1.00 42.62 376 LYS B CA 1
ATOM 5698 C C . LYS B 1 376 ? 3.742 24.054 13.127 1.00 42.26 376 LYS B C 1
ATOM 5699 O O . LYS B 1 376 ? 4.831 23.667 12.678 1.00 42.87 376 LYS B O 1
ATOM 5705 N N . GLU B 1 377 ? 3.398 23.956 14.402 1.00 41.62 377 GLU B N 1
ATOM 5706 C CA . GLU B 1 377 ? 4.257 23.382 15.422 1.00 41.22 377 GLU B CA 1
ATOM 5707 C C . GLU B 1 377 ? 4.555 21.910 15.144 1.00 39.89 377 GLU B C 1
ATOM 5708 O O . GLU B 1 377 ? 5.700 21.463 15.252 1.00 39.47 377 GLU B O 1
ATOM 5714 N N . TRP B 1 378 ? 3.514 21.149 14.813 1.00 38.18 378 TRP B N 1
ATOM 5715 C CA . TRP B 1 378 ? 3.677 19.727 14.507 1.00 36.32 378 TRP B CA 1
ATOM 5716 C C . TRP B 1 378 ? 4.589 19.603 13.292 1.00 35.28 378 TRP B C 1
ATOM 5717 O O . TRP B 1 378 ? 5.570 18.865 13.309 1.00 35.20 378 TRP B O 1
ATOM 5736 N N . ASP B 1 380 ? 6.804 21.680 11.998 1.00 36.14 380 ASP B N 1
ATOM 5737 C CA . ASP B 1 380 ? 8.194 22.078 12.233 1.00 35.49 380 ASP B CA 1
ATOM 5738 C C . ASP B 1 380 ? 9.007 20.965 12.889 1.00 34.08 380 ASP B C 1
ATOM 5739 O O . ASP B 1 380 ? 10.169 20.744 12.543 1.00 33.16 380 ASP B O 1
ATOM 5744 N N . ILE B 1 381 ? 8.396 20.265 13.839 1.00 33.08 381 ILE B N 1
ATOM 5745 C CA . ILE B 1 381 ? 9.063 19.155 14.498 1.00 32.35 381 ILE B CA 1
ATOM 5746 C C . ILE B 1 381 ? 9.278 18.031 13.485 1.00 32.42 381 ILE B C 1
ATOM 5747 O O . ILE B 1 381 ? 10.366 17.436 13.414 1.00 31.72 381 ILE B O 1
ATOM 5752 N N . VAL B 1 382 ? 8.258 17.747 12.681 1.00 32.18 382 VAL B N 1
ATOM 5753 C CA . VAL B 1 382 ? 8.424 16.697 11.670 1.00 31.94 382 VAL B CA 1
ATOM 5754 C C . VAL B 1 382 ? 9.590 17.004 10.709 1.00 33.09 382 VAL B C 1
ATOM 5755 O O . VAL B 1 382 ? 10.512 16.188 10.599 1.00 33.32 382 VAL B O 1
ATOM 5759 N N . GLU B 1 383 ? 9.560 18.144 10.035 1.00 34.47 383 GLU B N 1
ATOM 5760 C CA . GLU B 1 383 ? 10.635 18.452 9.093 1.00 37.03 383 GLU B CA 1
ATOM 5761 C C . GLU B 1 383 ? 12.001 18.704 9.721 1.00 36.49 383 GLU B C 1
ATOM 5762 O O . GLU B 1 383 ? 13.025 18.676 9.031 1.00 36.64 383 GLU B O 1
ATOM 5768 N N . GLY B 1 384 ? 12.021 18.860 11.042 1.00 36.53 384 GLY B N 1
ATOM 5769 C CA . GLY B 1 384 ? 13.278 19.096 11.728 1.00 36.73 384 GLY B CA 1
ATOM 5770 C C . GLY B 1 384 ? 13.926 17.816 12.183 1.00 36.71 384 GLY B C 1
ATOM 5771 O O . GLY B 1 384 ? 15.129 17.796 12.394 1.00 36.79 384 GLY B O 1
ATOM 5772 N N . ASN B 1 385 ? 13.140 16.748 12.318 1.00 36.61 385 ASN B N 1
ATOM 5773 C CA . ASN B 1 385 ? 13.675 15.473 12.780 1.00 36.23 385 ASN B CA 1
ATOM 5774 C C . ASN B 1 385 ? 13.425 14.242 11.914 1.00 36.83 385 ASN B C 1
ATOM 5775 O O . ASN B 1 385 ? 13.913 13.166 12.239 1.00 36.86 385 ASN B O 1
ATOM 5780 N N . SER B 1 386 ? 12.684 14.386 10.818 1.00 38.28 386 SER B N 1
ATOM 5781 C CA . SER B 1 386 ? 12.371 13.243 9.961 1.00 38.93 386 SER B CA 1
ATOM 5782 C C . SER B 1 386 ? 13.435 12.936 8.940 1.00 39.70 386 SER B C 1
ATOM 5783 O O . SER B 1 386 ? 13.775 13.773 8.118 1.00 41.76 386 SER B O 1
ATOM 5786 N N . GLU B 1 387 ? 13.947 11.714 8.996 1.00 39.60 387 GLU B N 1
ATOM 5787 C CA . GLU B 1 387 ? 14.977 11.249 8.082 1.00 39.09 387 GLU B CA 1
ATOM 5788 C C . GLU B 1 387 ? 14.387 10.674 6.791 1.00 38.14 387 GLU B C 1
ATOM 5789 O O . GLU B 1 387 ? 15.105 10.475 5.816 1.00 38.84 387 GLU B O 1
ATOM 5795 N N . THR B 1 388 ? 13.087 10.405 6.769 1.00 35.52 388 THR B N 1
ATOM 5796 C CA . THR B 1 388 ? 12.491 9.851 5.557 1.00 33.95 388 THR B CA 1
ATOM 5797 C C . THR B 1 388 ? 11.618 10.826 4.772 1.00 32.88 388 THR B C 1
ATOM 5798 O O . THR B 1 388 ? 11.270 10.551 3.631 1.00 32.25 388 THR B O 1
ATOM 5802 N N . LEU B 1 389 ? 11.267 11.960 5.370 1.00 32.49 389 LEU B N 1
ATOM 5803 C CA . LEU B 1 389 ? 10.429 12.931 4.679 1.00 32.38 389 LEU B CA 1
ATOM 5804 C C . LEU B 1 389 ? 11.102 13.446 3.416 1.00 33.75 389 LEU B C 1
ATOM 5805 O O . LEU B 1 389 ? 12.251 13.885 3.453 1.00 33.46 389 LEU B O 1
ATOM 5810 N N . LEU B 1 390 ? 10.381 13.385 2.298 1.00 33.81 390 LEU B N 1
ATOM 5811 C CA . LEU B 1 390 ? 10.878 13.881 1.015 1.00 35.27 390 LEU B CA 1
ATOM 5812 C C . LEU B 1 390 ? 9.831 14.828 0.479 1.00 35.53 390 LEU B C 1
ATOM 5813 O O . LEU B 1 390 ? 8.631 14.551 0.550 1.00 34.88 390 LEU B O 1
ATOM 5818 N N . ARG B 1 391 ? 10.295 15.940 -0.066 1.00 35.42 391 ARG B N 1
ATOM 5819 C CA . ARG B 1 391 ? 9.412 16.939 -0.626 1.00 36.28 391 ARG B CA 1
ATOM 5820 C C . ARG B 1 391 ? 9.878 17.276 -2.026 1.00 35.59 391 ARG B C 1
ATOM 5821 O O . ARG B 1 391 ? 11.082 17.352 -2.289 1.00 35.47 391 ARG B O 1
ATOM 5829 N N . PHE B 1 392 ? 8.919 17.494 -2.912 1.00 34.47 392 PHE B N 1
ATOM 5830 C CA . PHE B 1 392 ? 9.201 17.848 -4.297 1.00 35.09 392 PHE B CA 1
ATOM 5831 C C . PHE B 1 392 ? 8.213 18.958 -4.652 1.00 35.46 392 PHE B C 1
ATOM 5832 O O . PHE B 1 392 ? 7.020 18.706 -4.807 1.00 32.77 392 PHE B O 1
ATOM 5840 N N . GLU B 1 393 ? 8.717 20.187 -4.753 1.00 36.88 393 GLU B N 1
ATOM 5841 C CA . GLU B 1 393 ? 7.890 21.355 -5.076 1.00 39.16 393 GLU B CA 1
ATOM 5842 C C . GLU B 1 393 ? 6.711 21.494 -4.123 1.00 40.49 393 GLU B C 1
ATOM 5843 O O . GLU B 1 393 ? 5.623 21.880 -4.545 1.00 41.01 393 GLU B O 1
ATOM 5849 N N . LEU B 1 394 ? 6.896 21.178 -2.849 1.00 41.90 394 LEU B N 1
ATOM 5850 C CA . LEU B 1 394 ? 5.772 21.266 -1.926 1.00 43.46 394 LEU B CA 1
ATOM 5851 C C . LEU B 1 394 ? 6.197 21.232 -0.458 1.00 44.43 394 LEU B C 1
ATOM 5852 O O . LEU B 1 394 ? 5.394 21.687 0.387 1.00 45.11 394 LEU B O 1
#

Radius of gyration: 29.0 Å; Cα contacts (8 Å, |Δi|>4): 1350; chains: 2; bounding box: 58×55×83 Å

Nearest PDB structures (foldseek):
  2zu9-assembly1_A  TM=1.002E+00  e=7.395E-68  Pyrococcus horikoshii
  2zu7-assembly1_A  TM=9.892E-01  e=3.090E-62  Pyrococcus horikoshii
  2zu9-assembly1_B  TM=9.692E-01  e=3.270E-62  Pyrococcus horikoshii
  2wvl-assembly1_A  TM=9.390E-01  e=1.118E-35  Thermus thermophilus HB27
  2wvm-assembly1_A  TM=9.195E-01  e=2.113E-34  Thermus thermophilus HB27

Secondary structure (DSSP, 8-state):
-EE----EEEETTEEEEPPEEB-----EE---HHHHHHHHT--EEE-----HHHHHHHHHHS-TTS-EEE-B----SSS-HHHHHHHHHHHHHHHH---B--BTT-HHHHHHHHHHT--TT--TT----STTT--HHHHHHHHTT-S--EE--S-BS-HHHHHHHHHHHHHHH---SS---EEE--HHHHHHHHHHHHHHHHHSS------TT-SSB----GGG----SGGGHHHHHHHHHHHHHSS--S-GGGHHHHHH-EEE-EEE-SS---B----HHHHH--HHHHHHHHTSTT--HHHHHHHHHHHHHTTSS-TT-PPP------STTS-TTT--HHHHH-SS---B--/-EE----EEEETTEEEEPPEEB-----EE---HHHHHHHHT--EEE-----HHHHHHHHHHS-TTSPEEE-B----SSS-HHHHHHHHHHHHHHHH---B--BTT-HHHHHHHHHTT--TT--TT----STTT--HHHHHHHHTT-S--EE--TTBS-HHHHHHHHHHHHHHH----S---EEE--HHHHHHHHHHHHHHHHSS------TT-SSB----GGG-----TTSHHHHHHHHHHHHHSS-SSGGGGHHHHHH-EEE-EEE-SS---B----HHHHH--HHHHHHHHTSTT--HHHHHHHHHH---PPPPP---STTS-TTT--HHHHH-SS---B--

Sequence (698 aa):
LLEAPVYKEIFGAVTIHEVQKVIKDTTISNIPREKIYDLLGKAVIVPKNEKLHLVDGVLKAIPHKCPIIIVSNSKREGPNRYKLEVDLIRHFYNLTHSKIIIHQKDPGLAKAFKEVGYTDILDENGIRSGKGEGLVGLLLAKAIGAEYVGFVDADNYIPGAVNEYVKDYAAGFLSESEYTVRLHWRVSEITNHYLNLLVSEHTAFETTIVTGNAGEHATKLAEILPFSTGYSIEPYEIVYILERFGKWENVEEFKDVFDQGIEIFQIETLNPHFHEDKGKEHVKELLLSLATIYHSKLATDNLRKRILKDLRDHGILGENEEPPKPLVRPIKEIPIKEWDIVEGNSETLLRFELLLEAPVYKEIFGAVTIHEVQKVIKDTTISNIPREKIYDLLGKAVIVPKNEKLHLVDGVLKAIPHKCPIIIVSNSKREGPNRYKLEVDLIRHFYNLTHSKIIIHQKDPGLAKAFKEVGYTDILDENGIRSGKGEGLVGLLLAKAIGAEYVGFVDADNYIPGAVNEYVKDYAAGFLSESEYTVRLHWVSEITNHYLNLLVSEHTAFETTIVTGNAGEHATKLAEILPFSTGYSIEPYEIVYILERFGKWENVEEFKDVFDQGIEIFQIETLNPHFHEDKGKEHVKELLLSLATIYHSKLATDNLRKRILKDLEEPPKPLVRPIKEIPIKEWDIVEGNSETLLRFEL

CATH classification: 3.90.550.10

Foldseek 3Di:
DKCCQDDWDAQFLAIQTFAIEDDDQPCDDDDHPVQLLVQQLLAEEEEEPADLVLLLLQVVLAPLSHAYEYEYQYDCPPNHVLVVVVVSVVVVCVVRLRWYKAYQPFVLLLVLCVVLPNCLQADDVRHDDARLSSVVSVLVSVLVRRFKYKYDYSFFPDSNLSNQLSSQQSVQVVDDFSQEEFEDQVLQVVLQCLLQVLVCVPVVDRDSSGRQQGRTHMGVNQQFAKAFGHRLGRNLSSLVCCQPRSHPPPCVVVVRCSVRGHYYYYYHYPDHTDGDDPDDVVSLVSLSSLLSSLPGPSDDPVSVVVSLCVNVVVPNAPNPHGRDNTRIGRNNPRPSVSSVSSVVRGPGMDTRND/DKCDQDDWDAQFLAIQTFAIEDDDQACGDDDHPVVLLVLQLLAEEEEEPADLVLLLLQVVLAPLSHAYEYEYQYDCPPNHVLVVVVVSVVVSCVVRLRWYKAYLPFVLLLVLCVVLPNPLCADDVRRDDFDQSSLVRVLVSVLVRRFKYWYDYSFFPDSNLSNQLSSVQSVQVCDDFSAEEFEDQLQQVLLQLLQVLCCVPVVDRDSSGRQQGRTHMGVNQQADKAFGQSQGRNLSSLVCCLPRSHPDCCVVVVRCSVRGYYYYYYNYPDHTDGDDPDCVNVLVNLNSLLSSLPRPSDDVVSVVVSVVVHVHRDHIRIGRNNPRPSVSSVSSVVRGPTMDTRND

Solvent-accessible surface area: 29308 Å² total

InterPro domains:
  IPR012812 Mannosyl-3-phosphoglycerate synthase [PF09488] (6-380)
  IPR012812 Mannosyl-3-phosphoglycerate synthase [TIGR02460] (2-383)
  IPR029044 Nucleotide-diphospho-sugar transferases [G3DSA:3.90.550.10] (1-394)
  IPR029044 Nucleotide-diphospho-sugar transferases [SSF53448] (54-189)